Protein AF-0000000084457022 (afdb_homodimer)

Secondary structure (DSSP, 8-state):
-----TTS----EE-STTEEEEEE--BGGGGSGGG-EEES-TTHHHHHHHHHHHHHGGGGTS-GGGSPEEEEEEE--S-TTSTTSTT-EES-STTS--EETTSBPGGG------------------------------------------------------TTEEEEEESSS-TTTTSSHHHHHHHTT--EEEEEES-IIIIIHHHHHHHHHHHHTTSSSS-BT--S-SSS---SSS----------SSSS---TTGGGS---B--EEEEEEEEE--EEBTTB-HHHHHHHHHHHHTTTSEEE-HHHHHHHEE--GGGSS----/-----GGG----EE-STTEEEEEE--BGGGGSGGG-EEES-TTHHHHHHHHHHHHHGGGGTS-GGGSPEEEEEEE--S-TTSTTSTT-EES-STTS--EETTSBPGGG------------------------------------------------S-----TTEEEEEESSS-TTTTSSHHHHHHHTT--EEEEEES-IIIIIHHHHHHHHHHHHTTSSSS-BT--STTTS---SSS------------SS---TTGGGS---B--EEEEEEEEE--EEBTTB-HHHHHHHHHHHHTTTSEEE-HHHHHHHEE--GGGSS----

Foldseek 3Di:
DQVCPPPNDDAFDEQWLQEEEEAEAQWLLVQDPVQAADKPQPCQLVLLLLLVCLQCVCVVPDPLLIGYAYEYEFAAAPDPPGQQHPPHWWLRDPRRDIDRRRAHDPSHHALADPPPPPPPPPPDPPPPDDDDDDDPDPPCPDDPDPPPPPDPPDPPDPPHGRPRYYYWYDHALASPPPICVLVVQAVSQHQEYEYFYPALQTSRLNNLQVLQVCQLCCSGNGHHLPQVLVVVPDPPVDDSRHQDQDPPDDPDCPDSPPSSPSDTRGGAYEYALSNHMHADDPPGGRNVSSVVSLVVSSVRHHYHHSVVNSVSYDHDPVCSPDRVD/DQVCPPPNDDAFDEQWLQEEEEAEAQWLLVQDPVQAADKPQPCLLVLLLLLVCLQCVCVVPDPLLIGYAYEYEFAAAPDPPGQQHPPHWWLRDPRRDIDRRRAHDPSHHALADPPPDPDDPDPDPDPPDDPDDDDPDPDCPDDPPPPVPPDPPDPPDPPHGRPRYYYWYDHALASPPPICVLVVQAVSQHQEYEYFYPALQTSRLNNLQVLQVCQLCCSGNGHHLPAVLVVVPPCVVDDSDRQHQDPPDDPDCPDSPPSSPSDTRGGAYEYALSNHMHADDPPGGRNVSSVVSLVVSSVRHHYHHSVVNSVSYDHDPVCSPDRVD

Solvent-accessible surface area (backbone atoms only — not comparable to full-atom values): 36447 Å² total; per-residue (Å²): 107,69,80,65,54,82,84,78,53,75,73,72,38,51,54,24,39,35,18,33,40,37,37,32,38,52,30,26,25,75,66,46,70,87,69,35,51,64,61,19,48,90,53,22,55,61,37,43,30,50,51,51,50,57,63,56,61,46,62,84,79,40,60,69,88,42,36,39,32,40,37,39,35,38,48,49,40,79,51,78,87,42,56,27,14,78,89,35,65,39,63,45,35,98,85,47,43,80,33,49,9,50,40,57,29,86,50,57,61,75,76,48,57,69,72,74,66,74,73,69,72,78,71,75,76,65,81,74,76,74,83,74,82,82,74,74,80,73,75,67,86,72,77,78,77,74,69,77,72,74,75,69,74,72,88,60,85,76,76,68,41,60,92,35,40,47,71,43,36,21,56,54,52,37,54,59,55,89,37,63,47,55,60,50,38,38,76,53,51,28,38,33,41,36,39,32,24,37,32,38,65,47,24,40,43,45,31,45,49,49,52,37,54,39,15,47,67,27,67,26,32,40,56,9,61,64,25,79,29,68,75,58,63,69,54,87,72,58,79,74,79,43,86,50,77,63,83,68,77,72,90,68,82,73,62,84,76,73,31,66,61,69,75,64,43,43,40,47,41,35,35,28,57,48,26,20,29,28,42,6,56,92,90,39,51,8,54,57,47,40,49,52,44,52,58,48,43,36,65,49,26,49,72,48,40,54,70,57,47,62,72,34,46,43,81,48,81,82,47,68,72,63,55,91,113,106,70,80,64,52,81,85,76,54,76,72,72,38,52,54,24,37,34,18,33,41,38,37,32,38,52,28,26,25,75,64,47,69,86,69,34,51,66,62,19,49,89,54,22,56,60,36,43,30,51,52,53,50,58,63,58,62,45,62,82,80,40,60,71,88,42,35,40,33,38,36,37,36,37,51,41,38,80,52,79,88,42,54,26,13,78,88,34,66,39,63,46,35,98,85,47,43,78,32,50,10,53,41,56,29,87,50,58,62,75,77,52,58,70,77,75,71,77,75,71,74,78,73,75,77,67,83,73,79,74,80,77,79,79,76,76,77,74,80,76,84,67,85,68,76,73,67,78,71,73,76,69,73,73,89,60,87,76,74,68,44,60,93,35,42,48,77,44,56,22,56,55,53,38,54,58,55,89,37,63,47,55,58,50,38,40,75,54,52,27,39,34,42,37,39,32,22,36,31,39,67,48,25,41,43,43,31,44,50,49,53,36,53,39,15,46,67,27,67,28,33,39,57,10,58,65,22,67,24,69,74,54,51,56,52,81,70,52,62,67,72,37,78,49,82,59,84,73,74,72,91,66,81,69,65,86,76,73,33,68,65,70,76,62,43,44,42,47,42,34,34,27,58,47,26,22,27,28,40,6,54,92,89,38,51,8,53,58,47,40,50,49,45,53,57,49,42,36,64,50,27,48,72,48,39,52,69,56,48,62,70,35,46,42,80,49,82,83,48,68,72,64,56,91,121

Nearest PDB structures (foldseek):
  8cib-assembly1_F  TM=7.417E-01  e=2.036E-11  Pseudomonas aeruginosa
  6xj4-assembly1_B  TM=7.271E-01  e=2.277E-10  Herbaspirillum sp. BH-1
  8bkd-assembly3_E  TM=7.302E-01  e=4.498E-10  Escherichia coli K-12
  6xix-assembly1_G  TM=7.222E-01  e=4.498E-10  Herbaspirillum sp. BH-1
  8bll-assembly7_L  TM=6.894E-01  e=6.522E-10  Escherichia coli K-12

Structure (mmCIF, N/CA/C/O backbone):
data_AF-0000000084457022-model_v1
#
loop_
_entity.id
_entity.type
_entity.pdbx_description
1 polymer 'Isochorismatase hydrolase'
#
loop_
_atom_site.group_PDB
_atom_site.id
_atom_site.type_symbol
_atom_site.label_atom_id
_atom_site.label_alt_id
_atom_site.label_comp_id
_atom_site.label_asym_id
_atom_site.label_entity_id
_atom_site.label_seq_id
_atom_site.pdbx_PDB_ins_code
_atom_site.Cartn_x
_atom_site.Cartn_y
_atom_site.Cartn_z
_atom_site.occupancy
_atom_site.B_iso_or_equiv
_atom_site.auth_seq_id
_atom_site.auth_comp_id
_atom_site.auth_asym_id
_atom_site.auth_atom_id
_atom_site.pdbx_PDB_model_num
ATOM 1 N N . MET A 1 1 ? -15.922 -2.51 -2.213 1 24.33 1 MET A N 1
ATOM 2 C CA . MET A 1 1 ? -17.062 -2.418 -1.311 1 24.33 1 MET A CA 1
ATOM 3 C C . MET A 1 1 ? -17.062 -1.089 -0.562 1 24.33 1 MET A C 1
ATOM 5 O O . MET A 1 1 ? -16.078 -0.744 0.095 1 24.33 1 MET A O 1
ATOM 9 N N . GLN A 1 2 ? -17.688 -0.186 -1.214 1 28.17 2 GLN A N 1
ATOM 10 C CA . GLN A 1 2 ? -17.875 1.111 -0.57 1 28.17 2 GLN A CA 1
ATOM 11 C C . GLN A 1 2 ? -18.547 0.96 0.786 1 28.17 2 GLN A C 1
ATOM 13 O O . GLN A 1 2 ? -19.578 0.295 0.897 1 28.17 2 GLN A O 1
ATOM 18 N N . TYR A 1 3 ? -17.844 0.923 1.797 1 31.2 3 TYR A N 1
ATOM 19 C CA . TYR A 1 3 ? -18.484 1.001 3.104 1 31.2 3 TYR A CA 1
ATOM 20 C C . TYR A 1 3 ? -19.562 2.072 3.117 1 31.2 3 TYR A C 1
ATOM 22 O O . TYR A 1 3 ? -19.266 3.268 3.145 1 31.2 3 TYR A O 1
ATOM 30 N N . SER A 1 4 ? -20.547 1.823 2.27 1 33.97 4 SER A N 1
ATOM 31 C CA . SER A 1 4 ? -21.594 2.83 2.449 1 33.97 4 SER A CA 1
ATOM 32 C C . SER A 1 4 ? -22.203 2.744 3.844 1 33.97 4 SER A C 1
ATOM 34 O O . SER A 1 4 ? -22.5 1.65 4.332 1 33.97 4 SER A O 1
ATOM 36 N N . TRP A 1 5 ? -21.812 3.621 4.652 1 33 5 TRP A N 1
ATOM 37 C CA . TRP A 1 5 ? -22.531 3.684 5.922 1 33 5 TRP A CA 1
ATOM 38 C C . TRP A 1 5 ? -24.031 3.537 5.707 1 33 5 TRP A C 1
ATOM 40 O O . TRP A 1 5 ? -24.562 3.967 4.68 1 33 5 TRP A O 1
ATOM 50 N N . PRO A 1 6 ? -24.609 2.654 6.352 1 31.55 6 PRO A N 1
ATOM 51 C CA . PRO A 1 6 ? -26.062 2.537 6.207 1 31.55 6 PRO A CA 1
ATOM 52 C C . PRO A 1 6 ? -26.766 3.883 6.32 1 31.55 6 PRO A C 1
ATOM 54 O O . PRO A 1 6 ? -26.438 4.695 7.184 1 31.55 6 PRO A O 1
ATOM 57 N N . GLY A 1 7 ? -27.656 4.27 5.359 1 33.5 7 GLY A N 1
ATOM 58 C CA . GLY A 1 7 ? -28.625 5.348 5.285 1 33.5 7 GLY A CA 1
ATOM 59 C C . GLY A 1 7 ? -28.078 6.617 4.672 1 33.5 7 GLY A C 1
ATOM 60 O O . GLY A 1 7 ? -28.688 7.684 4.777 1 33.5 7 GLY A O 1
ATOM 61 N N . GLY A 1 8 ? -26.984 6.602 3.994 1 40.47 8 GLY A N 1
ATOM 62 C CA . GLY A 1 8 ? -26.5 7.832 3.387 1 40.47 8 GLY A CA 1
ATOM 63 C C . GLY A 1 8 ? -25.938 8.812 4.395 1 40.47 8 GLY A C 1
ATOM 64 O O . GLY A 1 8 ? -25.719 9.984 4.07 1 40.47 8 GLY A O 1
ATOM 65 N N . TYR A 1 9 ? -26.234 8.641 5.629 1 42.06 9 TYR A N 1
ATOM 66 C CA . TYR A 1 9 ? -25.812 9.516 6.719 1 42.06 9 TYR A CA 1
ATOM 67 C C . TYR A 1 9 ? -24.281 9.586 6.797 1 42.06 9 TYR A C 1
ATOM 69 O O . TYR A 1 9 ? -23.609 8.555 6.73 1 42.06 9 TYR A O 1
ATOM 77 N N . CYS A 1 10 ? -23.844 10.688 6.371 1 56.81 10 CYS A N 1
ATOM 78 C CA . CYS A 1 10 ? -22.422 10.922 6.625 1 56.81 10 CYS A CA 1
ATOM 79 C C . CYS A 1 10 ? -22.156 11.102 8.109 1 56.81 10 CYS A C 1
ATOM 81 O O . CYS A 1 10 ? -22.562 12.109 8.695 1 56.81 10 CYS A O 1
ATOM 83 N N . PRO A 1 11 ? -21.609 10.156 8.672 1 69.19 11 PRO A N 1
ATOM 84 C CA . PRO A 1 11 ? -21.375 10.242 10.109 1 69.19 11 PRO A CA 1
ATOM 85 C C . PRO A 1 11 ? -20.469 11.422 10.492 1 69.19 11 PRO A C 1
ATOM 87 O O . PRO A 1 11 ? -19.625 11.82 9.695 1 69.19 11 PRO A O 1
ATOM 90 N N . PRO A 1 12 ? -20.891 12.117 11.547 1 82.31 12 PRO A N 1
ATOM 91 C CA . PRO A 1 12 ? -20.047 13.211 12.031 1 82.31 12 PRO A CA 1
ATOM 92 C C . PRO A 1 12 ? -18.609 12.781 12.289 1 82.31 12 PRO A C 1
ATOM 94 O O . PRO A 1 12 ? -18.328 11.594 12.461 1 82.31 12 PRO A O 1
ATOM 97 N N . ILE A 1 13 ? -17.734 13.719 12.141 1 89.75 13 ILE A N 1
ATOM 98 C CA . ILE A 1 13 ? -16.344 13.562 12.539 1 89.75 13 ILE A CA 1
ATOM 99 C C . ILE A 1 13 ? -16.109 14.266 13.883 1 89.75 13 ILE A C 1
ATOM 101 O O . ILE A 1 13 ? -16.156 15.492 13.961 1 89.75 13 ILE A O 1
ATOM 105 N N . PRO A 1 14 ? -15.828 13.477 14.898 1 90.19 14 PRO A N 1
ATOM 106 C CA . PRO A 1 14 ? -15.672 14.109 16.219 1 90.19 14 PRO A CA 1
ATOM 107 C C . PRO A 1 14 ? -14.398 14.938 16.328 1 90.19 14 PRO A C 1
ATOM 109 O O . PRO A 1 14 ? -13.305 14.43 16.062 1 90.19 14 PRO A O 1
ATOM 112 N N . ALA A 1 15 ? -14.523 16.141 16.766 1 93.12 15 ALA A N 1
ATOM 113 C CA . ALA A 1 15 ? -13.359 17 16.984 1 93.12 15 ALA A CA 1
ATOM 114 C C . ALA A 1 15 ? -12.828 16.844 18.406 1 93.12 15 ALA A C 1
ATOM 116 O O . ALA A 1 15 ? -12.75 17.828 19.141 1 93.12 15 ALA A O 1
ATOM 117 N N . TRP A 1 16 ? -12.5 15.641 18.703 1 92.12 16 TRP A N 1
ATOM 118 C CA . TRP A 1 16 ? -11.992 15.297 20.031 1 92.12 16 TRP A CA 1
ATOM 119 C C . TRP A 1 16 ? -10.672 14.531 19.938 1 92.12 16 TRP A C 1
ATOM 121 O O . TRP A 1 16 ? -10.133 14.359 18.844 1 92.12 16 TRP A O 1
ATOM 131 N N . ARG A 1 17 ? -10.18 14.055 21.047 1 91 17 ARG A N 1
ATOM 132 C CA . ARG A 1 17 ? -8.859 13.445 21.188 1 91 17 ARG A CA 1
ATOM 133 C C . ARG A 1 17 ? -8.75 12.188 20.312 1 91 17 ARG A C 1
ATOM 135 O O . ARG A 1 17 ? -7.648 11.812 19.906 1 91 17 ARG A O 1
ATOM 142 N N . SER A 1 18 ? -9.867 11.562 19.938 1 91.56 18 SER A N 1
ATOM 143 C CA . SER A 1 18 ? -9.867 10.305 19.203 1 91.56 18 SER A CA 1
ATOM 144 C C . SER A 1 18 ? -9.781 10.539 17.703 1 91.56 18 SER A C 1
ATOM 146 O O . SER A 1 18 ? -9.891 9.594 16.922 1 91.56 18 SER A O 1
ATOM 148 N N . THR A 1 19 ? -9.578 11.789 17.328 1 94.19 19 THR A N 1
ATOM 149 C CA . THR A 1 19 ? -9.508 12.141 15.906 1 94.19 19 THR A CA 1
ATOM 150 C C . THR A 1 19 ? -8.141 12.742 15.57 1 94.19 19 THR A C 1
ATOM 152 O O . THR A 1 19 ? -7.609 13.547 16.328 1 94.19 19 THR A O 1
ATOM 155 N N . ALA A 1 20 ? -7.582 12.289 14.438 1 96.81 20 ALA A N 1
ATOM 156 C CA . ALA A 1 20 ? -6.301 12.828 13.992 1 96.81 20 ALA A CA 1
ATOM 157 C C . ALA A 1 20 ? -6.348 13.203 12.516 1 96.81 20 ALA A C 1
ATOM 159 O O . ALA A 1 20 ? -7.016 12.539 11.727 1 96.81 20 ALA A O 1
ATOM 160 N N . LEU A 1 21 ? -5.695 14.289 12.188 1 98.62 21 LEU A N 1
ATOM 161 C CA . LEU A 1 21 ? -5.395 14.688 10.82 1 98.62 21 LEU A CA 1
ATOM 162 C C . LEU A 1 21 ? -3.936 14.406 10.477 1 98.62 21 LEU A C 1
ATOM 164 O O . LEU A 1 21 ? -3.031 14.961 11.109 1 98.62 21 LEU A O 1
ATOM 168 N N . LEU A 1 22 ? -3.715 13.508 9.539 1 98.69 22 LEU A N 1
ATOM 169 C CA . LEU A 1 22 ? -2.379 13.18 9.055 1 98.69 22 LEU A CA 1
ATOM 170 C C . LEU A 1 22 ? -2.102 13.859 7.719 1 98.69 22 LEU A C 1
ATOM 172 O O . LEU A 1 22 ? -2.799 13.609 6.734 1 98.69 22 LEU A O 1
ATOM 176 N N . ILE A 1 23 ? -1.147 14.742 7.707 1 98.88 23 ILE A N 1
ATOM 177 C CA . ILE A 1 23 ? -0.716 15.422 6.492 1 98.88 23 ILE A CA 1
ATOM 178 C C . ILE A 1 23 ? 0.615 14.844 6.02 1 98.88 23 ILE A C 1
ATOM 180 O O . ILE A 1 23 ? 1.653 15.07 6.648 1 98.88 23 ILE A O 1
ATOM 184 N N . ILE A 1 24 ? 0.531 14.227 4.836 1 98.88 24 ILE A N 1
ATOM 185 C CA . ILE A 1 24 ? 1.668 13.461 4.344 1 98.88 24 ILE A CA 1
ATOM 186 C C . ILE A 1 24 ? 2.508 14.32 3.402 1 98.88 24 ILE A C 1
ATOM 188 O O . ILE A 1 24 ? 2.014 14.789 2.373 1 98.88 24 ILE A O 1
ATOM 192 N N . HIS A 1 25 ? 3.723 14.586 3.693 1 98.5 25 HIS A N 1
ATOM 193 C CA . HIS A 1 25 ? 4.785 15.055 2.811 1 98.5 25 HIS A CA 1
ATOM 194 C C . HIS A 1 25 ? 4.41 16.375 2.154 1 98.5 25 HIS A C 1
ATOM 196 O O . HIS A 1 25 ? 4.648 16.578 0.959 1 98.5 25 HIS A O 1
ATOM 202 N N . SER A 1 26 ? 3.682 17.234 2.852 1 98.62 26 SER A N 1
ATOM 203 C CA . SER A 1 26 ? 3.416 18.562 2.33 1 98.62 26 SER A CA 1
ATOM 204 C C . SER A 1 26 ? 4.66 19.453 2.396 1 98.62 26 SER A C 1
ATOM 206 O O . SER A 1 26 ? 4.746 20.344 3.229 1 98.62 26 SER A O 1
ATOM 208 N N . GLN A 1 27 ? 5.578 19.203 1.442 1 98.44 27 GLN A N 1
ATOM 209 C CA . GLN A 1 27 ? 6.93 19.75 1.506 1 98.44 27 GLN A CA 1
ATOM 210 C C . GLN A 1 27 ? 7.305 20.438 0.199 1 98.44 27 GLN A C 1
ATOM 212 O O . GLN A 1 27 ? 6.785 20.094 -0.864 1 98.44 27 GLN A O 1
ATOM 217 N N . TYR A 1 28 ? 8.297 21.359 0.275 1 98.44 28 TYR A N 1
ATOM 218 C CA . TYR A 1 28 ? 8.734 22.172 -0.85 1 98.44 28 TYR A CA 1
ATOM 219 C C . TYR A 1 28 ? 9.305 21.312 -1.969 1 98.44 28 TYR A C 1
ATOM 221 O O . TYR A 1 28 ? 9.133 21.625 -3.15 1 98.44 28 TYR A O 1
ATOM 229 N N . GLY A 1 29 ? 9.938 20.219 -1.622 1 98.06 29 GLY A N 1
ATOM 230 C CA . GLY A 1 29 ? 10.578 19.375 -2.619 1 98.06 29 GLY A CA 1
ATOM 231 C C . GLY A 1 29 ? 9.609 18.828 -3.656 1 98.06 29 GLY A C 1
ATOM 232 O O . GLY A 1 29 ? 10.016 18.453 -4.754 1 98.06 29 GLY A O 1
ATOM 233 N N . TYR A 1 30 ? 8.336 18.875 -3.389 1 97.94 30 TYR A N 1
ATOM 234 C CA . TYR A 1 30 ? 7.332 18.344 -4.312 1 97.94 30 TYR A CA 1
ATOM 235 C C . TYR A 1 30 ? 6.93 19.406 -5.336 1 97.94 30 TYR A C 1
ATOM 237 O O . TYR A 1 30 ? 6.078 19.156 -6.191 1 97.94 30 TYR A O 1
ATOM 245 N N . ARG A 1 31 ? 7.547 20.531 -5.27 1 97.31 31 ARG A N 1
ATOM 246 C CA . ARG A 1 31 ? 7.398 21.516 -6.332 1 97.31 31 ARG A CA 1
ATOM 247 C C . ARG A 1 31 ? 8.453 21.312 -7.418 1 97.31 31 ARG A C 1
ATOM 249 O O . ARG A 1 31 ? 8.453 22.031 -8.43 1 97.31 31 ARG A O 1
ATOM 256 N N . ASP A 1 32 ? 9.375 20.359 -7.246 1 96.62 32 ASP A N 1
ATOM 257 C CA . ASP A 1 32 ? 10.367 20.047 -8.266 1 96.62 32 ASP A CA 1
ATOM 258 C C . ASP A 1 32 ? 9.703 19.453 -9.508 1 96.62 32 ASP A C 1
ATOM 260 O O . ASP A 1 32 ? 8.844 18.578 -9.406 1 96.62 32 ASP A O 1
ATOM 264 N N . PRO A 1 33 ? 10.125 19.906 -10.664 1 93.56 33 PRO A N 1
ATOM 265 C CA . PRO A 1 33 ? 9.477 19.438 -11.898 1 93.56 33 PRO A CA 1
ATOM 266 C C . PRO A 1 33 ? 9.789 17.984 -12.219 1 93.56 33 PRO A C 1
ATOM 268 O O . PRO A 1 33 ? 9.148 17.391 -13.086 1 93.56 33 PRO A O 1
ATOM 271 N N . SER A 1 34 ? 10.711 17.359 -11.523 1 91.62 34 SER A N 1
ATOM 272 C CA . SER A 1 34 ? 11.117 16 -11.812 1 91.62 34 SER A CA 1
ATOM 273 C C . SER A 1 34 ? 10.023 15 -11.445 1 91.62 34 SER A C 1
ATOM 275 O O . SER A 1 34 ? 10.07 13.836 -11.844 1 91.62 34 SER A O 1
ATOM 277 N N . TRP A 1 35 ? 8.953 15.445 -10.734 1 94.56 35 TRP A N 1
ATOM 278 C CA . TRP A 1 35 ? 7.934 14.516 -10.258 1 94.56 35 TRP A CA 1
ATOM 279 C C . TRP A 1 35 ? 6.938 14.188 -11.367 1 94.56 35 TRP A C 1
ATOM 281 O O . TRP A 1 35 ? 6.207 13.195 -11.273 1 94.56 35 TRP A O 1
ATOM 291 N N . GLY A 1 36 ? 6.871 15 -12.328 1 93.19 36 GLY A N 1
ATOM 292 C CA . GLY A 1 36 ? 5.953 14.727 -13.422 1 93.19 36 GLY A CA 1
ATOM 293 C C . GLY A 1 36 ? 5.344 15.977 -14.023 1 93.19 36 GLY A C 1
ATOM 294 O O . GLY A 1 36 ? 5.73 17.094 -13.672 1 93.19 36 GLY A O 1
ATOM 295 N N . ASP A 1 37 ? 4.402 15.695 -14.945 1 90.62 37 ASP A N 1
ATOM 296 C CA . ASP A 1 37 ? 3.805 16.797 -15.695 1 90.62 37 ASP A CA 1
ATOM 297 C C . ASP A 1 37 ? 2.551 17.312 -15 1 90.62 37 ASP A C 1
ATOM 299 O O . ASP A 1 37 ? 1.574 16.578 -14.828 1 90.62 37 ASP A O 1
ATOM 303 N N . GLY A 1 38 ? 2.623 18.594 -14.602 1 95.5 38 GLY A N 1
ATOM 304 C CA . GLY A 1 38 ? 1.448 19.203 -13.992 1 95.5 38 GLY A CA 1
ATOM 305 C C . GLY A 1 38 ? 1.112 18.625 -12.633 1 95.5 38 GLY A C 1
ATOM 306 O O . GLY A 1 38 ? 1.848 17.781 -12.109 1 95.5 38 GLY A O 1
ATOM 307 N N . THR A 1 39 ? 0.083 19.188 -12.023 1 97.75 39 THR A N 1
ATOM 308 C CA . THR A 1 39 ? -0.388 18.734 -10.719 1 97.75 39 THR A CA 1
ATOM 309 C C . THR A 1 39 ? -1.904 18.562 -10.719 1 97.75 39 THR A C 1
ATOM 311 O O . THR A 1 39 ? -2.611 19.25 -11.461 1 97.75 39 THR A O 1
ATOM 314 N N . SER A 1 40 ? -2.293 17.594 -9.969 1 98.62 40 SER A N 1
ATOM 315 C CA . SER A 1 40 ? -3.723 17.5 -9.695 1 98.62 40 SER A CA 1
ATOM 316 C C . SER A 1 40 ? -4.141 18.453 -8.578 1 98.62 40 SER A C 1
ATOM 318 O O . SER A 1 40 ? -3.289 19 -7.875 1 98.62 40 SER A O 1
ATOM 320 N N . ASN A 1 41 ? -5.477 18.719 -8.477 1 98.56 41 ASN A N 1
ATOM 321 C CA . ASN A 1 41 ? -6.066 19.5 -7.395 1 98.56 41 ASN A CA 1
ATOM 322 C C . ASN A 1 41 ? -5.352 20.844 -7.219 1 98.56 41 ASN A C 1
ATOM 324 O O . ASN A 1 41 ? -4.68 21.062 -6.207 1 98.56 41 ASN A O 1
ATOM 328 N N . PRO A 1 42 ? -5.617 21.734 -8.109 1 97.62 42 PRO A N 1
ATOM 329 C CA . PRO A 1 42 ? -4.973 23.047 -8.023 1 97.62 42 PRO A CA 1
ATOM 330 C C . PRO A 1 42 ? -5.223 23.75 -6.695 1 97.62 42 PRO A C 1
ATOM 332 O O . PRO A 1 42 ? -4.422 24.594 -6.27 1 97.62 42 PRO A O 1
ATOM 335 N N . ASP A 1 43 ? -6.266 23.375 -6.004 1 98.12 43 ASP A N 1
ATOM 336 C CA . ASP A 1 43 ? -6.613 24.031 -4.746 1 98.12 43 ASP A CA 1
ATOM 337 C C . ASP A 1 43 ? -6.066 23.266 -3.551 1 98.12 43 ASP A C 1
ATOM 339 O O . ASP A 1 43 ? -6.504 23.469 -2.416 1 98.12 43 ASP A O 1
ATOM 343 N N . TYR A 1 44 ? -5.125 22.391 -3.732 1 98.56 44 TYR A N 1
ATOM 344 C CA . TYR A 1 44 ? -4.562 21.562 -2.666 1 98.56 44 TYR A CA 1
ATOM 345 C C . TYR A 1 44 ? -4.109 22.422 -1.494 1 98.56 44 TYR A C 1
ATOM 347 O O . TYR A 1 44 ? -4.473 22.156 -0.345 1 98.56 44 TYR A O 1
ATOM 355 N N . GLU A 1 45 ? -3.299 23.422 -1.772 1 98.25 45 GLU A N 1
ATOM 356 C CA . GLU A 1 45 ? -2.693 24.219 -0.707 1 98.25 45 GLU A CA 1
ATOM 357 C C . GLU A 1 45 ? -3.754 24.969 0.095 1 98.25 45 GLU A C 1
ATOM 359 O O . GLU A 1 45 ? -3.682 25.031 1.323 1 98.25 45 GLU A O 1
ATOM 364 N N . LYS A 1 46 ? -4.699 25.469 -0.618 1 98.5 46 LYS A N 1
ATOM 365 C CA . LYS A 1 46 ? -5.82 26.125 0.054 1 98.5 46 LYS A CA 1
ATOM 366 C C . LYS A 1 46 ? -6.59 25.141 0.927 1 98.5 46 LYS A C 1
ATOM 368 O O . LYS A 1 46 ? -6.957 25.469 2.059 1 98.5 46 LYS A O 1
ATOM 373 N N . ASN A 1 47 ? -6.863 23.969 0.421 1 98.88 47 ASN A N 1
ATOM 374 C CA . ASN A 1 47 ? -7.633 22.953 1.13 1 98.88 47 ASN A CA 1
ATOM 375 C C . ASN A 1 47 ? -6.918 22.484 2.393 1 98.88 47 ASN A C 1
ATOM 377 O O . ASN A 1 47 ? -7.52 22.438 3.467 1 98.88 47 ASN A O 1
ATOM 381 N N . VAL A 1 48 ? -5.629 22.219 2.295 1 98.81 48 VAL A N 1
ATOM 382 C CA . VAL A 1 48 ? -4.863 21.734 3.438 1 98.81 48 VAL A CA 1
ATOM 383 C C . VAL A 1 48 ? -4.773 22.828 4.5 1 98.81 48 VAL A C 1
ATOM 385 O O . VAL A 1 48 ? -4.922 22.547 5.691 1 98.81 48 VAL A O 1
ATOM 388 N N . SER A 1 49 ? -4.566 24.031 4.066 1 98.62 49 SER A N 1
ATOM 389 C CA . SER A 1 49 ? -4.531 25.156 5 1 98.62 49 SER A CA 1
ATOM 390 C C . SER A 1 49 ? -5.852 25.281 5.754 1 98.62 49 SER A C 1
ATOM 392 O O . SER A 1 49 ? -5.863 25.531 6.961 1 98.62 49 SER A O 1
ATOM 394 N N . SER A 1 50 ? -6.938 25.125 5.078 1 98.69 50 SER A N 1
ATOM 395 C CA . SER A 1 50 ? -8.258 25.234 5.684 1 98.69 50 SER A CA 1
ATOM 396 C C . SER A 1 50 ? -8.5 24.125 6.699 1 98.69 50 SER A C 1
ATOM 398 O O . SER A 1 50 ? -9.109 24.344 7.746 1 98.69 50 SER A O 1
ATOM 400 N N . LEU A 1 51 ? -8.078 22.906 6.375 1 98.69 51 LEU A N 1
ATOM 401 C CA . LEU A 1 51 ? -8.211 21.781 7.289 1 98.69 51 LEU A CA 1
ATOM 402 C C . LEU A 1 51 ? -7.441 22.031 8.586 1 98.69 51 LEU A C 1
ATOM 404 O O . LEU A 1 51 ? -7.988 21.859 9.68 1 98.69 51 LEU A O 1
ATOM 408 N N . ILE A 1 52 ? -6.199 22.484 8.438 1 98.06 52 ILE A N 1
ATOM 409 C CA . ILE A 1 52 ? -5.348 22.75 9.594 1 98.06 52 ILE A CA 1
ATOM 410 C C . ILE A 1 52 ? -5.977 23.844 10.453 1 98.06 52 ILE A C 1
ATOM 412 O O . ILE A 1 52 ? -6.047 23.719 11.68 1 98.06 52 ILE A O 1
ATOM 416 N N . ALA A 1 53 ? -6.441 24.875 9.766 1 97.62 53 ALA A N 1
ATOM 417 C CA . ALA A 1 53 ? -7.066 25.984 10.484 1 97.62 53 ALA A CA 1
ATOM 418 C C . ALA A 1 53 ? -8.273 25.516 11.281 1 97.62 53 ALA A C 1
ATOM 420 O O . ALA A 1 53 ? -8.477 25.938 12.422 1 97.62 53 ALA A O 1
ATOM 421 N N . LYS A 1 54 ? -9.086 24.641 10.688 1 97.56 54 LYS A N 1
ATOM 422 C CA . LYS A 1 54 ? -10.258 24.125 11.367 1 97.56 54 LYS A CA 1
ATOM 423 C C . LYS A 1 54 ? -9.867 23.328 12.609 1 97.56 54 LYS A C 1
ATOM 425 O O . LYS A 1 54 ? -10.453 23.5 13.68 1 97.56 54 LYS A O 1
ATOM 430 N N . PHE A 1 55 ? -8.891 22.438 12.516 1 97 55 PHE A N 1
ATOM 431 C CA . PHE A 1 55 ? -8.414 21.656 13.656 1 97 55 PHE A CA 1
ATOM 432 C C . PHE A 1 55 ? -7.871 22.562 14.75 1 97 55 PHE A C 1
ATOM 434 O O . PHE A 1 55 ? -8.172 22.375 15.93 1 97 55 PHE A O 1
ATOM 441 N N . ARG A 1 56 ? -7.117 23.578 14.391 1 95 56 ARG A N 1
ATOM 442 C CA . ARG A 1 56 ? -6.477 24.484 15.344 1 95 56 ARG A CA 1
ATOM 443 C C . ARG A 1 56 ? -7.508 25.375 16.016 1 95 56 ARG A C 1
ATOM 445 O O . ARG A 1 56 ? -7.262 25.891 17.109 1 95 56 ARG A O 1
ATOM 452 N N . SER A 1 57 ? -8.633 25.562 15.375 1 95.06 57 SER A N 1
ATOM 453 C CA . SER A 1 57 ? -9.648 26.453 15.906 1 95.06 57 SER A CA 1
ATOM 454 C C . SER A 1 57 ? -10.211 25.953 17.234 1 95.06 57 SER A C 1
ATOM 456 O O . SER A 1 57 ? -10.781 26.719 18 1 95.06 57 SER A O 1
ATOM 458 N N . TYR A 1 58 ? -10.008 24.719 17.531 1 93.69 58 TYR A N 1
ATOM 459 C CA . TYR A 1 58 ? -10.562 24.141 18.75 1 93.69 58 TYR A CA 1
ATOM 460 C C . TYR A 1 58 ? -9.617 24.359 19.938 1 93.69 58 TYR A C 1
ATOM 462 O O . TYR A 1 58 ? -9.984 24.109 21.078 1 93.69 58 TYR A O 1
ATOM 470 N N . SER A 1 59 ? -8.469 24.828 19.703 1 88.12 59 SER A N 1
ATOM 471 C CA . SER A 1 59 ? -7.453 25 20.734 1 88.12 59 SER A CA 1
ATOM 472 C C . SER A 1 59 ? -7.891 26.016 21.781 1 88.12 59 SER A C 1
ATOM 474 O O . SER A 1 59 ? -7.473 25.953 22.938 1 88.12 59 SER A O 1
ATOM 476 N N . ASN A 1 60 ? -8.75 26.906 21.453 1 86.25 60 ASN A N 1
ATOM 477 C CA . ASN A 1 60 ? -9.148 27.969 22.359 1 86.25 60 ASN A CA 1
ATOM 478 C C . ASN A 1 60 ? -10.258 27.516 23.312 1 86.25 60 ASN A C 1
ATOM 480 O O . ASN A 1 60 ? -10.453 28.109 24.375 1 86.25 60 ASN A O 1
ATOM 484 N N . THR A 1 61 ? -10.914 26.469 23 1 88.56 61 THR A N 1
ATOM 485 C CA . THR A 1 61 ? -12.125 26.125 23.75 1 88.56 61 THR A CA 1
ATOM 486 C C . THR A 1 61 ? -12.008 24.75 24.375 1 88.56 61 THR A C 1
ATOM 488 O O . THR A 1 61 ? -12.875 24.328 25.141 1 88.56 61 THR A O 1
ATOM 491 N N . THR A 1 62 ? -10.992 24.047 24.031 1 89.94 62 THR A N 1
ATOM 492 C CA . THR A 1 62 ? -10.898 22.641 24.438 1 89.94 62 THR A CA 1
ATOM 493 C C . THR A 1 62 ? -9.602 22.391 25.203 1 89.94 62 THR A C 1
ATOM 495 O O . THR A 1 62 ? -8.539 22.875 24.812 1 89.94 62 THR A O 1
ATOM 498 N N . PRO A 1 63 ? -9.719 21.672 26.344 1 89.19 63 PRO A N 1
ATOM 499 C CA . PRO A 1 63 ? -8.484 21.281 27.031 1 89.19 63 PRO A CA 1
ATOM 500 C C . PRO A 1 63 ? -7.512 20.531 26.109 1 89.19 63 PRO A C 1
ATOM 502 O O . PRO A 1 63 ? -7.938 19.781 25.234 1 89.19 63 PRO A O 1
ATOM 505 N N . GLU A 1 64 ? -6.285 20.688 26.328 1 86.62 64 GLU A N 1
ATOM 506 C CA . GLU A 1 64 ? -5.223 20.172 25.469 1 86.62 64 GLU A CA 1
ATOM 507 C C . GLU A 1 64 ? -5.324 18.656 25.297 1 86.62 64 GLU A C 1
ATOM 509 O O . GLU A 1 64 ? -5.109 18.141 24.203 1 86.62 64 GLU A O 1
ATOM 514 N N . ASP A 1 65 ? -5.652 17.984 26.344 1 87.25 65 ASP A N 1
ATOM 515 C CA . ASP A 1 65 ? -5.668 16.531 26.328 1 87.25 65 ASP A CA 1
ATOM 516 C C . ASP A 1 65 ? -6.906 16 25.594 1 87.25 65 ASP A C 1
ATOM 518 O O . ASP A 1 65 ? -7.012 14.805 25.328 1 87.25 65 ASP A O 1
ATOM 522 N N . GLU A 1 66 ? -7.75 16.938 25.188 1 90.94 66 GLU A N 1
ATOM 523 C CA . GLU A 1 66 ? -8.984 16.547 24.516 1 90.94 66 GLU A CA 1
ATOM 524 C C . GLU A 1 66 ? -8.992 16.984 23.062 1 90.94 66 GLU A C 1
ATOM 526 O O . GLU A 1 66 ? -9.914 16.656 22.312 1 90.94 66 GLU A O 1
ATOM 531 N N . LEU A 1 67 ? -7.934 17.672 22.719 1 93.56 67 LEU A N 1
ATOM 532 C CA . LEU A 1 67 ? -7.863 18.25 21.391 1 93.56 67 LEU A CA 1
ATOM 533 C C . LEU A 1 67 ? -7.594 17.156 20.344 1 93.56 67 LEU A C 1
ATOM 535 O O . LEU A 1 67 ? -6.863 16.203 20.609 1 93.56 67 LEU A O 1
ATOM 539 N N . PRO A 1 68 ? -8.188 17.328 19.156 1 94.88 68 PRO A N 1
ATOM 540 C CA . PRO A 1 68 ? -7.766 16.438 18.062 1 94.88 68 PRO A CA 1
ATOM 541 C C . PRO A 1 68 ? -6.305 16.656 17.656 1 94.88 68 PRO A C 1
ATOM 543 O O . PRO A 1 68 ? -5.738 17.719 17.922 1 94.88 68 PRO A O 1
ATOM 546 N N . LEU A 1 69 ? -5.777 15.641 17.094 1 94.69 69 LEU A N 1
ATOM 547 C CA . LEU A 1 69 ? -4.344 15.602 16.828 1 94.69 69 LEU A CA 1
ATOM 548 C C . LEU A 1 69 ? -4.059 15.992 15.375 1 94.69 69 LEU A C 1
ATOM 550 O O . LEU A 1 69 ? -4.773 15.57 14.461 1 94.69 69 LEU A O 1
ATOM 554 N N . ILE A 1 70 ? -3.086 16.859 15.18 1 96.62 70 ILE A N 1
ATOM 555 C CA . ILE A 1 70 ? -2.531 17.125 13.852 1 96.62 70 ILE A CA 1
ATOM 556 C C . ILE A 1 70 ? -1.144 16.5 13.742 1 96.62 70 ILE A C 1
ATOM 558 O O . ILE A 1 70 ? -0.265 16.766 14.562 1 96.62 70 ILE A O 1
ATOM 562 N N . ILE A 1 71 ? -0.963 15.672 12.734 1 96.06 71 ILE A N 1
ATOM 563 C CA . ILE A 1 71 ? 0.308 14.992 12.5 1 96.06 71 ILE A CA 1
ATOM 564 C C . ILE A 1 71 ? 0.879 15.406 11.148 1 96.06 71 ILE A C 1
ATOM 566 O O . ILE A 1 71 ? 0.252 15.195 10.109 1 96.06 71 ILE A O 1
ATOM 570 N N . HIS A 1 72 ? 2.031 16 11.188 1 96.94 72 HIS A N 1
ATOM 571 C CA . HIS A 1 72 ? 2.773 16.281 9.961 1 96.94 72 HIS A CA 1
ATOM 572 C C . HIS A 1 72 ? 3.836 15.219 9.703 1 96.94 72 HIS A C 1
ATOM 574 O O . HIS A 1 72 ? 4.789 15.086 10.469 1 96.94 72 HIS A O 1
ATOM 580 N N . ALA A 1 73 ? 3.656 14.5 8.617 1 97.31 73 ALA A N 1
ATOM 581 C CA . ALA A 1 73 ? 4.68 13.531 8.227 1 97.31 73 ALA A CA 1
ATOM 582 C C . ALA A 1 73 ? 5.703 14.164 7.285 1 97.31 73 ALA A C 1
ATOM 584 O O . ALA A 1 73 ? 5.355 14.609 6.188 1 97.31 73 ALA A O 1
ATOM 585 N N . GLN A 1 74 ? 6.887 14.211 7.766 1 95.69 74 GLN A N 1
ATOM 586 C CA . GLN A 1 74 ? 7.973 14.805 6.988 1 95.69 74 GLN A CA 1
ATOM 587 C C . GLN A 1 74 ? 8.859 13.727 6.375 1 95.69 74 GLN A C 1
ATOM 589 O O . GLN A 1 74 ? 9.406 12.883 7.094 1 95.69 74 GLN A O 1
ATOM 594 N N . LEU A 1 75 ? 9.023 13.766 5.062 1 95.31 75 LEU A N 1
ATOM 595 C CA . LEU A 1 75 ? 9.906 12.836 4.367 1 95.31 75 LEU A CA 1
ATOM 596 C C . LEU A 1 75 ? 11.336 13.359 4.352 1 95.31 75 LEU A C 1
ATOM 598 O O . LEU A 1 75 ? 11.578 14.508 3.975 1 95.31 75 LEU A O 1
ATOM 602 N N . LYS A 1 76 ? 12.234 12.586 4.816 1 90.06 76 LYS A N 1
ATOM 603 C CA . LYS A 1 76 ? 13.68 12.758 4.664 1 90.06 76 LYS A CA 1
ATOM 604 C C . LYS A 1 76 ? 14.32 11.5 4.07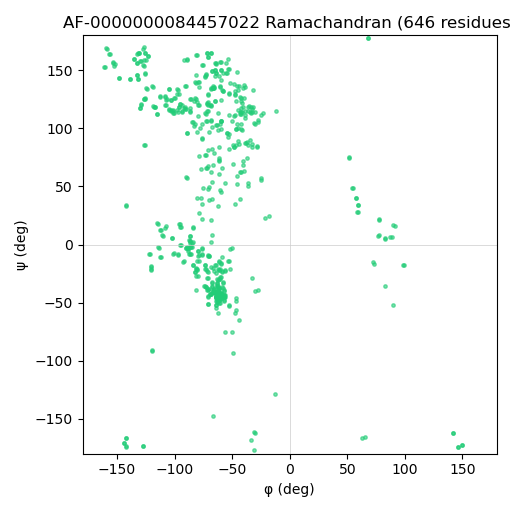 1 90.06 76 LYS A C 1
ATOM 606 O O . LYS A 1 76 ? 14.82 10.648 4.805 1 90.06 76 LYS A O 1
ATOM 611 N N . PRO A 1 77 ? 14.297 11.445 2.727 1 83.38 77 PRO A N 1
ATOM 612 C CA . PRO A 1 77 ? 14.75 10.211 2.082 1 83.38 77 PRO A CA 1
ATOM 613 C C . PRO A 1 77 ? 16.266 10.016 2.18 1 83.38 77 PRO A C 1
ATOM 615 O O . PRO A 1 77 ? 17 10.969 2.475 1 83.38 77 PRO A O 1
ATOM 618 N N . ILE A 1 78 ? 16.609 8.766 1.893 1 72.25 78 ILE A N 1
ATOM 619 C CA . ILE A 1 78 ? 18.031 8.438 1.949 1 72.25 78 ILE A CA 1
ATOM 620 C C . ILE A 1 78 ? 18.641 8.508 0.549 1 72.25 78 ILE A C 1
ATOM 622 O O . ILE A 1 78 ? 19.859 8.469 0.39 1 72.25 78 ILE A O 1
ATOM 626 N N . TRP A 1 79 ? 17.75 8.672 -0.426 1 73.5 79 TRP A N 1
ATOM 627 C CA . TRP A 1 79 ? 18.234 8.719 -1.802 1 73.5 79 TRP A CA 1
ATOM 628 C C . TRP A 1 79 ? 18.734 10.117 -2.154 1 73.5 79 TRP A C 1
ATOM 630 O O . TRP A 1 79 ? 17.953 11.078 -2.137 1 73.5 79 TRP A O 1
ATOM 640 N N . ALA A 1 80 ? 19.938 10.25 -2.633 1 71.62 80 ALA A N 1
ATOM 641 C CA . ALA A 1 80 ? 20.594 11.531 -2.869 1 71.62 80 ALA A CA 1
ATOM 642 C C . ALA A 1 80 ? 20 12.227 -4.094 1 71.62 80 ALA A C 1
ATOM 644 O O . ALA A 1 80 ? 20.109 13.445 -4.234 1 71.62 80 ALA A O 1
ATOM 645 N N . ASN A 1 81 ? 19.375 11.492 -4.965 1 77 81 ASN A N 1
ATOM 646 C CA . ASN A 1 81 ? 18.828 12.086 -6.18 1 77 81 ASN A CA 1
ATOM 647 C C . ASN A 1 81 ? 17.438 12.672 -5.949 1 77 81 ASN A C 1
ATOM 649 O O . ASN A 1 81 ? 16.891 13.328 -6.828 1 77 81 ASN A O 1
ATOM 653 N N . SER A 1 82 ? 17.016 12.57 -4.758 1 86 82 SER A N 1
ATOM 654 C CA . SER A 1 82 ? 15.695 13.109 -4.449 1 86 82 SER A CA 1
ATOM 655 C C . SER A 1 82 ? 15.75 14.617 -4.219 1 86 82 SER A C 1
ATOM 657 O O . SER A 1 82 ? 16.672 15.109 -3.562 1 86 82 SER A O 1
ATOM 659 N N . PRO A 1 83 ? 14.734 15.359 -4.746 1 94 83 PRO A N 1
ATOM 660 C CA . PRO A 1 83 ? 14.625 16.781 -4.422 1 94 83 PRO A CA 1
ATOM 661 C C . PRO A 1 83 ? 14.422 17.031 -2.93 1 94 83 PRO A C 1
ATOM 663 O O . PRO A 1 83 ? 14.594 18.156 -2.461 1 94 83 PRO A O 1
ATOM 666 N N . LEU A 1 84 ? 14.086 15.969 -2.223 1 94.31 84 LEU A N 1
ATOM 667 C CA . LEU A 1 84 ? 13.82 16.125 -0.796 1 94.31 84 LEU A CA 1
ATOM 668 C C . LEU A 1 84 ? 15.008 15.641 0.033 1 94.31 84 LEU A C 1
ATOM 670 O O . LEU A 1 84 ? 14.93 15.586 1.263 1 94.31 84 LEU A O 1
ATOM 674 N N . TYR A 1 85 ? 16.078 15.289 -0.624 1 86.38 85 TYR A N 1
ATOM 675 C CA . TYR A 1 85 ? 17.266 14.914 0.129 1 86.38 85 TYR A CA 1
ATOM 676 C C . TYR A 1 85 ? 17.719 16.047 1.037 1 86.38 85 TYR A C 1
ATOM 678 O O . TYR A 1 85 ? 17.781 17.203 0.611 1 86.38 85 TYR A O 1
ATOM 686 N N . PRO A 1 86 ? 17.984 15.688 2.311 1 86.06 86 PRO A N 1
ATOM 687 C CA . PRO A 1 86 ? 18.359 16.75 3.246 1 86.06 86 PRO A CA 1
ATOM 688 C C . PRO A 1 86 ? 19.516 17.609 2.734 1 86.06 86 PRO A C 1
ATOM 690 O O . PRO A 1 86 ? 20.531 17.078 2.279 1 86.06 86 PRO A O 1
ATOM 693 N N . GLY A 1 87 ? 19.297 18.906 2.789 1 89.25 87 GLY A N 1
ATOM 694 C CA . GLY A 1 87 ? 20.328 19.844 2.363 1 89.25 87 GLY A CA 1
ATOM 695 C C . GLY A 1 87 ? 20.109 20.359 0.957 1 89.25 87 GLY A C 1
ATOM 696 O O . GLY A 1 87 ? 20.688 21.391 0.579 1 89.25 87 GLY A O 1
ATOM 697 N N . LYS A 1 88 ? 19.312 19.688 0.196 1 91.75 88 LYS A N 1
ATOM 698 C CA . LYS A 1 88 ? 19.062 20.141 -1.17 1 91.75 88 LYS A CA 1
ATOM 699 C C . LYS A 1 88 ? 18.047 21.281 -1.191 1 91.75 88 LYS A C 1
ATOM 701 O O . LYS A 1 88 ? 17.078 21.281 -0.438 1 91.75 88 LYS A O 1
ATOM 706 N N . THR A 1 89 ? 18.359 22.25 -2.07 1 96.75 89 THR A N 1
ATOM 707 C CA . THR A 1 89 ? 17.5 23.422 -2.211 1 96.75 89 THR A CA 1
ATOM 708 C C . THR A 1 89 ? 17.062 23.594 -3.66 1 96.75 89 THR A C 1
ATOM 710 O O . THR A 1 89 ? 17.609 22.953 -4.562 1 96.75 89 THR A O 1
ATOM 713 N N . GLY A 1 90 ? 16 24.297 -3.881 1 96.75 90 GLY A N 1
ATOM 714 C CA . GLY A 1 90 ? 15.5 24.672 -5.195 1 96.75 90 GLY A CA 1
ATOM 715 C C . GLY A 1 90 ? 14.562 25.875 -5.152 1 96.75 90 GLY A C 1
ATOM 716 O O . GLY A 1 90 ? 14.234 26.375 -4.074 1 96.75 90 GLY A O 1
ATOM 717 N N . PRO A 1 91 ? 14.289 26.359 -6.316 1 97.5 91 PRO A N 1
ATOM 718 C CA . PRO A 1 91 ? 13.375 27.5 -6.398 1 97.5 91 PRO A CA 1
ATOM 719 C C . PRO A 1 91 ? 11.922 27.125 -6.113 1 97.5 91 PRO A C 1
ATOM 721 O O . PRO A 1 91 ? 11.055 27.297 -6.969 1 97.5 91 PRO A O 1
ATOM 724 N N . TYR A 1 92 ? 11.641 26.703 -4.855 1 97.06 92 TYR A N 1
ATOM 725 C CA . TYR A 1 92 ? 10.367 26.078 -4.52 1 97.06 92 TYR A CA 1
ATOM 726 C C . TYR A 1 92 ? 9.43 27.078 -3.844 1 97.06 92 TYR A C 1
ATOM 728 O O . TYR A 1 92 ? 8.25 26.781 -3.635 1 97.06 92 TYR A O 1
ATOM 736 N N . GLY A 1 93 ? 9.953 28.172 -3.566 1 95.25 93 GLY A N 1
ATOM 737 C CA . GLY A 1 93 ? 9.117 29.188 -2.949 1 95.25 93 GLY A CA 1
ATOM 738 C C . GLY A 1 93 ? 8.055 29.734 -3.883 1 95.25 93 GLY A C 1
ATOM 739 O O . GLY A 1 93 ? 8.133 29.562 -5.102 1 95.25 93 GLY A O 1
ATOM 740 N N . ALA A 1 94 ? 7.102 30.406 -3.314 1 90.19 94 ALA A N 1
ATOM 741 C CA . ALA A 1 94 ? 5.973 30.938 -4.074 1 90.19 94 ALA A CA 1
ATOM 742 C C . ALA A 1 94 ? 6.445 31.922 -5.141 1 90.19 94 ALA A C 1
ATOM 744 O O . ALA A 1 94 ? 5.844 32.031 -6.215 1 90.19 94 ALA A O 1
ATOM 745 N N . ASN A 1 95 ? 7.57 32.594 -4.918 1 91.56 95 ASN A N 1
ATOM 746 C CA . ASN A 1 95 ? 8.117 33.562 -5.863 1 91.56 95 ASN A CA 1
ATOM 747 C C . ASN A 1 95 ? 9.461 33.094 -6.43 1 91.56 95 ASN A C 1
ATOM 749 O O . ASN A 1 95 ? 10.273 33.906 -6.863 1 91.56 95 ASN A O 1
ATOM 753 N N . GLY A 1 96 ? 9.656 31.844 -6.266 1 92.31 96 GLY A N 1
ATOM 754 C CA . GLY A 1 96 ? 10.875 31.297 -6.828 1 92.31 96 GLY A CA 1
ATOM 755 C C . GLY A 1 96 ? 12.055 31.359 -5.879 1 92.31 96 GLY A C 1
ATOM 756 O O . GLY A 1 96 ? 13.188 31.078 -6.273 1 92.31 96 GLY A O 1
ATOM 757 N N . GLU A 1 97 ? 11.836 31.766 -4.648 1 95.44 97 GLU A N 1
ATOM 758 C CA . GLU A 1 97 ? 12.906 31.781 -3.654 1 95.44 97 GLU A CA 1
ATOM 759 C C . GLU A 1 97 ? 13.477 30.375 -3.436 1 95.44 97 GLU A C 1
ATOM 761 O O . GLU A 1 97 ? 12.758 29.391 -3.531 1 95.44 97 GLU A O 1
ATOM 766 N N . GLU A 1 98 ? 14.789 30.375 -3.08 1 97.56 98 GLU A N 1
ATOM 767 C CA . GLU A 1 98 ? 15.43 29.109 -2.738 1 97.56 98 GLU A CA 1
ATOM 768 C C . GLU A 1 98 ? 14.922 28.578 -1.401 1 97.56 98 GLU A C 1
ATOM 770 O O . GLU A 1 98 ? 14.914 29.312 -0.403 1 97.56 98 GLU A O 1
ATOM 775 N N . LYS A 1 99 ? 14.367 27.453 -1.431 1 97.88 99 LYS A N 1
ATOM 776 C CA . LYS A 1 99 ? 13.898 26.766 -0.232 1 97.88 99 LYS A CA 1
ATOM 777 C C . LYS A 1 99 ? 14.484 25.359 -0.142 1 97.88 99 LYS A C 1
ATOM 779 O O . LYS A 1 99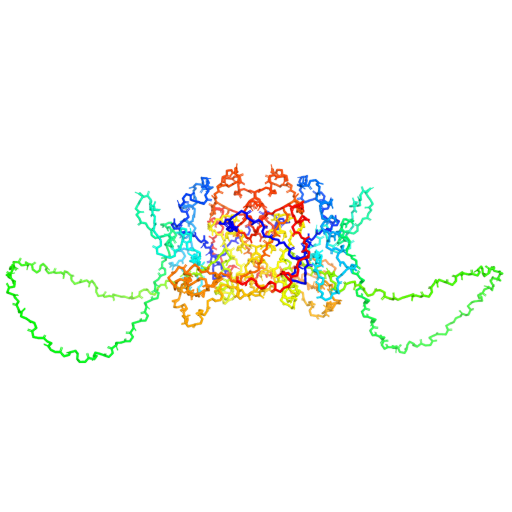 ? 14.766 24.719 -1.166 1 97.88 99 LYS A O 1
ATOM 784 N N . GLU A 1 100 ? 14.734 24.906 1.09 1 97.5 100 GLU A N 1
ATOM 785 C CA . GLU A 1 100 ? 15.117 23.5 1.259 1 97.5 100 GLU A CA 1
ATOM 786 C C . GLU A 1 100 ? 13.953 22.578 0.937 1 97.5 100 GLU A C 1
ATOM 788 O O . GLU A 1 100 ? 12.828 22.797 1.392 1 97.5 100 GLU A O 1
ATOM 793 N N . GLY A 1 101 ? 14.219 21.531 0.184 1 97.62 101 GLY A N 1
ATOM 794 C CA . GLY A 1 101 ? 13.18 20.609 -0.253 1 97.62 101 GLY A CA 1
ATOM 795 C C . GLY A 1 101 ? 12.469 19.922 0.897 1 97.62 101 GLY A C 1
ATOM 796 O O . GLY A 1 101 ? 11.281 19.625 0.811 1 97.62 101 GLY A O 1
ATOM 797 N N . VAL A 1 102 ? 13.164 19.719 2.029 1 96.75 102 VAL A N 1
ATOM 798 C CA . VAL A 1 102 ? 12.648 18.938 3.156 1 96.75 102 VAL A CA 1
ATOM 799 C C . VAL A 1 102 ? 11.703 19.812 3.98 1 96.75 102 VAL A C 1
ATOM 801 O O . VAL A 1 102 ? 10.953 19.297 4.816 1 96.75 102 VAL A O 1
ATOM 804 N N . ASP A 1 103 ? 11.711 21.141 3.758 1 96.69 103 ASP A N 1
ATOM 805 C CA . ASP A 1 103 ? 10.883 22.031 4.562 1 96.69 103 ASP A CA 1
ATOM 806 C C . ASP A 1 103 ? 9.414 21.953 4.137 1 96.69 103 ASP A C 1
ATOM 808 O O . ASP A 1 103 ? 9.109 21.562 3.004 1 96.69 103 ASP A O 1
ATOM 812 N N . PHE A 1 104 ? 8.57 22.266 5.047 1 97.5 104 PHE A N 1
ATOM 813 C CA . PHE A 1 104 ? 7.129 22.203 4.801 1 97.5 104 PHE A CA 1
ATOM 814 C C . PHE A 1 104 ? 6.684 23.344 3.896 1 97.5 104 PHE A C 1
ATOM 816 O O . PHE A 1 104 ? 7.207 24.469 3.992 1 97.5 104 PHE A O 1
ATOM 823 N N . LEU A 1 105 ? 5.699 23.078 3.084 1 98 105 LEU A N 1
ATOM 824 C CA . LEU A 1 105 ? 5.043 24.125 2.297 1 98 105 LEU A CA 1
ATOM 825 C C . LEU A 1 105 ? 4.422 25.172 3.201 1 98 105 LEU A C 1
ATOM 827 O O . LEU A 1 105 ? 4 24.875 4.32 1 98 105 LEU A O 1
ATOM 831 N N . GLU A 1 106 ? 4.219 26.344 2.717 1 96.38 106 GLU A N 1
ATOM 832 C CA . GLU A 1 106 ? 3.662 27.453 3.475 1 96.38 106 GLU A CA 1
ATOM 833 C C . GLU A 1 106 ? 2.289 27.109 4.043 1 96.38 106 GLU A C 1
ATOM 835 O O . GLU A 1 106 ? 1.941 27.531 5.145 1 96.38 106 GLU A O 1
ATOM 840 N N . CYS A 1 107 ? 1.548 26.312 3.346 1 96.56 107 CYS A N 1
ATOM 841 C CA . CYS A 1 107 ? 0.161 26.031 3.697 1 96.56 107 CYS A CA 1
ATOM 842 C C . CYS A 1 107 ? 0.086 25.062 4.875 1 96.56 107 CYS A C 1
ATOM 844 O O . CYS A 1 107 ? -0.982 24.875 5.457 1 96.56 107 CYS A O 1
ATOM 846 N N . SER A 1 108 ? 1.21 24.484 5.277 1 96.56 108 SER A N 1
ATOM 847 C CA . SER A 1 108 ? 1.123 23.391 6.242 1 96.56 108 SER A CA 1
ATOM 848 C C . SER A 1 108 ? 2.264 23.453 7.25 1 96.56 108 SER A C 1
ATOM 850 O O . SER A 1 108 ? 2.744 22.422 7.719 1 96.56 108 SER A O 1
ATOM 852 N N . VAL A 1 109 ? 2.727 24.609 7.613 1 94.56 109 VAL A N 1
ATOM 853 C CA . VAL A 1 109 ? 3.816 24.781 8.57 1 94.56 109 VAL A CA 1
ATOM 854 C C . VAL A 1 109 ? 3.352 24.359 9.961 1 94.56 109 VAL A C 1
ATOM 856 O O . VAL A 1 109 ? 2.35 24.875 10.469 1 94.56 109 VAL A O 1
ATOM 859 N N . PRO A 1 110 ? 4.055 23.359 10.477 1 93 110 PRO A N 1
ATOM 860 C CA . PRO A 1 110 ? 3.672 22.969 11.836 1 93 110 PRO A CA 1
ATOM 861 C C . PRO A 1 110 ? 3.92 24.078 12.867 1 93 110 PRO A C 1
ATOM 863 O O . PRO A 1 110 ? 4.887 24.828 12.742 1 93 110 PRO A O 1
ATOM 866 N N . LEU A 1 111 ? 3.113 24.172 13.891 1 83.88 111 LEU A N 1
ATOM 867 C CA . LEU A 1 111 ? 3.316 25.094 15 1 83.88 111 LEU A CA 1
ATOM 868 C C . LEU A 1 111 ? 4.207 24.469 16.062 1 83.88 111 LEU A C 1
ATOM 870 O O . LEU A 1 111 ? 4.531 25.125 17.062 1 83.88 111 LEU A O 1
ATOM 874 N N . VAL A 1 112 ? 4.688 23.25 15.875 1 66.94 112 VAL A N 1
ATOM 875 C CA . VAL A 1 112 ? 5.441 22.547 16.922 1 66.94 112 VAL A CA 1
ATOM 876 C C . VAL A 1 112 ? 6.742 23.297 17.203 1 66.94 112 VAL A C 1
ATOM 878 O O . VAL A 1 112 ? 7.348 23.875 16.281 1 66.94 112 VAL A O 1
ATOM 881 N N . ASN A 1 113 ? 6.977 23.703 18.5 1 47.09 113 ASN A N 1
ATOM 882 C CA . ASN A 1 113 ? 8.289 24.156 18.953 1 47.09 113 ASN A CA 1
ATOM 883 C C . ASN A 1 113 ? 9.352 23.078 18.781 1 47.09 113 ASN A C 1
ATOM 885 O O . ASN A 1 113 ? 9.086 21.891 19.031 1 47.09 113 ASN A O 1
ATOM 889 N N . GLU A 1 114 ? 10.195 23.234 17.844 1 43.47 114 GLU A N 1
ATOM 890 C CA . GLU A 1 114 ? 11.273 22.266 17.656 1 43.47 114 GLU A CA 1
ATOM 891 C C . GLU A 1 114 ? 11.742 21.688 18.984 1 43.47 114 GLU A C 1
ATOM 893 O O . GLU A 1 114 ? 11.875 22.422 19.969 1 43.47 114 GLU A O 1
ATOM 898 N N . PRO A 1 115 ? 11.555 20.469 19.266 1 37.12 115 PRO A N 1
ATOM 899 C CA . PRO A 1 115 ? 12.234 20.094 20.5 1 37.12 115 PRO A CA 1
ATOM 900 C C . PRO A 1 115 ? 13.609 20.734 20.656 1 37.12 115 PRO A C 1
ATOM 902 O O . PRO A 1 115 ? 14.289 20.969 19.641 1 37.12 115 PRO A O 1
ATOM 905 N N . SER A 1 116 ? 13.773 21.609 21.672 1 31.02 116 SER A N 1
ATOM 906 C CA . SER A 1 116 ? 15.125 22.047 21.969 1 31.02 116 SER A CA 1
ATOM 907 C C . SER A 1 116 ? 16.109 20.891 21.906 1 31.02 116 SER A C 1
ATOM 909 O O . SER A 1 116 ? 15.852 1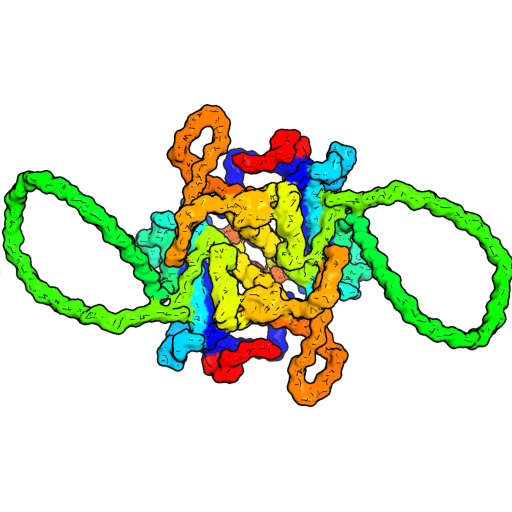9.812 22.438 1 31.02 116 SER A O 1
ATOM 911 N N . SER A 1 117 ? 16.828 20.719 20.875 1 30.95 117 SER A N 1
ATOM 912 C CA . SER A 1 117 ? 17.906 19.75 20.812 1 30.95 117 SER A CA 1
ATOM 913 C C . SER A 1 117 ? 18.5 19.484 22.188 1 30.95 117 SER A C 1
ATOM 915 O O . SER A 1 117 ? 18.75 20.422 22.953 1 30.95 117 SER A O 1
ATOM 917 N N . PRO A 1 118 ? 18.234 18.359 22.75 1 28.14 118 PRO A N 1
ATOM 918 C CA . PRO A 1 118 ? 18.969 18.25 24 1 28.14 118 PRO A CA 1
ATOM 919 C C . PRO A 1 118 ? 20.344 18.891 23.938 1 28.14 118 PRO A C 1
ATOM 921 O O . PRO A 1 118 ? 21 18.859 22.891 1 28.14 118 PRO A O 1
ATOM 924 N N . SER A 1 119 ? 20.547 19.844 24.75 1 27.97 119 SER A N 1
ATOM 925 C CA . SER A 1 119 ? 21.875 20.391 24.969 1 27.97 119 SER A CA 1
ATOM 926 C C . SER A 1 119 ? 22.922 19.281 25.047 1 27.97 119 SER A C 1
ATOM 928 O O . SER A 1 119 ? 22.734 18.281 25.75 1 27.97 119 SER A O 1
ATOM 930 N N . GLU A 1 120 ? 23.609 19.047 23.922 1 27.91 120 GLU A N 1
ATOM 931 C CA . GLU A 1 120 ? 24.797 18.188 23.938 1 27.91 120 GLU A CA 1
ATOM 932 C C . GLU A 1 120 ? 25.469 18.203 25.312 1 27.91 120 GLU A C 1
ATOM 934 O O . GLU A 1 120 ? 25.703 19.281 25.875 1 27.91 120 GLU A O 1
ATOM 939 N N . PRO A 1 121 ? 25.25 17.094 25.969 1 24.12 121 PRO A N 1
ATOM 940 C CA . PRO A 1 121 ? 26.031 17.156 27.203 1 24.12 121 PRO A CA 1
ATOM 941 C C . PRO A 1 121 ? 27.422 17.75 26.984 1 24.12 121 PRO A C 1
ATOM 943 O O . PRO A 1 121 ? 27.969 17.656 25.875 1 24.12 121 PRO A O 1
ATOM 946 N N . ALA A 1 122 ? 27.859 18.656 27.844 1 25.08 122 ALA A N 1
ATOM 947 C CA . ALA A 1 122 ? 29.125 19.375 27.891 1 25.08 122 ALA A CA 1
ATOM 948 C C . ALA A 1 122 ? 30.297 18.422 27.734 1 25.08 122 ALA A C 1
ATOM 950 O O . ALA A 1 122 ? 30.422 17.453 28.484 1 25.08 122 ALA A O 1
ATOM 951 N N . SER A 1 123 ? 30.609 18.125 26.344 1 24.31 123 SER A N 1
ATOM 952 C CA . SER A 1 123 ? 31.891 17.469 26.156 1 24.31 123 SER A CA 1
ATOM 953 C C . SER A 1 123 ? 32.875 17.891 27.234 1 24.31 123 SER A C 1
ATOM 955 O O . SER A 1 123 ? 32.969 19.062 27.609 1 24.31 123 SER A O 1
ATOM 957 N N . SER A 1 124 ? 33.188 16.922 28 1 23.28 124 SER A N 1
ATOM 958 C CA . SER A 1 124 ? 34.25 17.078 28.984 1 23.28 124 SER A CA 1
ATOM 959 C C . SER A 1 124 ? 35.438 17.797 28.391 1 23.28 124 SER A C 1
ATOM 961 O O . SER A 1 124 ? 35.844 17.516 27.266 1 23.28 124 SER A O 1
ATOM 963 N N . SER A 1 125 ? 35.688 19.078 28.891 1 24.59 125 SER A N 1
ATOM 964 C CA . SER A 1 125 ? 36.781 20.031 28.672 1 24.59 125 SER A CA 1
ATOM 965 C C . SER A 1 125 ? 38.125 19.328 28.625 1 24.59 125 SER A C 1
ATOM 967 O O . SER A 1 125 ? 38.594 18.781 29.625 1 24.59 125 SER A O 1
ATOM 969 N N . GLU A 1 126 ? 38.25 18.531 27.5 1 24.77 126 GLU A N 1
ATOM 970 C CA . GLU A 1 126 ? 39.656 18.125 27.547 1 24.77 126 GLU A CA 1
ATOM 971 C C . GLU A 1 126 ? 40.562 19.312 27.781 1 24.77 126 GLU A C 1
ATOM 973 O O . GLU A 1 126 ? 40.312 20.406 27.281 1 24.77 126 GLU A O 1
ATOM 978 N N . PRO A 1 127 ? 41.594 19.141 28.656 1 23.02 127 PRO A N 1
ATOM 979 C CA . PRO A 1 127 ? 42.5 20.156 29.172 1 23.02 127 PRO A CA 1
ATOM 980 C C . PRO A 1 127 ? 43.281 20.875 28.078 1 23.02 127 PRO A C 1
ATOM 982 O O . PRO A 1 127 ? 44.031 20.234 27.328 1 23.02 127 PRO A O 1
ATOM 985 N N . THR A 1 128 ? 42.562 21.656 27.188 1 21.58 128 THR A N 1
ATOM 986 C CA . THR A 1 128 ? 43.375 22.359 26.203 1 21.58 128 THR A CA 1
ATOM 987 C C . THR A 1 128 ? 44.531 23.109 26.875 1 21.58 128 THR A C 1
ATOM 989 O O . THR A 1 128 ? 44.312 23.859 27.828 1 21.58 128 THR A O 1
ATOM 992 N N . ALA A 1 129 ? 45.719 22.5 26.656 1 21.44 129 ALA A N 1
ATOM 993 C CA . ALA A 1 129 ? 46.969 23.125 27.047 1 21.44 129 ALA A CA 1
ATOM 994 C C . ALA A 1 129 ? 47 24.594 26.625 1 21.44 129 ALA A C 1
ATOM 996 O O . ALA A 1 129 ? 46.344 24.984 25.656 1 21.44 129 ALA A O 1
ATOM 997 N N . SER A 1 130 ? 47.688 25.469 27.406 1 20.59 130 SER A N 1
ATOM 998 C CA . SER A 1 130 ? 47.906 26.859 27.766 1 20.59 130 SER A CA 1
ATOM 999 C C . SER A 1 130 ? 48.562 27.641 26.641 1 20.59 130 SER A C 1
ATOM 1001 O O . SER A 1 130 ? 48.938 28.797 26.797 1 20.59 130 SER A O 1
ATOM 1003 N N . SER A 1 131 ? 48.438 27.109 25.328 1 19.34 131 SER A N 1
ATOM 1004 C CA . SER A 1 131 ? 49.594 27.828 24.781 1 19.34 131 SER A CA 1
ATOM 1005 C C . SER A 1 131 ? 49.344 29.344 24.828 1 19.34 131 SER A C 1
ATOM 1007 O O . SER A 1 131 ? 48.219 29.797 24.828 1 19.34 131 SER A O 1
ATOM 1009 N N . ASP A 1 132 ? 50.406 30.188 24.859 1 18.45 132 ASP A N 1
ATOM 1010 C CA . ASP A 1 132 ? 50.875 31.469 25.359 1 18.45 132 ASP A CA 1
ATOM 1011 C C . ASP A 1 132 ? 50.406 32.625 24.484 1 18.45 132 ASP A C 1
ATOM 1013 O O . ASP A 1 132 ? 50.25 33.75 24.953 1 18.45 132 ASP A O 1
ATOM 1017 N N . SER A 1 133 ? 50.375 32.5 23.109 1 19.47 133 SER A N 1
ATOM 1018 C CA . SER A 1 133 ? 51.125 33.625 22.625 1 19.47 133 SER A CA 1
ATOM 1019 C C . SER A 1 133 ? 50.438 34.938 22.906 1 19.47 133 SER A C 1
ATOM 1021 O O . SER A 1 133 ? 49.25 34.969 23.281 1 19.47 133 SER A O 1
ATOM 1023 N N . VAL A 1 134 ? 50.719 35.875 21.891 1 18.78 134 VAL A N 1
ATOM 1024 C CA . VAL A 1 134 ? 51.188 37.281 21.719 1 18.78 134 VAL A CA 1
ATOM 1025 C C . VAL A 1 134 ? 49.969 38.188 21.625 1 18.78 134 VAL A C 1
ATOM 1027 O O . VAL A 1 134 ? 49.031 37.938 20.875 1 18.78 134 VAL A O 1
ATOM 1030 N N . ALA A 1 135 ? 49.906 39.094 22.547 1 20.78 135 ALA A N 1
ATOM 1031 C CA . ALA A 1 135 ? 48.938 40.031 23.109 1 20.78 135 ALA A CA 1
ATOM 1032 C C . ALA A 1 135 ? 48.625 41.156 22.109 1 20.78 135 ALA A C 1
ATOM 1034 O O . ALA A 1 135 ? 48 42.156 22.484 1 20.78 135 ALA A O 1
ATOM 1035 N N . SER A 1 136 ? 48.531 40.781 20.734 1 21.08 136 SER A N 1
ATOM 1036 C CA . SER A 1 136 ? 48.656 42.094 20.094 1 21.08 136 SER A CA 1
ATOM 1037 C C . SER A 1 136 ? 47.531 43.031 20.562 1 21.08 136 SER A C 1
ATOM 1039 O O . SER A 1 136 ? 46.438 42.562 20.875 1 21.08 136 SER A O 1
ATOM 1041 N N . PRO A 1 137 ? 47.938 44.312 20.75 1 20.08 137 PRO A N 1
ATOM 1042 C CA . PRO A 1 137 ? 47.281 45.438 21.422 1 20.08 137 PRO A CA 1
ATOM 1043 C C . PRO A 1 137 ? 45.969 45.844 20.766 1 20.08 137 PRO A C 1
ATOM 1045 O O . PRO A 1 137 ? 45.875 45.875 19.547 1 20.08 137 PRO A O 1
ATOM 1048 N N . GLU A 1 138 ? 44.938 45.344 21.375 1 21.78 138 GLU A N 1
ATOM 1049 C CA . GLU A 1 138 ? 43.531 45.562 20.953 1 21.78 138 GLU A CA 1
ATOM 1050 C C . GLU A 1 138 ? 43.156 47.031 21 1 21.78 138 GLU A C 1
ATOM 1052 O O . GLU A 1 138 ? 43.219 47.656 22.047 1 21.78 138 GLU A O 1
ATOM 1057 N N . PRO A 1 139 ? 43.688 47.812 19.969 1 21.19 139 PRO A N 1
ATOM 1058 C CA . PRO A 1 139 ? 43.344 49.219 20.141 1 21.19 139 PRO A CA 1
ATOM 1059 C C . PRO A 1 139 ? 41.875 49.438 20.469 1 21.19 139 PRO A C 1
ATOM 1061 O O . PRO A 1 139 ? 41.031 48.625 20.094 1 21.19 139 PRO A O 1
ATOM 1064 N N . THR A 1 140 ? 41.656 50.094 21.562 1 19.77 140 THR A N 1
ATOM 1065 C CA . THR A 1 140 ? 40.5 50.375 22.391 1 19.77 140 THR A CA 1
ATOM 1066 C C . THR A 1 140 ? 39.5 51.281 21.656 1 19.77 140 THR A C 1
ATOM 1068 O O . THR A 1 140 ? 38.531 51.75 22.234 1 19.77 140 THR A O 1
ATOM 1071 N N . CYS A 1 141 ? 39.312 51.031 20.281 1 20.05 141 CYS A N 1
ATOM 1072 C CA . CYS A 1 141 ? 38.5 52.125 19.719 1 20.05 141 CYS A CA 1
ATOM 1073 C C . CYS A 1 141 ? 37.281 52.375 20.594 1 20.05 141 CYS A C 1
ATOM 1075 O O . CYS A 1 141 ? 36.594 51.438 21.016 1 20.05 141 CYS A O 1
ATOM 1077 N N . THR A 1 142 ? 37.219 53.5 21.297 1 19.86 142 THR A N 1
ATOM 1078 C CA . THR A 1 142 ? 36.438 54.125 22.344 1 19.86 142 THR A CA 1
ATOM 1079 C C . THR A 1 142 ? 34.938 54.062 22.062 1 19.86 142 THR A C 1
ATOM 1081 O O . THR A 1 142 ? 34.156 53.594 22.906 1 19.86 142 THR A O 1
ATOM 1084 N N . GLY A 1 143 ? 34.344 55.062 21.453 1 20.31 143 GLY A N 1
ATOM 1085 C CA . GLY A 1 143 ? 33.25 55.875 22.016 1 20.31 143 GLY A CA 1
ATOM 1086 C C . GLY A 1 143 ? 31.891 55.281 21.75 1 20.31 143 GLY A C 1
ATOM 1087 O O . GLY A 1 143 ? 30.875 55.938 22.031 1 20.31 143 GLY A O 1
ATOM 1088 N N . THR A 1 144 ? 31.797 54.25 20.953 1 20.73 144 THR A N 1
ATOM 1089 C CA . THR A 1 144 ? 30.531 54.188 20.234 1 20.73 144 THR A CA 1
ATOM 1090 C C . THR A 1 144 ? 29.375 54.031 21.219 1 20.73 144 THR A C 1
ATOM 1092 O O . THR A 1 144 ? 29.438 53.25 22.156 1 20.73 144 THR A O 1
ATOM 1095 N N . GLN A 1 145 ? 28.5 55.062 21.328 1 20 145 GLN A N 1
ATOM 1096 C CA . GLN A 1 145 ? 27.297 55.281 22.125 1 20 145 GLN A CA 1
ATOM 1097 C C . GLN A 1 145 ? 26.406 54.062 22.172 1 20 145 GLN A C 1
ATOM 1099 O O . GLN A 1 145 ? 26.125 53.438 21.141 1 20 145 GLN A O 1
ATOM 1104 N N . ALA A 1 146 ? 26.266 53.469 23.375 1 19.97 146 ALA A N 1
ATOM 1105 C CA . ALA A 1 146 ? 25.578 52.312 23.953 1 19.97 146 ALA A CA 1
ATOM 1106 C C . ALA A 1 146 ? 24.078 52.406 23.75 1 19.97 146 ALA A C 1
ATOM 1108 O O . ALA A 1 146 ? 23.391 53.188 24.422 1 19.97 146 ALA A O 1
ATOM 1109 N N . SER A 1 147 ? 23.75 52.781 22.469 1 22.94 147 SER A N 1
ATOM 1110 C CA . SER A 1 147 ? 22.297 52.938 22.422 1 22.94 147 SER A CA 1
ATOM 1111 C C . SER A 1 147 ? 21.594 51.844 23.25 1 22.94 147 SER A C 1
ATOM 1113 O O . SER A 1 147 ? 22.016 50.688 23.234 1 22.94 147 SER A O 1
ATOM 1115 N N . GLU A 1 148 ? 21.016 52.281 24.297 1 23.61 148 GLU A N 1
ATOM 1116 C CA . GLU A 1 148 ? 20.25 51.562 25.312 1 23.61 148 GLU A CA 1
ATOM 1117 C C . GLU A 1 148 ? 19.344 50.5 24.672 1 23.61 148 GLU A C 1
ATOM 1119 O O . GLU A 1 148 ? 18.406 50.844 23.953 1 23.61 148 GLU A O 1
ATOM 1124 N N . LEU A 1 149 ? 19.922 49.438 24.172 1 22.25 149 LEU A N 1
ATOM 1125 C CA . LEU A 1 149 ? 19.203 48.312 23.578 1 22.25 149 LEU A CA 1
ATOM 1126 C C . LEU A 1 149 ? 18 47.906 24.438 1 22.25 149 LEU A C 1
ATOM 1128 O O . LEU A 1 149 ? 18.141 47.625 25.625 1 22.25 149 LEU A O 1
ATOM 1132 N N . ALA A 1 150 ? 16.922 48.562 24.188 1 26.17 150 ALA A N 1
ATOM 1133 C CA . ALA A 1 150 ? 15.648 48.312 24.859 1 26.17 150 ALA A CA 1
ATOM 1134 C C . ALA A 1 150 ? 15.492 46.844 25.234 1 26.17 150 ALA A C 1
ATOM 1136 O O . ALA A 1 150 ? 15.859 45.969 24.469 1 26.17 150 ALA A O 1
ATOM 1137 N N . ALA A 1 151 ? 15.375 46.5 26.469 1 26.31 151 ALA A N 1
ATOM 1138 C CA . ALA A 1 151 ? 15.133 45.281 27.219 1 26.31 151 ALA A CA 1
ATOM 1139 C C . ALA A 1 151 ? 14.148 44.375 26.5 1 26.31 151 ALA A C 1
ATOM 1141 O O . ALA A 1 151 ? 13.047 44.812 26.156 1 26.31 151 ALA A O 1
ATOM 1142 N N . SER A 1 152 ? 14.641 43.562 25.672 1 27.34 152 SER A N 1
ATOM 1143 C CA . SER A 1 152 ? 13.766 42.625 24.969 1 27.34 152 SER A CA 1
ATOM 1144 C C . SER A 1 152 ? 12.711 42.062 25.922 1 27.34 152 SER A C 1
ATOM 1146 O O . SER A 1 152 ? 12.984 41.812 27.094 1 27.34 152 SER A O 1
ATOM 1148 N N . PRO A 1 153 ? 11.383 42.25 25.75 1 30.53 153 PRO A N 1
ATOM 1149 C CA . PRO A 1 153 ? 10.43 41.844 26.797 1 30.53 153 PRO A CA 1
ATOM 1150 C C . PRO A 1 153 ? 10.797 40.531 27.453 1 30.53 153 PRO A C 1
ATOM 1152 O O . PRO A 1 153 ? 11.508 39.719 26.875 1 30.53 153 PRO A O 1
ATOM 1155 N N . PRO A 1 154 ? 10.711 40.375 28.766 1 31.7 154 PRO A N 1
ATOM 1156 C CA . PRO A 1 154 ? 11.055 39.156 29.5 1 31.7 154 PRO A CA 1
ATOM 1157 C C . PRO A 1 154 ? 10.547 37.906 28.797 1 31.7 154 PRO A C 1
ATOM 1159 O O . PRO A 1 154 ? 9.562 37.938 28.062 1 31.7 154 PRO A O 1
ATOM 1162 N N . PRO A 1 155 ? 11.422 37 28.5 1 31.78 155 PRO A N 1
ATOM 1163 C CA . PRO A 1 155 ? 11.039 35.844 27.703 1 31.78 155 PRO A CA 1
ATOM 1164 C C . PRO A 1 155 ? 9.727 35.219 28.172 1 31.78 155 PRO A C 1
ATOM 1166 O O . PRO A 1 155 ? 9.625 34.75 29.297 1 31.78 155 PRO A O 1
ATOM 1169 N N . GLY A 1 156 ? 8.578 35.906 28.203 1 29.95 156 GLY A N 1
ATOM 1170 C CA . GLY A 1 156 ? 7.289 35.531 28.766 1 29.95 156 GLY A CA 1
ATOM 1171 C C . GLY A 1 156 ? 7.035 34.031 28.703 1 29.95 156 GLY A C 1
ATOM 1172 O O . GLY A 1 156 ? 7.848 33.281 28.156 1 29.95 156 GLY A O 1
ATOM 1173 N N . ASN A 1 157 ? 5.703 33.625 29.188 1 30.22 157 ASN A N 1
ATOM 1174 C CA . ASN A 1 157 ? 5.227 32.281 29.422 1 30.22 157 ASN A CA 1
ATOM 1175 C C . ASN A 1 157 ? 5.566 31.344 28.25 1 30.22 157 ASN A C 1
ATOM 1177 O O . ASN A 1 157 ? 5.281 31.672 27.094 1 30.22 157 ASN A O 1
ATOM 1181 N N . SER A 1 158 ? 6.652 30.766 28.172 1 33.84 158 SER A N 1
ATOM 1182 C CA . SER A 1 158 ? 7.145 29.734 27.281 1 33.84 158 SER A CA 1
ATOM 1183 C C . SER A 1 158 ? 6 28.906 26.703 1 33.84 158 SER A C 1
ATOM 1185 O O . SER A 1 158 ? 5.426 28.062 27.406 1 33.84 158 SER A O 1
ATOM 1187 N N . SER A 1 159 ? 5.055 29.484 26.078 1 35.03 159 SER A N 1
ATOM 1188 C CA . SER A 1 159 ? 3.912 28.828 25.453 1 35.03 159 SER A CA 1
ATOM 1189 C C . SER A 1 159 ? 4.309 27.484 24.844 1 35.03 159 SER A C 1
ATOM 1191 O O . SER A 1 159 ? 5.176 27.422 23.969 1 35.03 159 SER A O 1
ATOM 1193 N N . ARG A 1 160 ? 4.32 26.438 25.578 1 37.5 160 ARG A N 1
ATOM 1194 C CA . ARG A 1 160 ? 4.473 25.016 25.297 1 37.5 160 ARG A CA 1
ATOM 1195 C C . ARG A 1 160 ? 3.91 24.656 23.922 1 37.5 160 ARG A C 1
ATOM 1197 O O . ARG A 1 160 ? 2.84 25.141 23.547 1 37.5 160 ARG A O 1
ATOM 1204 N N . SER A 1 161 ? 4.641 24.406 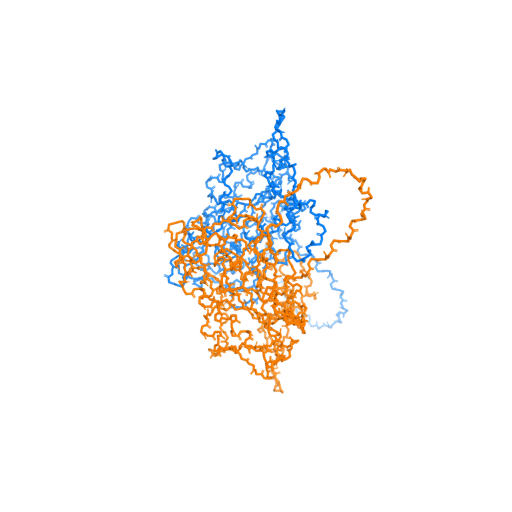22.859 1 45.22 161 SER A N 1
ATOM 1205 C CA . SER A 1 161 ? 4.164 23.812 21.609 1 45.22 161 SER A CA 1
ATOM 1206 C C . SER A 1 161 ? 2.91 22.969 21.844 1 45.22 161 SER A C 1
ATOM 1208 O O . SER A 1 161 ? 2.814 22.25 22.844 1 45.22 161 SER A O 1
ATOM 1210 N N . PRO A 1 162 ? 1.696 23.453 21.312 1 53.53 162 PRO A N 1
ATOM 1211 C CA . PRO A 1 162 ? 0.49 22.672 21.578 1 53.53 162 PRO A CA 1
ATOM 1212 C C . PRO A 1 162 ? 0.714 21.172 21.406 1 53.53 162 PRO A C 1
ATOM 1214 O O . PRO A 1 162 ? 1.337 20.734 20.422 1 53.53 162 PRO A O 1
ATOM 1217 N N . SER A 1 163 ? 0.625 20.344 22.5 1 67.75 163 SER A N 1
ATOM 1218 C CA . SER A 1 163 ? 0.806 18.906 22.656 1 67.75 163 SER A CA 1
ATOM 1219 C C . SER A 1 163 ? -0.001 18.125 21.625 1 67.75 163 SER A C 1
ATOM 1221 O O . SER A 1 163 ? 0.291 16.953 21.359 1 67.75 163 SER A O 1
ATOM 1223 N N . ASN A 1 164 ? -0.833 19 20.766 1 87.62 164 ASN A N 1
ATOM 1224 C CA . ASN A 1 164 ? -1.705 18.234 19.891 1 87.62 164 ASN A CA 1
ATOM 1225 C C . ASN A 1 164 ? -1.301 18.375 18.438 1 87.62 164 ASN A C 1
ATOM 1227 O O . ASN A 1 164 ? -2.109 18.141 17.531 1 87.62 164 ASN A O 1
ATOM 1231 N N . GLU A 1 165 ? -0.14 18.922 18.125 1 92.31 165 GLU A N 1
ATOM 1232 C CA . GLU A 1 165 ? 0.438 19 16.797 1 92.31 165 GLU A CA 1
ATOM 1233 C C . GLU A 1 165 ? 1.874 18.484 16.781 1 92.31 165 GLU A C 1
ATOM 1235 O O . GLU A 1 165 ? 2.729 18.984 17.516 1 92.31 165 GLU A O 1
ATOM 1240 N N . VAL A 1 166 ? 2.102 17.438 15.961 1 92.19 166 VAL A N 1
ATOM 1241 C CA . VAL A 1 166 ? 3.395 16.781 16.047 1 92.19 166 VAL A CA 1
ATOM 1242 C C . VAL A 1 166 ? 3.963 16.578 14.641 1 92.19 166 VAL A C 1
ATOM 1244 O O . VAL A 1 166 ? 3.225 16.625 13.648 1 92.19 166 VAL A O 1
ATOM 1247 N N . ILE A 1 167 ? 5.281 16.453 14.57 1 93.44 167 ILE A N 1
ATOM 1248 C CA . ILE A 1 167 ? 5.996 16.094 13.352 1 93.44 167 ILE A CA 1
ATOM 1249 C C . ILE A 1 167 ? 6.535 14.672 13.461 1 93.44 167 ILE A C 1
ATOM 1251 O O . ILE A 1 167 ? 7.129 14.305 14.469 1 93.44 167 ILE A O 1
ATOM 1255 N N . ILE A 1 168 ? 6.227 13.859 12.469 1 91.75 168 ILE A N 1
ATOM 1256 C CA . ILE A 1 168 ? 6.824 12.539 12.336 1 91.75 168 ILE A CA 1
ATOM 1257 C C . ILE A 1 168 ? 7.719 12.5 11.102 1 91.75 168 ILE A C 1
ATOM 1259 O O . ILE A 1 168 ? 7.293 12.867 10 1 91.75 168 ILE A O 1
ATOM 1263 N N . THR A 1 169 ? 8.945 12.07 11.281 1 90.75 169 THR A N 1
ATOM 1264 C CA . THR A 1 169 ? 9.883 11.984 10.164 1 90.75 169 THR A CA 1
ATOM 1265 C C . THR A 1 169 ? 9.93 10.555 9.617 1 90.75 169 THR A C 1
ATOM 1267 O O . THR A 1 169 ? 10.055 9.594 10.383 1 90.75 169 THR A O 1
ATOM 1270 N N . CYS A 1 170 ? 9.781 10.453 8.32 1 90.31 170 CYS A N 1
ATOM 1271 C CA . CYS A 1 170 ? 9.852 9.148 7.672 1 90.31 170 CYS A CA 1
ATOM 1272 C C . CYS A 1 170 ? 10.891 9.148 6.555 1 90.31 170 CYS A C 1
ATOM 1274 O O . CYS A 1 170 ? 11.305 10.211 6.09 1 90.31 170 CYS A O 1
ATOM 1276 N N . ARG A 1 171 ? 11.297 7.934 6.086 1 86.5 171 ARG A N 1
ATOM 1277 C CA . ARG A 1 171 ? 12.367 7.797 5.102 1 86.5 171 ARG A CA 1
ATOM 1278 C C . ARG A 1 171 ? 11.82 7.293 3.771 1 86.5 171 ARG A C 1
ATOM 1280 O O . ARG A 1 171 ? 12.531 7.305 2.76 1 86.5 171 ARG A O 1
ATOM 1287 N N . GLY A 1 172 ? 10.625 6.883 3.795 1 89.62 172 GLY A N 1
ATOM 1288 C CA . GLY A 1 172 ? 10.016 6.328 2.596 1 89.62 172 GLY A CA 1
ATOM 1289 C C . GLY A 1 172 ? 8.547 6.676 2.457 1 89.62 172 GLY A C 1
ATOM 1290 O O . GLY A 1 172 ? 8.031 7.512 3.197 1 89.62 172 GLY A O 1
ATOM 1291 N N . PRO A 1 173 ? 7.949 6.035 1.504 1 93.88 173 PRO A N 1
ATOM 1292 C CA . PRO A 1 173 ? 6.574 6.41 1.175 1 93.88 173 PRO A CA 1
ATOM 1293 C C . PRO A 1 173 ? 5.574 5.977 2.246 1 93.88 173 PRO A C 1
ATOM 1295 O O . PRO A 1 173 ? 4.508 6.586 2.381 1 93.88 173 PRO A O 1
ATOM 1298 N N . ASN A 1 174 ? 5.863 4.922 2.936 1 96.75 174 ASN A N 1
ATOM 1299 C CA . ASN A 1 174 ? 4.977 4.465 3.998 1 96.75 174 ASN A CA 1
ATOM 1300 C C . ASN A 1 174 ? 5.285 5.156 5.324 1 96.75 174 ASN A C 1
ATOM 1302 O O . ASN A 1 174 ? 6.301 4.867 5.957 1 96.75 174 ASN A O 1
ATOM 1306 N N . VAL A 1 175 ? 4.359 5.949 5.812 1 97 175 VAL A N 1
ATOM 1307 C CA . VAL A 1 175 ? 4.605 6.777 6.988 1 97 175 VAL A CA 1
ATOM 1308 C C . VAL A 1 175 ? 4.621 5.91 8.242 1 97 175 VAL A C 1
ATOM 1310 O O . VAL A 1 175 ? 5.137 6.32 9.281 1 97 175 VAL A O 1
ATOM 1313 N N . PHE A 1 176 ? 4.074 4.684 8.164 1 95.25 176 PHE A N 1
ATOM 1314 C CA . PHE A 1 176 ? 4.078 3.783 9.312 1 95.25 176 PHE A CA 1
ATOM 1315 C C . PHE A 1 176 ? 5.426 3.082 9.445 1 95.25 176 PHE A C 1
ATOM 1317 O O . PHE A 1 176 ? 5.746 2.537 10.5 1 95.25 176 PHE A O 1
ATOM 1324 N N . SER A 1 177 ? 6.164 3.043 8.336 1 90.31 177 SER A N 1
ATOM 1325 C CA . SER A 1 177 ? 7.387 2.246 8.312 1 90.31 177 SER A CA 1
ATOM 1326 C C . SER A 1 177 ? 8.484 2.896 9.156 1 90.31 177 SER A C 1
ATOM 1328 O O . SER A 1 177 ? 8.93 4.004 8.844 1 90.31 177 SER A O 1
ATOM 1330 N N . ASN A 1 178 ? 8.852 2.227 10.203 1 84.25 178 ASN A N 1
ATOM 1331 C CA . ASN A 1 178 ? 9.938 2.65 11.086 1 84.25 178 ASN A CA 1
ATOM 1332 C C . ASN A 1 178 ? 9.688 4.043 11.648 1 84.25 178 ASN A C 1
ATOM 1334 O O . ASN A 1 178 ? 10.57 4.902 11.625 1 84.25 178 ASN A O 1
ATOM 1338 N N . THR A 1 179 ? 8.5 4.387 12.023 1 88.31 179 THR A N 1
ATOM 1339 C CA . THR A 1 179 ? 8.094 5.621 12.688 1 88.31 179 THR A CA 1
ATOM 1340 C C . THR A 1 179 ? 7.219 5.32 13.906 1 88.31 179 THR A C 1
ATOM 1342 O O . THR A 1 179 ? 6.73 4.199 14.062 1 88.31 179 THR A O 1
ATOM 1345 N N . PRO A 1 180 ? 7.039 6.266 14.742 1 89.5 180 PRO A N 1
ATOM 1346 C CA . PRO A 1 180 ? 6.195 6.039 15.922 1 89.5 180 PRO A CA 1
ATOM 1347 C C . PRO A 1 180 ? 4.711 6.23 15.625 1 89.5 180 PRO A C 1
ATOM 1349 O O . PRO A 1 180 ? 3.898 6.285 16.547 1 89.5 180 PRO A O 1
ATOM 1352 N N . LEU A 1 181 ? 4.34 6.262 14.367 1 93.19 181 LEU A N 1
ATOM 1353 C CA . LEU A 1 181 ? 2.963 6.605 14.023 1 93.19 181 LEU A CA 1
ATOM 1354 C C . LEU A 1 181 ? 1.984 5.602 14.625 1 93.19 181 LEU A C 1
ATOM 1356 O O . LEU A 1 181 ? 1.003 5.992 15.266 1 93.19 181 LEU A O 1
ATOM 1360 N N . GLU A 1 182 ? 2.281 4.352 14.391 1 92 182 GLU A N 1
ATOM 1361 C CA . GLU A 1 182 ? 1.38 3.33 14.914 1 92 182 GLU A CA 1
ATOM 1362 C C . GLU A 1 182 ? 1.222 3.455 16.422 1 92 182 GLU A C 1
ATOM 1364 O O . GLU A 1 182 ? 0.103 3.426 16.938 1 92 182 GLU A O 1
ATOM 1369 N N . SER A 1 183 ? 2.332 3.576 17.156 1 91.25 183 SER A N 1
ATOM 1370 C CA . SER A 1 183 ? 2.309 3.703 18.609 1 91.25 183 SER A CA 1
A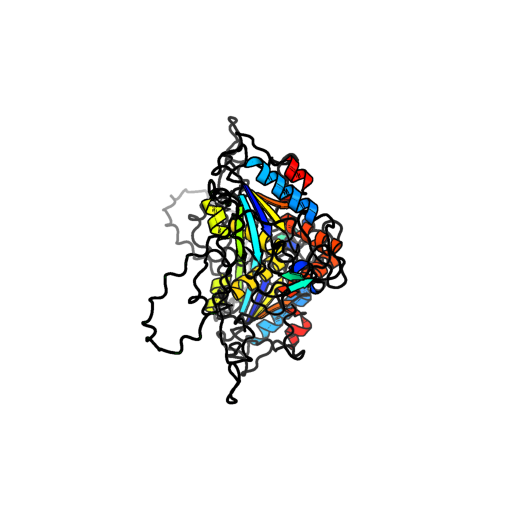TOM 1371 C C . SER A 1 183 ? 1.563 4.961 19.047 1 91.25 183 SER A C 1
ATOM 1373 O O . SER A 1 183 ? 0.842 4.949 20.047 1 91.25 183 SER A O 1
ATOM 1375 N N . LEU A 1 184 ? 1.778 6.016 18.281 1 91 184 LEU A N 1
ATOM 1376 C CA . LEU A 1 184 ? 1.106 7.277 18.578 1 91 184 LEU A CA 1
ATOM 1377 C C . LEU A 1 184 ? -0.406 7.133 18.438 1 91 184 LEU A C 1
ATOM 1379 O O . LEU A 1 184 ? -1.155 7.578 19.312 1 91 184 LEU A O 1
ATOM 1383 N N . LEU A 1 185 ? -0.866 6.48 17.359 1 93.5 185 LEU A N 1
ATOM 1384 C CA . LEU A 1 185 ? -2.293 6.27 17.141 1 93.5 185 LEU A CA 1
ATOM 1385 C C . LEU A 1 185 ? -2.889 5.398 18.234 1 93.5 185 LEU A C 1
ATOM 1387 O O . LEU A 1 185 ? -3.998 5.656 18.719 1 93.5 185 LEU A O 1
ATOM 1391 N N . LYS A 1 186 ? -2.148 4.461 18.688 1 89.69 186 LYS A N 1
ATOM 1392 C CA . LYS A 1 186 ? -2.598 3.564 19.75 1 89.69 186 LYS A CA 1
ATOM 1393 C C . LYS A 1 186 ? -2.676 4.289 21.094 1 89.69 186 LYS A C 1
ATOM 1395 O O . LYS A 1 186 ? -3.693 4.219 21.781 1 89.69 186 LYS A O 1
ATOM 1400 N N . LYS A 1 187 ? -1.612 4.93 21.422 1 89.69 187 LYS A N 1
ATOM 1401 C CA . LYS A 1 187 ? -1.515 5.602 22.719 1 89.69 187 LYS A CA 1
ATOM 1402 C C . LYS A 1 187 ? -2.625 6.637 22.875 1 89.69 187 LYS A C 1
ATOM 1404 O O . LYS A 1 187 ? -3.174 6.793 23.969 1 89.69 187 LYS A O 1
ATOM 1409 N N . ARG A 1 188 ? -2.93 7.27 21.781 1 89.88 188 ARG A N 1
ATOM 1410 C CA . ARG A 1 188 ? -3.947 8.312 21.844 1 89.88 188 ARG A CA 1
ATOM 1411 C C . ARG A 1 188 ? -5.34 7.734 21.609 1 89.88 188 ARG A C 1
ATOM 1413 O O . ARG A 1 188 ? -6.336 8.453 21.688 1 89.88 188 ARG A O 1
ATOM 1420 N N . ASN A 1 189 ? -5.398 6.445 21.344 1 88.38 189 ASN A N 1
ATOM 1421 C CA . ASN A 1 189 ? -6.656 5.766 21.062 1 88.38 189 ASN A CA 1
ATOM 1422 C C . ASN A 1 189 ? -7.418 6.449 19.922 1 88.38 189 ASN A C 1
ATOM 1424 O O . ASN A 1 189 ? -8.602 6.758 20.062 1 88.38 189 ASN A O 1
ATOM 1428 N N . ILE A 1 190 ? -6.727 6.699 18.875 1 93.19 190 ILE A N 1
ATOM 1429 C CA . ILE A 1 190 ? -7.336 7.32 17.703 1 93.19 190 ILE A CA 1
ATOM 1430 C C . ILE A 1 190 ? -8.352 6.363 17.078 1 93.19 190 ILE A C 1
ATOM 1432 O O . ILE A 1 190 ? -8.055 5.188 16.859 1 93.19 190 ILE A O 1
ATOM 1436 N N . ARG A 1 191 ? -9.539 6.902 16.734 1 88.06 191 ARG A N 1
ATOM 1437 C CA . ARG A 1 191 ? -10.609 6.105 16.141 1 88.06 191 ARG A CA 1
ATOM 1438 C C . ARG A 1 191 ? -10.984 6.637 14.766 1 88.06 191 ARG A C 1
ATOM 1440 O O . ARG A 1 191 ? -11.664 5.953 13.992 1 88.06 191 ARG A O 1
ATOM 1447 N N . THR A 1 192 ? -10.617 7.848 14.492 1 91.44 192 THR A N 1
ATOM 1448 C CA . THR A 1 192 ? -10.828 8.469 13.188 1 91.44 192 THR A CA 1
ATOM 1449 C C . THR A 1 192 ? -9.539 9.109 12.68 1 91.44 192 THR A C 1
ATOM 1451 O O . THR A 1 192 ? -8.984 10 13.328 1 91.44 192 THR A O 1
ATOM 1454 N N . LEU A 1 193 ? -9.047 8.617 11.562 1 96.81 193 LEU A N 1
ATOM 1455 C CA . LEU A 1 193 ? -7.832 9.148 10.953 1 96.81 193 LEU A CA 1
ATOM 1456 C C . LEU A 1 193 ? -8.133 9.781 9.594 1 96.81 193 LEU A C 1
ATOM 1458 O O . LEU A 1 193 ? -8.578 9.094 8.672 1 96.81 193 LEU A O 1
ATOM 1462 N N . LEU A 1 194 ? -7.996 11.094 9.523 1 98.25 194 LEU A N 1
ATOM 1463 C CA . LEU A 1 194 ? -8.102 11.812 8.258 1 98.25 194 LEU A CA 1
ATOM 1464 C C . LEU A 1 194 ? -6.73 11.93 7.59 1 98.25 194 LEU A C 1
ATOM 1466 O O . LEU A 1 194 ? -5.734 12.211 8.258 1 98.25 194 LEU A O 1
ATOM 1470 N N . ILE A 1 195 ? -6.699 11.68 6.258 1 98.88 195 ILE A N 1
ATOM 1471 C CA . ILE A 1 195 ? -5.418 11.641 5.562 1 98.88 195 ILE A CA 1
ATOM 1472 C C . ILE A 1 195 ? -5.445 12.602 4.379 1 98.88 195 ILE A C 1
ATOM 1474 O O . ILE A 1 195 ? -6.387 12.594 3.584 1 98.88 195 ILE A O 1
ATOM 1478 N N . ALA A 1 196 ? -4.523 13.492 4.273 1 98.94 196 ALA A N 1
ATOM 1479 C CA . ALA A 1 196 ? -4.211 14.414 3.186 1 98.94 196 ALA A CA 1
ATOM 1480 C C . ALA A 1 196 ? -2.719 14.406 2.871 1 98.94 196 ALA A C 1
ATOM 1482 O O . ALA A 1 196 ? -1.924 13.828 3.617 1 98.94 196 ALA A O 1
ATOM 1483 N N . GLY A 1 197 ? -2.35 14.93 1.715 1 98.88 197 GLY A N 1
ATOM 1484 C CA . GLY A 1 197 ? -0.917 15.055 1.492 1 98.88 197 GLY A CA 1
ATOM 1485 C C . GLY A 1 197 ? -0.509 14.758 0.061 1 98.88 197 GLY A C 1
ATOM 1486 O O . GLY A 1 197 ? -1.319 14.883 -0.859 1 98.88 197 GLY A O 1
ATOM 1487 N N . ILE A 1 198 ? 0.882 14.469 -0.137 1 98.81 198 ILE A N 1
ATOM 1488 C CA . ILE A 1 198 ? 1.516 14.328 -1.443 1 98.81 198 ILE A CA 1
ATOM 1489 C C . ILE A 1 198 ? 2.494 13.156 -1.419 1 98.81 198 ILE A C 1
ATOM 1491 O O . ILE A 1 198 ? 3.25 12.992 -0.459 1 98.81 198 ILE A O 1
ATOM 1495 N N . PRO A 1 199 ? 2.533 12.438 -2.568 1 98.5 199 PRO A N 1
ATOM 1496 C CA . PRO A 1 199 ? 1.597 12.445 -3.695 1 98.5 199 PRO A CA 1
ATOM 1497 C C . PRO A 1 199 ? 0.466 11.43 -3.529 1 98.5 199 PRO A C 1
ATOM 1499 O O . PRO A 1 199 ? 0.65 10.391 -2.887 1 98.5 199 PRO A O 1
ATOM 1502 N N . THR A 1 200 ? -0.65 11.562 -4.195 1 98.88 200 THR A N 1
ATOM 1503 C CA . THR A 1 200 ? -1.837 10.719 -4.094 1 98.88 200 THR A CA 1
ATOM 1504 C C . THR A 1 200 ? -1.493 9.258 -4.387 1 98.88 200 THR A C 1
ATOM 1506 O O . THR A 1 200 ? -1.855 8.367 -3.623 1 98.88 200 THR A O 1
ATOM 1509 N N . ASP A 1 201 ? -0.68 9.031 -5.422 1 98.56 201 ASP A N 1
ATOM 1510 C CA . ASP A 1 201 ? -0.488 7.684 -5.949 1 98.56 201 ASP A CA 1
ATOM 1511 C C . ASP A 1 201 ? 0.747 7.027 -5.336 1 98.56 201 ASP A C 1
ATOM 1513 O O . ASP A 1 201 ? 1.069 5.879 -5.652 1 98.56 201 ASP A O 1
ATOM 1517 N N . HIS A 1 202 ? 1.458 7.715 -4.469 1 97.94 202 HIS A N 1
ATOM 1518 C CA . HIS A 1 202 ? 2.689 7.195 -3.885 1 97.94 202 HIS A CA 1
ATOM 1519 C C . HIS A 1 202 ? 2.578 7.086 -2.367 1 97.94 202 HIS A C 1
ATOM 1521 O O . HIS A 1 202 ? 1.972 6.145 -1.853 1 97.94 202 HIS A O 1
ATOM 1527 N N . ALA A 1 203 ? 2.965 8.109 -1.656 1 98.5 203 ALA A N 1
ATOM 1528 C CA . ALA A 1 203 ? 3.002 8.023 -0.199 1 98.5 203 ALA A CA 1
ATOM 1529 C C . ALA A 1 203 ? 1.592 7.996 0.385 1 98.5 203 ALA A C 1
ATOM 1531 O O . ALA A 1 203 ? 1.332 7.289 1.36 1 98.5 203 ALA A O 1
ATOM 1532 N N . VAL A 1 204 ? 0.685 8.773 -0.182 1 98.94 204 VAL A N 1
ATOM 1533 C CA . VAL A 1 204 ? -0.685 8.812 0.322 1 98.94 204 VAL A CA 1
ATOM 1534 C C . VAL A 1 204 ? -1.334 7.438 0.146 1 98.94 204 VAL A C 1
ATOM 1536 O O . VAL A 1 204 ? -1.865 6.867 1.102 1 98.94 204 VAL A O 1
ATOM 1539 N N . SER A 1 205 ? -1.261 6.938 -1.057 1 98.88 205 SER A N 1
ATOM 1540 C CA . SER A 1 205 ? -1.826 5.621 -1.342 1 98.88 205 SER A CA 1
ATOM 1541 C C . SER A 1 205 ? -1.219 4.551 -0.44 1 98.88 205 SER A C 1
ATOM 1543 O O . SER A 1 205 ? -1.939 3.729 0.128 1 98.88 205 SER A O 1
ATOM 1545 N N . THR A 1 206 ? 0.097 4.574 -0.29 1 98.62 206 THR A N 1
ATOM 1546 C CA . THR A 1 206 ? 0.804 3.584 0.515 1 98.62 206 THR A CA 1
ATOM 1547 C C . THR A 1 206 ? 0.365 3.662 1.975 1 98.62 206 THR A C 1
ATOM 1549 O O . THR A 1 206 ? 0.083 2.637 2.598 1 98.62 206 THR A O 1
ATOM 1552 N N . THR A 1 207 ? 0.26 4.816 2.484 1 98.75 207 THR A N 1
ATOM 1553 C CA . THR A 1 207 ? -0.069 5.016 3.891 1 98.75 207 THR A CA 1
ATOM 1554 C C . THR A 1 207 ? -1.535 4.684 4.156 1 98.75 207 THR A C 1
ATOM 1556 O O . THR A 1 207 ? -1.874 4.137 5.207 1 98.75 207 THR A O 1
ATOM 1559 N N . VAL A 1 208 ? -2.438 5 3.217 1 98.56 208 VAL A N 1
ATOM 1560 C CA . VAL A 1 208 ? -3.848 4.652 3.352 1 98.56 208 VAL A CA 1
ATOM 1561 C C . VAL A 1 208 ? -4.004 3.137 3.422 1 98.56 208 VAL A C 1
ATOM 1563 O O . VAL A 1 208 ? -4.703 2.617 4.297 1 98.56 208 VAL A O 1
ATOM 1566 N N . ARG A 1 209 ? -3.379 2.467 2.576 1 97.69 209 ARG A N 1
ATOM 1567 C CA . ARG A 1 209 ? -3.445 1.009 2.545 1 97.69 209 ARG A CA 1
ATOM 1568 C C . ARG A 1 209 ? -2.879 0.406 3.828 1 97.69 209 ARG A C 1
ATOM 1570 O O . ARG A 1 209 ? -3.465 -0.518 4.395 1 97.69 209 ARG A O 1
ATOM 1577 N N . SER A 1 210 ? -1.746 0.965 4.277 1 97.38 210 SER A N 1
ATOM 1578 C CA . SER A 1 210 ? -1.146 0.489 5.52 1 97.38 210 SER A CA 1
ATOM 1579 C C . SER A 1 210 ? -2.047 0.778 6.715 1 97.38 210 SER A C 1
ATOM 1581 O O . SER A 1 210 ? -2.166 -0.047 7.625 1 97.38 210 SER A O 1
ATOM 1583 N N . SER A 1 211 ? -2.633 1.963 6.699 1 96.25 211 SER A N 1
ATOM 1584 C CA . SER A 1 211 ? -3.568 2.309 7.766 1 96.25 211 SER A CA 1
ATOM 1585 C C . SER A 1 211 ? -4.707 1.295 7.852 1 96.25 211 SER A C 1
ATOM 1587 O O . SER A 1 211 ? -5.059 0.842 8.938 1 96.25 211 SER A O 1
ATOM 1589 N N . TYR A 1 212 ? -5.254 0.918 6.723 1 93.81 212 TYR A N 1
ATOM 1590 C CA . TYR A 1 212 ? -6.34 -0.05 6.637 1 93.81 212 TYR A CA 1
ATOM 1591 C C . TYR A 1 212 ? -5.895 -1.417 7.141 1 93.81 212 TYR A C 1
ATOM 1593 O O . TYR A 1 212 ? -6.574 -2.033 7.965 1 93.81 212 TYR A O 1
ATOM 1601 N N . ASP A 1 213 ? -4.75 -1.846 6.68 1 91.81 213 ASP A N 1
ATOM 1602 C CA . ASP A 1 213 ? -4.238 -3.164 7.043 1 91.81 213 ASP A CA 1
ATOM 1603 C C . ASP A 1 213 ? -4.008 -3.264 8.547 1 91.81 213 ASP A C 1
ATOM 1605 O O . ASP A 1 213 ? -4.426 -4.234 9.188 1 91.81 213 ASP A O 1
ATOM 1609 N N . LEU A 1 214 ? -3.359 -2.258 9.109 1 92.19 214 LEU A N 1
ATOM 1610 C CA . LEU A 1 214 ? -3.018 -2.258 10.523 1 92.19 214 LEU A CA 1
ATOM 1611 C C . LEU A 1 214 ? -4.273 -2.164 11.391 1 92.19 214 LEU A C 1
ATOM 1613 O O . LEU A 1 214 ? -4.359 -2.807 12.438 1 92.19 214 LEU A O 1
ATOM 1617 N N . ALA A 1 215 ? -5.23 -1.396 10.898 1 88.56 215 ALA A N 1
ATOM 1618 C CA . ALA A 1 215 ? -6.496 -1.301 11.625 1 88.56 215 ALA A CA 1
ATOM 1619 C C . ALA A 1 215 ? -7.262 -2.619 11.57 1 88.56 215 ALA A C 1
ATOM 1621 O O . ALA A 1 215 ? -7.801 -3.074 12.578 1 88.56 215 ALA A O 1
ATOM 1622 N N . MET A 1 216 ? -7.281 -3.211 10.414 1 85.62 216 MET A N 1
ATOM 1623 C CA . MET A 1 216 ? -7.965 -4.488 10.227 1 85.62 216 MET A CA 1
ATOM 1624 C C . MET A 1 216 ? -7.336 -5.574 11.094 1 85.62 216 MET A C 1
ATOM 1626 O O . MET A 1 216 ? -8.031 -6.465 11.578 1 85.62 216 MET A O 1
ATOM 1630 N N . ASP A 1 217 ? -6.062 -5.441 11.336 1 85.81 217 ASP A N 1
ATOM 1631 C CA . ASP A 1 217 ? -5.324 -6.414 12.141 1 85.81 217 ASP A CA 1
ATOM 1632 C C . ASP A 1 217 ? -5.457 -6.113 13.633 1 85.81 217 ASP A C 1
ATOM 1634 O O . ASP A 1 217 ? -4.926 -6.848 14.469 1 85.81 217 ASP A O 1
ATOM 1638 N N . GLY A 1 218 ? -6.117 -5.098 13.992 1 85.75 218 GLY A N 1
ATOM 1639 C CA . GLY A 1 218 ? -6.309 -4.73 15.383 1 85.75 218 GLY A CA 1
ATOM 1640 C C . GLY A 1 218 ? -5.094 -4.07 16 1 85.75 218 GLY A C 1
ATOM 1641 O O . GLY A 1 218 ? -4.945 -4.047 17.219 1 85.75 218 GLY A O 1
ATOM 1642 N N . ARG A 1 219 ? -4.238 -3.537 15.156 1 90.31 219 ARG A N 1
ATOM 1643 C CA . ARG A 1 219 ? -3.004 -2.945 15.656 1 90.31 219 ARG A CA 1
ATOM 1644 C C . ARG A 1 219 ? -3.242 -1.525 16.156 1 90.31 219 ARG A C 1
ATOM 1646 O O . ARG A 1 219 ? -2.504 -1.033 17.016 1 90.31 219 ARG A O 1
ATOM 1653 N N . TRP A 1 220 ? -4.297 -0.895 15.648 1 87.12 220 TRP A N 1
ATOM 1654 C CA . TRP A 1 220 ? -4.75 0.391 16.172 1 87.12 220 TRP A CA 1
ATOM 1655 C C . TRP A 1 220 ? -6.238 0.588 15.914 1 87.12 220 TRP A C 1
ATOM 1657 O O . TRP A 1 220 ? -6.84 -0.146 15.125 1 87.12 220 TRP A O 1
ATOM 1667 N N . GLY A 1 221 ? -6.84 1.407 16.688 1 84.44 221 GLY A N 1
ATOM 1668 C CA . GLY A 1 221 ? -8.18 1.888 16.391 1 84.44 221 GLY A CA 1
ATOM 1669 C C . GLY A 1 221 ? -9.258 0.871 16.703 1 84.44 221 GLY A C 1
ATOM 1670 O O . GLY A 1 221 ? -10.406 1.02 16.281 1 84.44 221 GLY A O 1
ATOM 1671 N N . GLY A 1 222 ? -8.922 -0.193 17.312 1 80.25 222 GLY A N 1
ATOM 1672 C CA . GLY A 1 222 ? -9.883 -1.234 17.641 1 80.25 222 GLY A CA 1
ATOM 1673 C C . GLY A 1 222 ? -9.266 -2.623 17.672 1 80.25 222 GLY A C 1
ATOM 1674 O O . GLY A 1 222 ? -8.055 -2.773 17.531 1 80.25 222 GLY A O 1
ATOM 1675 N N . SER A 1 223 ? -10.094 -3.568 17.812 1 76.94 223 SER A N 1
ATOM 1676 C CA . SER A 1 223 ? -9.617 -4.941 17.953 1 76.94 223 SER A CA 1
ATOM 1677 C C . SER A 1 223 ? -9.453 -5.617 16.609 1 76.94 223 SER A C 1
ATOM 1679 O O . SER A 1 223 ? -8.859 -6.695 16.516 1 76.94 223 SER A O 1
ATOM 1681 N N . GLY A 1 224 ? -9.836 -4.824 15.609 1 74.56 224 GLY A N 1
ATOM 1682 C CA . GLY A 1 224 ? -9.75 -5.426 14.289 1 74.56 224 GLY A CA 1
ATOM 1683 C C . GLY A 1 224 ? -10.664 -6.625 14.117 1 74.56 224 GLY A C 1
ATOM 1684 O O . GLY A 1 224 ? -11.773 -6.652 14.664 1 74.56 224 GLY A O 1
ATOM 1685 N N . TYR A 1 225 ? -10.422 -7.305 13.102 1 62.34 225 TYR A N 1
ATOM 1686 C CA . TYR A 1 225 ? -11.219 -8.5 12.852 1 62.34 225 TYR A CA 1
ATOM 1687 C C . TYR A 1 225 ? -10.781 -9.641 13.758 1 62.34 225 TYR A C 1
ATOM 1689 O O . TYR A 1 225 ? -11.242 -10.781 13.602 1 62.34 225 TYR A O 1
ATOM 1697 N N . ILE A 1 226 ? -10.305 -9.258 15.219 1 49.09 226 ILE A N 1
ATOM 1698 C CA . ILE A 1 226 ? -9.906 -10.344 16.109 1 49.09 226 ILE A CA 1
ATOM 1699 C C . ILE A 1 226 ? -11.086 -11.281 16.328 1 49.09 226 ILE A C 1
ATOM 1701 O O . ILE A 1 226 ? -12.094 -10.891 16.922 1 49.09 226 ILE A O 1
ATOM 1705 N N . GLU A 1 227 ? -11.609 -11.828 15.648 1 40.25 227 GLU A N 1
ATOM 1706 C CA . GLU A 1 227 ? -12.398 -12.969 16.109 1 40.25 227 GLU A CA 1
ATOM 1707 C C . GLU A 1 227 ? -11.711 -13.656 17.297 1 40.25 227 GLU A C 1
ATOM 1709 O O . GLU A 1 227 ? -10.492 -13.625 17.422 1 40.25 227 GLU A O 1
ATOM 1714 N N . ASP A 1 228 ? -12.312 -13.758 18.594 1 33.22 228 ASP A N 1
ATOM 1715 C CA . ASP A 1 228 ? -12 -14.992 19.312 1 33.22 228 ASP A CA 1
ATOM 1716 C C . ASP A 1 228 ? -11.477 -16.062 18.359 1 33.22 228 ASP A C 1
ATOM 1718 O O . ASP A 1 228 ? -12.172 -17.031 18.062 1 33.22 228 ASP A O 1
ATOM 1722 N N . THR A 1 229 ? -11.039 -15.656 17.469 1 33.03 229 THR A N 1
ATOM 1723 C CA . THR A 1 229 ? -10.492 -16.703 16.625 1 33.03 229 THR A CA 1
ATOM 1724 C C . THR A 1 229 ? -9.43 -17.516 17.375 1 33.03 229 THR A C 1
ATOM 1726 O O . THR A 1 229 ? -8.703 -18.297 16.781 1 33.03 229 THR A O 1
ATOM 1729 N N . PHE A 1 230 ? -8.93 -17.125 18.594 1 30.41 230 PHE A N 1
ATOM 1730 C CA . PHE A 1 230 ? -8.164 -18.172 19.266 1 30.41 230 PHE A CA 1
ATOM 1731 C C . PHE A 1 230 ? -8.914 -19.5 19.25 1 30.41 230 PHE A C 1
ATOM 1733 O O . PHE A 1 230 ? -8.367 -20.531 19.641 1 30.41 230 PHE A O 1
ATOM 1740 N N . LYS A 1 231 ? -10.141 -19.609 19.812 1 28.03 231 LYS A N 1
ATOM 1741 C CA . LYS A 1 231 ? -10.469 -21.031 19.719 1 28.03 231 LYS A CA 1
ATOM 1742 C C . LYS A 1 231 ? -10.109 -21.594 18.344 1 28.03 231 LYS A C 1
ATOM 1744 O O . LYS A 1 231 ? -10.211 -22.797 18.125 1 28.03 231 LYS A O 1
ATOM 1749 N N . TRP A 1 232 ? -10.789 -21.094 17.312 1 27.53 232 TRP A N 1
ATOM 1750 C CA . TRP A 1 232 ? -10.336 -21.891 16.172 1 27.53 232 TRP A CA 1
ATOM 1751 C C . TRP A 1 232 ? -8.836 -21.719 15.961 1 27.53 232 TRP A C 1
ATOM 1753 O O . TRP A 1 232 ? -8.352 -20.594 15.828 1 27.53 232 TRP A O 1
ATOM 1763 N N . LEU A 1 233 ? -7.973 -22.547 16.75 1 28.22 233 LEU A N 1
ATOM 1764 C CA . LEU A 1 233 ? -6.562 -22.938 16.75 1 28.22 233 LEU A CA 1
ATOM 1765 C C . LEU A 1 233 ? -5.891 -22.547 15.438 1 28.22 233 LEU A C 1
ATOM 1767 O O . LEU A 1 233 ? -6.523 -21.953 14.562 1 28.22 233 LEU A O 1
ATOM 1771 N N . HIS A 1 234 ? -5.273 -23.531 14.906 1 23.47 234 HIS A N 1
ATOM 1772 C CA . HIS A 1 234 ? -4.391 -24.031 13.859 1 23.47 234 HIS A CA 1
ATOM 1773 C C . HIS A 1 234 ? -4.895 -23.641 12.477 1 23.47 234 HIS A C 1
ATOM 1775 O O . HIS A 1 234 ? -6.078 -23.812 12.172 1 23.47 234 HIS A O 1
ATOM 1781 N N . THR A 1 235 ? -4.781 -22.531 11.773 1 26.7 235 THR A N 1
ATOM 1782 C CA . THR A 1 235 ? -4.875 -22.891 10.359 1 26.7 235 THR A CA 1
ATOM 1783 C C . THR A 1 235 ? -4.137 -24.203 10.086 1 26.7 235 THR A C 1
ATOM 1785 O O . THR A 1 235 ? -3.02 -24.406 10.562 1 26.7 235 THR A O 1
ATOM 1788 N N . ASP A 1 236 ? -4.758 -25.234 10.227 1 26.72 236 ASP A N 1
ATOM 1789 C CA . ASP A 1 236 ? -4.199 -26.328 9.453 1 26.72 236 ASP A CA 1
ATOM 1790 C C . ASP A 1 236 ? -3.816 -25.875 8.047 1 26.72 236 ASP A C 1
ATOM 1792 O O . ASP A 1 236 ? -3.475 -26.703 7.191 1 26.72 236 ASP A O 1
ATOM 1796 N N . GLY A 1 237 ? -3.316 -24.906 7.477 1 24.61 237 GLY A N 1
ATOM 1797 C CA . GLY A 1 237 ? -3.17 -24.188 6.219 1 24.61 237 GLY A CA 1
ATOM 1798 C C . GLY A 1 237 ? -4.328 -23.266 5.926 1 24.61 237 GLY A C 1
ATOM 1799 O O . GLY A 1 237 ? -4.285 -22.484 4.961 1 24.61 237 GLY A O 1
ATOM 1800 N N . ALA A 1 238 ? -5.66 -23.391 6.184 1 23.34 238 ALA A N 1
ATOM 1801 C CA . ALA A 1 238 ? -6.988 -22.875 5.852 1 23.34 238 ALA A CA 1
ATOM 1802 C C . ALA A 1 238 ? -7.391 -21.75 6.801 1 23.34 238 ALA A C 1
ATOM 1804 O O . ALA A 1 238 ? -6.824 -21.609 7.887 1 23.34 238 ALA A O 1
ATOM 1805 N N . GLY A 1 239 ? -8.492 -20.75 6.367 1 24.39 239 GLY A N 1
ATOM 1806 C CA . GLY A 1 239 ? -9.148 -19.5 6.703 1 24.39 239 GLY A CA 1
ATOM 1807 C C . GLY A 1 239 ? -9.812 -19.516 8.07 1 24.39 239 GLY A C 1
ATOM 1808 O O . GLY A 1 239 ? -10.391 -20.531 8.469 1 24.39 239 GLY A O 1
ATOM 1809 N N . VAL A 1 240 ? -9.258 -19.016 9.023 1 26.5 240 VAL A N 1
ATOM 1810 C CA . VAL A 1 240 ? -9.672 -19.047 10.422 1 26.5 240 VAL A CA 1
ATOM 1811 C C . VAL A 1 240 ? -10.812 -18.062 10.641 1 26.5 240 VAL A C 1
ATOM 1813 O O . VAL A 1 240 ? -10.688 -16.875 10.328 1 26.5 240 VAL A O 1
ATOM 1816 N N . TYR A 1 241 ? -12.125 -18.172 10.039 1 26.92 241 TYR A N 1
ATOM 1817 C CA . TYR A 1 241 ? -13.156 -17.141 10.148 1 26.92 241 TYR A CA 1
ATOM 1818 C C . TYR A 1 241 ? -13.836 -17.203 11.508 1 26.92 241 TYR A C 1
ATOM 1820 O O . TYR A 1 241 ? -14.211 -18.281 11.977 1 26.92 241 TYR A O 1
ATOM 1828 N N . GLY A 1 242 ? -13.453 -16.281 12.516 1 27.59 242 GLY A N 1
ATOM 1829 C CA . GLY A 1 242 ? -14.102 -16.328 13.812 1 27.59 242 GLY A CA 1
ATOM 1830 C C . GLY A 1 242 ? -15.422 -15.578 13.844 1 27.59 242 GLY A C 1
ATOM 1831 O O . GLY A 1 242 ? -15.68 -14.719 13 1 27.59 242 GLY A O 1
ATOM 1832 N N . GLN A 1 243 ? -16.672 -16.125 14.211 1 28.14 243 GLN A N 1
ATOM 1833 C CA . GLN A 1 243 ? -18.078 -15.711 14.359 1 28.14 243 GLN A CA 1
ATOM 1834 C C . GLN A 1 243 ? -18.234 -14.711 15.5 1 28.14 243 GLN A C 1
ATOM 1836 O O . GLN A 1 243 ? -18.031 -15.055 16.672 1 28.14 243 GLN A O 1
ATOM 1841 N N . LYS A 1 244 ? -17.781 -13.383 15.586 1 29.86 244 LYS A N 1
ATOM 1842 C CA . LYS A 1 244 ? -18.281 -12.703 16.781 1 29.86 244 LYS A CA 1
ATOM 1843 C C . LYS A 1 244 ? -19.719 -12.242 16.594 1 29.86 244 LYS A C 1
ATOM 1845 O O . LYS A 1 244 ? -20.125 -11.898 15.477 1 29.86 244 LYS A O 1
ATOM 1850 N N . LYS A 1 245 ? -20.797 -12.391 17.594 1 30.27 245 LYS A N 1
ATOM 1851 C CA . LYS A 1 245 ? -22.172 -11.969 17.828 1 30.27 245 LYS A CA 1
ATOM 1852 C C . LYS A 1 245 ? -22.25 -10.477 18.141 1 30.27 245 LYS A C 1
ATOM 1854 O O . LYS A 1 245 ? -21.906 -10.047 19.25 1 30.27 245 LYS A O 1
ATOM 1859 N N . HIS A 1 246 ? -21.781 -9.383 17.594 1 29.61 246 HIS A N 1
ATOM 1860 C CA . HIS A 1 246 ? -22.016 -8.086 18.219 1 29.61 246 HIS A CA 1
ATOM 1861 C C . HIS A 1 246 ? -23.422 -7.574 17.906 1 29.61 246 HIS A C 1
ATOM 1863 O O . HIS A 1 246 ? -23.859 -7.605 16.766 1 29.61 246 HIS A O 1
ATOM 1869 N N . VAL A 1 247 ? -24.5 -7.504 19.016 1 29.19 247 VAL A N 1
ATOM 1870 C CA . VAL A 1 247 ? -25.812 -6.879 19.172 1 29.19 247 VAL A CA 1
ATOM 1871 C C . VAL A 1 247 ? -25.656 -5.359 19.203 1 29.19 247 VAL A C 1
ATOM 1873 O O . VAL A 1 247 ? -25.047 -4.812 20.109 1 29.19 247 VAL A O 1
ATOM 1876 N N . PHE A 1 248 ? -25.547 -4.648 18.234 1 27.75 248 PHE A N 1
ATOM 1877 C CA . PHE A 1 248 ? -25.547 -3.199 18.375 1 27.75 248 PHE A CA 1
ATOM 1878 C C . PHE A 1 248 ? -26.875 -2.717 18.953 1 27.75 248 PHE A C 1
ATOM 1880 O O . PHE A 1 248 ? -26.984 -1.584 19.422 1 27.75 248 PHE A O 1
ATOM 1887 N N . GLY A 1 249 ? -28.109 -3.008 18.266 1 29.55 249 GLY A N 1
ATOM 1888 C CA . GLY A 1 249 ? -29.234 -2.117 18.516 1 29.55 249 GLY A CA 1
ATOM 1889 C C . GLY A 1 249 ? -29.547 -1.949 20 1 29.55 249 GLY A C 1
ATOM 1890 O O . GLY A 1 249 ? -29.062 -2.721 20.828 1 29.55 249 GLY A O 1
ATOM 1891 N N . GLY A 1 250 ? -30.344 -0.717 20.344 1 28.83 250 GLY A N 1
ATOM 1892 C CA . GLY A 1 250 ? -31.156 -0.39 21.5 1 28.83 250 GLY A CA 1
ATOM 1893 C C . GLY A 1 250 ? -31.812 -1.604 22.125 1 28.83 250 GLY A C 1
ATOM 1894 O O . GLY A 1 250 ? -31.641 -2.727 21.656 1 28.83 250 GLY A O 1
ATOM 1895 N N . ASN A 1 251 ? -33.031 -1.322 23.062 1 31.25 251 ASN A N 1
ATOM 1896 C CA . ASN A 1 251 ? -33.938 -2.18 23.844 1 31.25 251 ASN A CA 1
ATOM 1897 C C . ASN A 1 251 ? -34.438 -3.355 23.016 1 31.25 251 ASN A C 1
ATOM 1899 O O . ASN A 1 251 ? -35.281 -4.133 23.469 1 31.25 251 ASN A O 1
ATOM 1903 N N . GLN A 1 252 ? -34.906 -3.104 21.703 1 30.95 252 GLN A N 1
ATOM 1904 C CA . GLN A 1 252 ? -35.688 -4.23 21.172 1 30.95 252 GLN A CA 1
ATOM 1905 C C . GLN A 1 252 ? -34.781 -5.453 20.984 1 30.95 252 GLN A C 1
ATOM 1907 O O . GLN A 1 252 ? -33.594 -5.316 20.688 1 30.95 252 GLN A O 1
ATOM 1912 N N . GLU A 1 253 ? -35.125 -6.711 21.375 1 32.09 253 GLU A N 1
ATOM 1913 C CA . GLU A 1 253 ? -34.688 -8.094 21.281 1 32.09 253 GLU A CA 1
ATOM 1914 C C . GLU A 1 253 ? -34.062 -8.383 19.906 1 32.09 253 GLU A C 1
ATOM 1916 O O . GLU A 1 253 ? -34.781 -8.453 18.906 1 32.09 253 GLU A O 1
ATOM 1921 N N . VAL A 1 254 ? -33.156 -7.652 19.391 1 34.91 254 VAL A N 1
ATOM 1922 C CA . VAL A 1 254 ? -32.562 -8.125 18.141 1 34.91 254 VAL A CA 1
ATOM 1923 C C . VAL A 1 254 ? -32.219 -9.609 18.266 1 34.91 254 VAL A C 1
ATOM 1925 O O . VAL A 1 254 ? -31.531 -10.016 19.219 1 34.91 254 VAL A O 1
ATOM 1928 N N . SER A 1 255 ? -33.094 -10.5 17.734 1 32.28 255 SER A N 1
ATOM 1929 C CA . SER A 1 255 ? -32.938 -11.945 17.75 1 32.28 255 SER A CA 1
ATOM 1930 C C . SER A 1 255 ? -31.516 -12.336 17.391 1 32.28 255 SER A C 1
ATOM 1932 O O . SER A 1 255 ? -30.797 -11.57 16.734 1 32.28 255 SER A O 1
ATOM 1934 N N . GLN A 1 256 ? -30.812 -13.305 18.078 1 32.56 256 GLN A N 1
ATOM 1935 C CA . GLN A 1 256 ? -29.562 -14.039 17.969 1 32.56 256 GLN A CA 1
ATOM 1936 C C . GLN A 1 256 ? -29.156 -14.219 16.516 1 32.56 256 GLN A C 1
ATOM 1938 O O . GLN A 1 256 ? -27.969 -14.219 16.188 1 32.56 256 GLN A O 1
ATOM 1943 N N . GLU A 1 257 ? -30.047 -14.5 15.602 1 35.12 257 GLU A N 1
ATOM 1944 C CA . GLU A 1 257 ? -29.844 -14.961 14.234 1 35.12 257 GLU A CA 1
ATOM 1945 C C . GLU A 1 257 ? -29.266 -13.852 13.359 1 35.12 257 GLU A C 1
ATOM 1947 O O . GLU A 1 257 ? -28.547 -14.125 12.398 1 35.12 257 GLU A O 1
ATOM 1952 N N . ASP A 1 258 ? -29.734 -12.656 13.406 1 36.31 258 ASP A N 1
ATOM 1953 C CA . ASP A 1 258 ? -29.484 -11.633 12.398 1 36.31 258 ASP A CA 1
ATOM 1954 C C . ASP A 1 258 ? -28.109 -11 12.594 1 36.31 258 ASP A C 1
ATOM 1956 O O . ASP A 1 258 ? -27.656 -10.227 11.75 1 36.31 258 ASP A O 1
ATOM 1960 N N . LEU A 1 259 ? -27.562 -10.961 13.758 1 34.31 259 LEU A N 1
ATOM 1961 C CA . LEU A 1 259 ? -26.297 -10.297 14.008 1 34.31 259 LEU A CA 1
ATOM 1962 C C . LEU A 1 259 ? -25.141 -11.047 13.336 1 34.31 259 LEU A C 1
ATOM 1964 O O . LEU A 1 259 ? -23.984 -10.836 13.664 1 34.31 259 LEU A O 1
ATOM 1968 N N . VAL A 1 260 ? -25.344 -12.086 12.633 1 35.41 260 VAL A N 1
ATOM 1969 C CA . VAL A 1 260 ? -24.203 -12.797 12.07 1 35.41 260 VAL A CA 1
ATOM 1970 C C . VAL A 1 260 ? -23.328 -11.812 11.289 1 35.41 260 VAL A C 1
ATOM 1972 O O . VAL A 1 260 ? -22.344 -12.219 10.656 1 35.41 260 VAL A O 1
ATOM 1975 N N . ASP A 1 261 ? -23.797 -10.578 10.969 1 39.03 261 ASP A N 1
ATOM 1976 C CA . ASP A 1 261 ? -22.906 -9.812 10.094 1 39.03 261 ASP A CA 1
ATOM 1977 C C . ASP A 1 261 ? -21.625 -9.438 10.812 1 39.03 261 ASP A C 1
ATOM 1979 O O . ASP A 1 261 ? -21.656 -9.008 11.969 1 39.03 261 ASP A O 1
ATOM 1983 N N . TYR A 1 262 ? -20.5 -10.133 10.594 1 41.81 262 TYR A N 1
ATOM 1984 C CA . TYR A 1 262 ? -19.125 -9.938 11.062 1 41.81 262 TYR A CA 1
ATOM 1985 C C . TYR A 1 262 ? -18.812 -8.461 11.211 1 41.81 262 TYR A C 1
ATOM 1987 O O . TYR A 1 262 ? -18.938 -7.691 10.25 1 41.81 262 TYR A O 1
ATOM 1995 N N . ALA A 1 263 ? -19.172 -7.828 12.383 1 52.78 263 ALA A N 1
ATOM 1996 C CA . ALA A 1 263 ? -18.766 -6.445 12.641 1 52.78 263 ALA A CA 1
ATOM 1997 C C . ALA A 1 263 ? -17.266 -6.355 12.945 1 52.78 263 ALA A C 1
ATOM 1999 O O . ALA A 1 263 ? -16.734 -7.164 13.703 1 52.78 263 ALA A O 1
ATOM 2000 N N . VAL A 1 264 ? -16.312 -5.848 12.047 1 62.41 264 VAL A N 1
ATOM 2001 C CA . VAL A 1 264 ? -14.914 -5.484 12.273 1 62.41 264 VAL A CA 1
ATOM 2002 C C . VAL A 1 264 ? -14.844 -4.188 13.078 1 62.41 264 VAL A C 1
ATOM 2004 O O . VAL A 1 264 ? -15.484 -3.193 12.727 1 62.41 264 VAL A O 1
ATOM 2007 N N . ASP A 1 265 ? -14.32 -4.344 14.383 1 74.75 265 ASP A N 1
ATOM 2008 C CA . ASP A 1 265 ? -14.023 -3.152 15.172 1 74.75 265 ASP A CA 1
ATOM 2009 C C . ASP A 1 265 ? -12.734 -2.488 14.695 1 74.75 265 ASP A C 1
ATOM 2011 O O . ASP A 1 265 ? -11.641 -2.879 15.117 1 74.75 265 ASP A O 1
ATOM 2015 N N . MET A 1 266 ? -12.883 -1.586 13.781 1 81.06 266 MET A N 1
ATOM 2016 C CA . MET A 1 266 ? -11.695 -0.92 13.258 1 81.06 266 MET A CA 1
ATOM 2017 C C . MET A 1 266 ? -11.914 0.586 13.156 1 81.06 266 MET A C 1
ATOM 2019 O O . MET A 1 266 ? -13.055 1.054 13.172 1 81.06 266 MET A O 1
ATOM 2023 N N . ALA A 1 267 ? -10.867 1.349 13.094 1 86.12 267 ALA A N 1
ATOM 2024 C CA . ALA A 1 267 ? -10.898 2.805 12.977 1 86.12 267 ALA A CA 1
ATOM 2025 C C . ALA A 1 267 ? -11.516 3.24 11.656 1 86.12 267 ALA A C 1
ATOM 2027 O O . ALA A 1 267 ? -11.477 2.498 10.672 1 86.12 267 ALA A O 1
ATOM 2028 N N . ARG A 1 268 ? -12.125 4.398 11.758 1 88.5 268 ARG A N 1
ATOM 2029 C CA . ARG A 1 268 ? -12.57 5.082 10.547 1 88.5 268 ARG A CA 1
ATOM 2030 C C . ARG A 1 268 ? -11.414 5.789 9.859 1 88.5 268 ARG A C 1
ATOM 2032 O O . ARG A 1 268 ? -10.711 6.594 10.477 1 88.5 268 ARG A O 1
ATOM 2039 N N . ILE A 1 269 ? -11.148 5.406 8.617 1 93.69 269 ILE A N 1
ATOM 2040 C CA . ILE A 1 269 ? -10.109 6.043 7.816 1 93.69 269 ILE A CA 1
ATOM 2041 C C . ILE A 1 269 ? -10.742 6.895 6.723 1 93.69 269 ILE A C 1
ATOM 2043 O O . ILE A 1 269 ? -11.531 6.395 5.918 1 93.69 269 ILE A O 1
ATOM 2047 N N . ILE A 1 270 ? -10.461 8.188 6.727 1 94.56 270 ILE A N 1
ATOM 2048 C CA . ILE A 1 270 ? -11.047 9.125 5.777 1 94.56 270 ILE A CA 1
ATOM 2049 C C . ILE A 1 270 ? -9.945 9.734 4.91 1 94.56 270 ILE A C 1
ATOM 2051 O O . ILE A 1 270 ? -9.016 10.352 5.426 1 94.56 270 ILE A O 1
ATOM 2055 N N . LEU A 1 271 ? -10.039 9.5 3.627 1 98.06 271 LEU A N 1
ATOM 2056 C CA . LEU A 1 271 ? -9.141 10.117 2.656 1 98.06 271 LEU A CA 1
ATOM 2057 C C . LEU A 1 271 ? -9.766 11.375 2.061 1 98.06 271 LEU A C 1
ATOM 2059 O O . LEU A 1 271 ? -10.859 11.32 1.49 1 98.06 271 LEU A O 1
ATOM 2063 N N . ILE A 1 272 ? -9.047 12.477 2.268 1 98.75 272 ILE A N 1
ATOM 2064 C CA . ILE A 1 272 ? -9.555 13.75 1.76 1 98.75 272 ILE A CA 1
ATOM 2065 C C . ILE A 1 272 ? -9.062 13.961 0.331 1 98.75 272 ILE A C 1
ATOM 2067 O O . ILE A 1 272 ? -7.988 14.531 0.116 1 98.75 272 ILE A O 1
ATOM 2071 N N . GLY A 1 273 ? -9.859 13.625 -0.599 1 98.5 273 GLY A N 1
ATOM 2072 C CA . GLY A 1 273 ? -9.469 13.555 -1.996 1 98.5 273 GLY A CA 1
ATOM 2073 C C . GLY A 1 273 ? -8.898 14.852 -2.525 1 98.5 273 GLY A C 1
ATOM 2074 O O . GLY A 1 273 ? -7.871 14.859 -3.205 1 98.5 273 GLY A O 1
ATOM 2075 N N . ASP A 1 274 ? -9.547 15.953 -2.215 1 98.81 274 ASP A N 1
ATOM 2076 C CA . ASP A 1 274 ? -9.094 17.234 -2.752 1 98.81 274 ASP A CA 1
ATOM 2077 C C . ASP A 1 274 ? -8.023 17.859 -1.858 1 98.81 274 ASP A C 1
ATOM 2079 O O . ASP A 1 274 ? -7.559 18.969 -2.121 1 98.81 274 ASP A O 1
ATOM 2083 N N . GLY A 1 275 ? -7.719 17.172 -0.732 1 98.88 275 GLY A N 1
ATOM 2084 C CA . GLY A 1 275 ? -6.582 17.531 0.099 1 98.88 275 GLY A CA 1
ATOM 2085 C C . GLY A 1 275 ? -5.336 16.719 -0.22 1 98.88 275 GLY A C 1
ATOM 2086 O O . GLY A 1 275 ? -4.426 16.625 0.605 1 98.88 275 GLY A O 1
ATOM 2087 N N . THR A 1 276 ? -5.344 16.031 -1.396 1 98.88 276 THR A N 1
ATOM 2088 C CA . THR A 1 276 ? -4.18 15.32 -1.905 1 98.88 276 THR A CA 1
ATOM 2089 C C . THR A 1 276 ? -3.803 15.82 -3.297 1 98.88 276 THR A C 1
ATOM 2091 O O . THR A 1 276 ? -4.59 16.5 -3.951 1 98.88 276 THR A O 1
ATOM 2094 N N . ARG A 1 277 ? -2.613 15.508 -3.621 1 98.69 277 ARG A N 1
ATOM 2095 C CA . ARG A 1 277 ? -2.088 15.969 -4.898 1 98.69 277 ARG A CA 1
ATOM 2096 C C . ARG A 1 277 ? -1.097 14.969 -5.48 1 98.69 277 ARG A C 1
ATOM 2098 O O . ARG A 1 277 ? -0.383 14.289 -4.738 1 98.69 277 ARG A O 1
ATOM 2105 N N . CYS A 1 278 ? -1.157 14.844 -6.824 1 98.62 278 CYS A N 1
ATOM 2106 C CA . CYS A 1 278 ? -0.164 14.031 -7.516 1 98.62 278 CYS A CA 1
ATOM 2107 C C . CYS A 1 278 ? 0.225 14.656 -8.852 1 98.62 278 CYS A C 1
ATOM 2109 O O . CYS A 1 278 ? -0.118 15.812 -9.117 1 98.62 278 CYS A O 1
ATOM 2111 N N . PHE A 1 279 ? 1.037 13.938 -9.609 1 98.38 279 PHE A N 1
ATOM 2112 C CA . PHE A 1 279 ? 1.652 14.453 -10.828 1 98.38 279 PHE A CA 1
ATOM 2113 C C . PHE A 1 279 ? 1.367 13.531 -12.008 1 98.38 279 PHE A C 1
ATOM 2115 O O . PHE A 1 279 ? 1.136 12.336 -11.828 1 98.38 279 PHE A O 1
ATOM 2122 N N . GLY A 1 280 ? 1.395 14.172 -13.219 1 98 280 GLY A N 1
ATOM 2123 C CA . GLY A 1 280 ? 1.262 13.352 -14.406 1 98 280 GLY A CA 1
ATOM 2124 C C . GLY A 1 280 ? 2.449 12.438 -14.641 1 98 280 GLY A C 1
ATOM 2125 O O . GLY A 1 280 ? 3.576 12.773 -14.266 1 98 280 GLY A O 1
ATOM 2126 N N . LYS A 1 281 ? 2.207 11.273 -15.242 1 94.56 281 LYS A N 1
ATOM 2127 C CA . LYS A 1 281 ? 3.26 10.305 -15.516 1 94.56 281 LYS A CA 1
ATOM 2128 C C . LYS A 1 281 ? 2.828 9.312 -16.594 1 94.56 281 LYS A C 1
ATOM 2130 O O . LYS A 1 281 ? 1.633 9.078 -16.781 1 94.56 281 LYS A O 1
ATOM 2135 N N . GLY A 1 282 ? 3.824 8.812 -17.266 1 92.25 282 GLY A N 1
ATOM 2136 C CA . GLY A 1 282 ? 3.559 7.809 -18.281 1 92.25 282 GLY A CA 1
ATOM 2137 C C . GLY A 1 282 ? 2.619 8.297 -19.375 1 92.25 282 GLY A C 1
ATOM 2138 O O . GLY A 1 282 ? 1.794 7.527 -19.875 1 92.25 282 GLY A O 1
ATOM 2139 N N . GLY A 1 283 ? 2.613 9.523 -19.609 1 95.62 283 GLY A N 1
ATOM 2140 C CA . GLY A 1 283 ? 1.766 10.102 -20.641 1 95.62 283 GLY A CA 1
ATOM 2141 C C . GLY A 1 283 ? 0.347 10.359 -20.172 1 95.62 283 GLY A C 1
ATOM 2142 O O . GLY A 1 283 ? -0.515 10.742 -20.969 1 95.62 283 GLY A O 1
ATOM 2143 N N . VAL A 1 284 ? 0.073 10.148 -18.922 1 97.62 284 VAL A N 1
ATOM 2144 C CA . VAL A 1 284 ? -1.244 10.406 -18.344 1 97.62 284 VAL A CA 1
ATOM 2145 C C . VAL A 1 284 ? -1.203 11.672 -17.5 1 97.62 284 VAL A C 1
ATOM 2147 O O . VAL A 1 284 ? -0.278 11.875 -16.703 1 97.62 284 VAL A O 1
ATOM 2150 N N . ASP A 1 285 ? -2.195 12.539 -17.672 1 97.81 285 ASP A N 1
ATOM 2151 C CA . ASP A 1 285 ? -2.18 13.812 -16.953 1 97.81 285 ASP A CA 1
ATOM 2152 C C . ASP A 1 285 ? -2.451 13.617 -15.469 1 97.81 285 ASP A C 1
ATOM 2154 O O . ASP A 1 285 ? -3.01 12.594 -15.062 1 97.81 285 ASP A O 1
ATOM 2158 N N . ALA A 1 286 ? -2.098 14.586 -14.719 1 98.56 286 ALA A N 1
ATOM 2159 C CA . ALA A 1 286 ? -2.117 14.5 -13.258 1 98.56 286 ALA A CA 1
ATOM 2160 C C . ALA A 1 286 ? -3.533 14.258 -12.742 1 98.56 286 ALA A C 1
ATOM 2162 O O . ALA A 1 286 ? -3.73 13.508 -11.781 1 98.56 286 ALA A O 1
ATOM 2163 N N . GLU A 1 287 ? -4.492 14.844 -13.352 1 98.38 287 GLU A N 1
ATOM 2164 C CA . GLU A 1 287 ? -5.871 14.695 -12.891 1 98.38 287 GLU A CA 1
ATOM 2165 C C . GLU A 1 287 ? -6.359 13.258 -13.078 1 98.38 287 GLU A C 1
ATOM 2167 O O . GLU A 1 287 ? -7.074 12.727 -12.227 1 98.38 287 GLU A O 1
ATOM 2172 N N . MET A 1 288 ? -6 12.68 -14.195 1 98.25 288 MET A N 1
ATOM 2173 C CA . MET A 1 288 ? -6.387 11.297 -14.445 1 98.25 288 MET A CA 1
ATOM 2174 C C . MET A 1 288 ? -5.664 10.344 -13.5 1 98.25 288 MET A C 1
ATOM 2176 O O . MET A 1 288 ? -6.273 9.43 -12.945 1 98.25 288 MET A O 1
ATOM 2180 N N . VAL A 1 289 ? -4.355 10.555 -13.258 1 98.62 289 VAL A N 1
ATOM 2181 C CA . VAL A 1 289 ? -3.609 9.758 -12.289 1 98.62 289 VAL A CA 1
ATOM 2182 C C . VAL A 1 289 ? -4.289 9.844 -10.922 1 98.62 289 VAL A C 1
ATOM 2184 O O . VAL A 1 289 ? -4.504 8.82 -10.266 1 98.62 289 VAL A O 1
ATOM 2187 N N . HIS A 1 290 ? -4.68 11.031 -10.562 1 98.75 290 HIS A N 1
ATOM 2188 C CA . HIS A 1 290 ? -5.34 11.289 -9.281 1 98.75 290 HIS A CA 1
ATOM 2189 C C . HIS A 1 290 ? -6.676 10.555 -9.203 1 98.75 290 HIS A C 1
ATOM 2191 O O . HIS A 1 290 ? -6.934 9.828 -8.242 1 98.75 290 HIS A O 1
ATOM 2197 N N . ARG A 1 291 ? -7.453 10.672 -10.156 1 98.5 291 ARG A N 1
ATOM 2198 C CA . ARG A 1 291 ? -8.805 10.117 -10.156 1 98.5 291 ARG A CA 1
ATOM 2199 C C . ARG A 1 291 ? -8.773 8.594 -10.078 1 98.5 291 ARG A C 1
ATOM 2201 O O . ARG A 1 291 ? -9.539 7.992 -9.32 1 98.5 291 ARG A O 1
ATOM 2208 N N . VAL A 1 292 ? -7.953 8.008 -10.836 1 98.62 292 VAL A N 1
ATOM 2209 C CA . VAL A 1 292 ? -7.859 6.555 -10.875 1 98.62 292 VAL A CA 1
ATOM 2210 C C . VAL A 1 292 ? -7.418 6.023 -9.516 1 98.62 292 VAL A C 1
ATOM 2212 O O . VAL A 1 292 ? -7.984 5.051 -9.008 1 98.62 292 VAL A O 1
ATOM 2215 N N . HIS A 1 293 ? -6.461 6.676 -8.906 1 98.81 293 HIS A N 1
ATOM 2216 C CA . HIS A 1 293 ? -5.98 6.219 -7.605 1 98.81 293 HIS A CA 1
ATOM 2217 C C . HIS A 1 293 ? -7.023 6.457 -6.52 1 98.81 293 HIS A C 1
ATOM 2219 O O . HIS A 1 293 ? -7.203 5.621 -5.629 1 98.81 293 HIS A O 1
ATOM 2225 N N . ILE A 1 294 ? -7.715 7.555 -6.59 1 98.5 294 ILE A N 1
ATOM 2226 C CA . ILE A 1 294 ? -8.766 7.836 -5.617 1 98.5 294 ILE A CA 1
ATOM 2227 C C . ILE A 1 294 ? -9.852 6.766 -5.711 1 98.5 294 ILE A C 1
ATOM 2229 O O . ILE A 1 294 ? -10.328 6.262 -4.688 1 98.5 294 ILE A O 1
ATOM 2233 N N . GLU A 1 295 ? -10.188 6.434 -6.898 1 96.31 295 GLU A N 1
ATOM 2234 C CA . GLU A 1 295 ? -11.219 5.41 -7.082 1 96.31 295 GLU A CA 1
ATOM 2235 C C . GLU A 1 295 ? -10.773 4.074 -6.5 1 96.31 295 GLU A C 1
ATOM 2237 O O . GLU A 1 295 ? -11.578 3.367 -5.879 1 96.31 295 GLU A O 1
ATOM 2242 N N . SER A 1 296 ? -9.547 3.709 -6.68 1 97.12 296 SER A N 1
ATOM 2243 C CA . SER A 1 296 ? -9.031 2.453 -6.141 1 97.12 296 SER A CA 1
ATOM 2244 C C . SER A 1 296 ? -8.977 2.486 -4.617 1 97.12 296 SER A C 1
ATOM 2246 O O . SER A 1 296 ? -9.211 1.471 -3.961 1 97.12 296 SER A O 1
ATOM 2248 N N . LEU A 1 297 ? -8.727 3.643 -4.051 1 96.94 297 LEU A N 1
ATOM 2249 C CA . LEU A 1 297 ? -8.531 3.773 -2.611 1 96.94 297 LEU A CA 1
ATOM 2250 C C . LEU A 1 297 ? -9.875 3.779 -1.884 1 96.94 297 LEU A C 1
ATOM 2252 O O . LEU A 1 297 ? -9.922 3.662 -0.657 1 96.94 297 LEU A O 1
ATOM 2256 N N . ASN A 1 298 ? -10.953 3.785 -2.621 1 92.31 298 ASN A N 1
ATOM 2257 C CA . ASN A 1 298 ? -12.273 3.648 -2.029 1 92.31 298 ASN A CA 1
ATOM 2258 C C . ASN A 1 298 ? -12.43 2.32 -1.296 1 92.31 298 ASN A C 1
ATOM 2260 O O . ASN A 1 298 ? -13.266 2.191 -0.402 1 92.31 298 ASN A O 1
ATOM 2264 N N . ALA A 1 299 ? -11.609 1.398 -1.673 1 90.5 299 ALA A N 1
ATOM 2265 C CA . ALA A 1 299 ? -11.672 0.085 -1.035 1 90.5 299 ALA A CA 1
ATOM 2266 C C . ALA A 1 299 ? -10.984 0.107 0.33 1 90.5 299 ALA A C 1
ATOM 2268 O O . ALA A 1 299 ? -11.18 -0.803 1.141 1 90.5 299 ALA A O 1
ATOM 2269 N N . PHE A 1 300 ? -10.289 1.188 0.652 1 93.69 300 PHE A N 1
ATOM 2270 C CA . PHE A 1 300 ? -9.445 1.2 1.845 1 93.69 300 PHE A CA 1
ATOM 2271 C C . PHE A 1 300 ? -9.891 2.295 2.807 1 93.69 300 PHE A C 1
ATOM 2273 O O . PHE A 1 300 ? -9.539 2.27 3.988 1 93.69 300 PHE A O 1
ATOM 2280 N N . ALA A 1 301 ? -10.57 3.264 2.258 1 93.56 301 ALA A N 1
ATOM 2281 C CA . ALA A 1 301 ? -10.93 4.441 3.047 1 93.56 301 ALA A CA 1
ATOM 2282 C C . ALA A 1 301 ? -12.211 5.082 2.531 1 93.56 301 ALA A C 1
ATOM 2284 O O . ALA A 1 301 ? -12.586 4.891 1.371 1 93.56 301 ALA A O 1
ATOM 2285 N N . GLU A 1 302 ? -12.828 5.766 3.475 1 90.94 302 GLU A N 1
ATOM 2286 C CA . GLU A 1 302 ? -13.867 6.691 3.039 1 90.94 302 GLU A CA 1
ATOM 2287 C C . GLU A 1 302 ? -13.273 7.906 2.342 1 90.94 302 GLU A C 1
ATOM 2289 O O . GLU A 1 302 ? -12.461 8.633 2.93 1 90.94 302 GLU A O 1
ATOM 2294 N N . VAL A 1 303 ? -13.703 8.109 1.07 1 94.5 303 VAL A N 1
ATOM 2295 C CA . VAL A 1 303 ? -13.172 9.25 0.33 1 94.5 303 VAL A CA 1
ATOM 2296 C C . VAL A 1 303 ? -14.164 10.406 0.366 1 94.5 303 VAL A C 1
ATOM 2298 O O . VAL A 1 303 ? -15.359 10.211 0.112 1 94.5 303 VAL A O 1
ATOM 2301 N N . THR A 1 304 ? -13.727 11.547 0.783 1 94.88 304 THR A N 1
ATOM 2302 C CA . THR A 1 304 ? -14.547 12.75 0.803 1 94.88 304 THR A CA 1
ATOM 2303 C C . THR A 1 304 ? -13.719 13.977 0.434 1 94.88 304 THR A C 1
ATOM 2305 O O . THR A 1 304 ? -12.648 13.852 -0.166 1 94.88 304 THR A O 1
ATOM 2308 N N . ASN A 1 305 ? -14.289 15.195 0.681 1 97.44 305 ASN A N 1
ATOM 2309 C CA . ASN A 1 305 ? -13.578 16.422 0.319 1 97.44 305 ASN A CA 1
ATOM 2310 C C . ASN A 1 305 ? -13.469 17.375 1.503 1 97.44 305 ASN A C 1
ATOM 2312 O O . ASN A 1 305 ? -14.078 17.141 2.551 1 97.44 305 ASN A O 1
ATOM 2316 N N . THR A 1 306 ? -12.68 18.375 1.307 1 98.5 306 THR A N 1
ATOM 2317 C CA . THR A 1 306 ? -12.359 19.328 2.357 1 98.5 306 THR A CA 1
ATOM 2318 C C . THR A 1 306 ? -13.625 20 2.893 1 98.5 306 THR A C 1
ATOM 2320 O O . THR A 1 306 ? -13.812 20.094 4.109 1 98.5 306 THR A O 1
ATOM 2323 N N . ALA A 1 307 ? -14.469 20.422 2.016 1 97.62 307 ALA A N 1
ATOM 2324 C CA . ALA A 1 307 ? -15.688 21.109 2.424 1 97.62 307 ALA A CA 1
ATOM 2325 C C . ALA A 1 307 ? -16.547 20.219 3.322 1 97.62 307 ALA A C 1
ATOM 2327 O O . ALA A 1 307 ? -17.062 20.672 4.344 1 97.62 307 ALA A O 1
ATOM 2328 N N . THR A 1 308 ? -16.688 18.969 2.973 1 95.81 308 THR A N 1
ATOM 2329 C CA . THR A 1 308 ? -17.469 18.016 3.756 1 95.81 308 THR A CA 1
ATOM 2330 C C . THR A 1 308 ? -16.828 17.781 5.125 1 95.81 308 THR A C 1
ATOM 2332 O O . THR A 1 308 ? -17.531 17.766 6.141 1 95.81 308 THR A O 1
ATOM 2335 N N . VAL A 1 309 ? -15.508 17.656 5.16 1 97 309 VAL A N 1
ATOM 2336 C CA . VAL A 1 309 ? -14.805 17.438 6.422 1 97 309 VAL A CA 1
ATOM 2337 C C . VAL A 1 309 ? -15.016 18.641 7.34 1 97 309 VAL A C 1
ATOM 2339 O O . VAL A 1 309 ? -15.328 18.484 8.523 1 97 309 VAL A O 1
ATOM 2342 N N . ILE A 1 310 ? -14.875 19.812 6.805 1 97.38 310 ILE A N 1
ATOM 2343 C CA . ILE A 1 310 ? -15 21.031 7.609 1 97.38 310 ILE A CA 1
ATOM 2344 C C . ILE A 1 310 ? -16.422 21.125 8.18 1 97.38 310 ILE A C 1
ATOM 2346 O O . ILE A 1 310 ? -16.609 21.516 9.328 1 97.38 310 ILE A O 1
ATOM 2350 N N . ARG A 1 311 ? -17.359 20.688 7.414 1 94.25 311 ARG A N 1
ATOM 2351 C CA . ARG A 1 311 ? -18.766 20.75 7.84 1 94.25 311 ARG A CA 1
ATOM 2352 C C . ARG A 1 311 ? -19.047 19.688 8.898 1 94.25 311 ARG A C 1
ATOM 2354 O O . ARG A 1 311 ? -19.812 19.922 9.836 1 94.25 311 ARG A O 1
ATOM 2361 N N . GLN A 1 312 ? -18.406 18.547 8.742 1 91.81 312 GLN A N 1
ATOM 2362 C CA . GLN A 1 312 ? -18.75 17.406 9.57 1 91.81 312 GLN A CA 1
ATOM 2363 C C . GLN A 1 312 ? -17.891 17.344 10.828 1 91.81 312 GLN A C 1
ATOM 2365 O O . GLN A 1 312 ? -18.203 16.609 11.773 1 91.81 312 GLN A O 1
ATOM 2370 N N . LEU A 1 313 ? -16.828 18.094 10.867 1 94 313 LEU A N 1
ATOM 2371 C CA . LEU A 1 313 ? -15.93 18.109 12.016 1 94 313 LEU A CA 1
ATOM 2372 C C . LEU A 1 313 ? -16.422 19.078 13.078 1 94 313 LEU A C 1
ATOM 2374 O O . LEU A 1 313 ? -16.375 20.297 12.883 1 94 313 LEU A O 1
ATOM 2378 N N . TYR A 1 314 ? -16.953 18.578 14.133 1 89.44 314 TYR A N 1
ATOM 2379 C CA . TYR A 1 314 ? -17.422 19.438 15.203 1 89.44 314 TYR A CA 1
ATOM 2380 C C . TYR A 1 314 ? -17.469 18.688 16.531 1 89.44 314 TYR A C 1
ATOM 2382 O O . TYR A 1 314 ? -17.328 17.469 16.562 1 89.44 314 TYR A O 1
ATOM 2390 N N . GLN A 1 315 ? -17.562 19.484 17.594 1 87.5 315 GLN A N 1
ATOM 2391 C CA . GLN A 1 315 ? -17.609 18.922 18.938 1 87.5 315 GLN A CA 1
ATOM 2392 C C . GLN A 1 315 ? -19.047 18.719 19.406 1 87.5 315 GLN A C 1
ATOM 2394 O O . GLN A 1 315 ? -19.859 19.641 19.328 1 87.5 315 GLN A O 1
ATOM 2399 N N . ASP A 1 316 ? -19.312 17.516 19.547 1 79.56 316 ASP A N 1
ATOM 2400 C CA . ASP A 1 316 ? -20.547 17.062 20.203 1 79.56 316 ASP A CA 1
ATOM 2401 C C . ASP A 1 316 ? -20.234 16.094 21.328 1 79.56 316 ASP A C 1
ATOM 2403 O O . ASP A 1 316 ? -19.578 15.07 21.125 1 79.56 316 ASP A O 1
ATOM 2407 N N . GLU A 1 317 ? -20.719 16.375 22.547 1 77.81 317 GLU A N 1
ATOM 2408 C CA . GLU A 1 317 ? -20.375 15.594 23.734 1 77.81 317 GLU A CA 1
ATOM 2409 C C . GLU A 1 317 ? -20.766 14.133 23.578 1 77.81 317 GLU A C 1
ATOM 2411 O O . GLU A 1 317 ? -20.172 13.25 24.188 1 77.81 317 GLU A O 1
ATOM 2416 N N . ARG A 1 318 ? -21.688 13.922 22.734 1 70.19 318 ARG A N 1
ATOM 2417 C CA . ARG A 1 318 ? -22.172 12.562 22.516 1 70.19 318 ARG A CA 1
ATOM 2418 C C . ARG A 1 318 ? -21.094 11.703 21.875 1 70.19 318 ARG A C 1
ATOM 2420 O O . ARG A 1 318 ? -21.078 10.484 22.047 1 70.19 318 ARG A O 1
ATOM 2427 N N . TRP A 1 319 ? -20.141 12.406 21.266 1 67.19 319 TRP A N 1
ATOM 2428 C CA . TRP A 1 319 ? -19.156 11.672 20.484 1 67.19 319 TRP A CA 1
ATOM 2429 C C . TRP A 1 319 ? -17.781 11.711 21.156 1 67.19 319 TRP A C 1
ATOM 2431 O O . TRP A 1 319 ? -16.781 11.297 20.562 1 67.19 319 TRP A O 1
ATOM 2441 N N . LYS A 1 320 ? -17.781 12.234 22.312 1 67.56 320 LYS A N 1
ATOM 2442 C CA . LYS A 1 320 ? -16.516 12.352 23.016 1 67.56 320 LYS A CA 1
ATOM 2443 C C . LYS A 1 320 ? -15.938 10.977 23.359 1 67.56 320 LYS A C 1
ATOM 2445 O O . LYS A 1 320 ? -14.719 10.781 23.297 1 67.56 320 LYS A O 1
ATOM 2450 N N . THR A 1 321 ? -16.922 10.047 23.75 1 56.25 321 THR A N 1
ATOM 2451 C CA . THR A 1 321 ? -16.453 8.719 24.125 1 56.25 321 THR A CA 1
ATOM 2452 C C . THR A 1 321 ? -16.812 7.695 23.062 1 56.25 321 THR A C 1
ATOM 2454 O O . THR A 1 321 ? -16.828 6.488 23.328 1 56.25 321 THR A O 1
ATOM 2457 N N . TRP A 1 322 ? -17.156 8.227 21.922 1 49.25 322 TRP A N 1
ATOM 2458 C CA . TRP A 1 322 ? -17.609 7.27 20.906 1 49.25 322 TRP A CA 1
ATOM 2459 C C . TRP A 1 322 ? -16.578 6.168 20.703 1 49.25 322 TRP A C 1
ATOM 2461 O O . TRP A 1 322 ? -15.406 6.449 20.438 1 49.25 322 TRP A O 1
ATOM 2471 N N . THR A 1 323 ? -16.828 5.152 21.453 1 43.66 323 THR A N 1
ATOM 2472 C CA . THR A 1 323 ? -16.297 3.865 21.031 1 43.66 323 THR A CA 1
ATOM 2473 C C . THR A 1 323 ? -17.203 3.217 19.984 1 43.66 323 THR A C 1
ATOM 2475 O O . THR A 1 323 ? -18.422 3.391 20.016 1 43.66 323 THR A O 1
ATOM 2478 N N . PHE A 1 324 ? -16.844 3.236 18.781 1 35.69 324 PHE A N 1
ATOM 2479 C CA . PHE A 1 324 ? -17.719 2.508 17.859 1 35.69 324 PHE A CA 1
ATOM 2480 C C . PHE A 1 324 ? -18.422 1.363 18.594 1 35.69 324 PHE A C 1
ATOM 2482 O O . PHE A 1 324 ? -17.766 0.512 19.188 1 35.69 324 PHE A O 1
ATOM 2489 N N . LEU A 1 325 ? -19.438 1.715 19.188 1 32.44 325 LEU A N 1
ATOM 2490 C CA . LEU A 1 325 ? -20.266 0.627 19.719 1 32.44 325 LEU A CA 1
ATOM 2491 C C . LEU A 1 325 ? -20.688 -0.316 18.594 1 32.44 325 LEU A C 1
ATOM 2493 O O . LEU A 1 325 ? -21.031 0.13 17.5 1 32.44 325 LEU A O 1
ATOM 2497 N N . MET B 1 1 ? 11.891 7.18 -9.078 1 24.53 1 MET B N 1
ATOM 2498 C CA . MET B 1 1 ? 13.273 6.84 -9.414 1 24.53 1 MET B CA 1
ATOM 2499 C C . MET B 1 1 ? 13.367 5.41 -9.93 1 24.53 1 MET B C 1
ATOM 2501 O O . MET B 1 1 ? 12.93 4.473 -9.258 1 24.53 1 MET B O 1
ATOM 2505 N N . GLN B 1 2 ? 13.227 5.367 -11.195 1 28.34 2 GLN B N 1
ATOM 2506 C CA . GLN B 1 2 ? 13.422 4.082 -11.859 1 28.34 2 GLN B CA 1
ATOM 2507 C C . GLN B 1 2 ? 14.781 3.484 -11.523 1 28.34 2 GLN B C 1
ATOM 2509 O O . GLN B 1 2 ? 15.805 4.164 -11.625 1 28.34 2 GLN B O 1
ATOM 2514 N N . TYR B 1 3 ? 14.844 2.654 -10.602 1 31.78 3 TYR B N 1
ATOM 2515 C CA . TYR B 1 3 ? 16.078 1.91 -10.414 1 31.78 3 TYR B CA 1
ATOM 2516 C C . TYR B 1 3 ? 16.656 1.449 -11.758 1 31.78 3 TYR B C 1
ATOM 2518 O O . TYR B 1 3 ? 16.125 0.517 -12.367 1 31.78 3 TYR B O 1
ATOM 2526 N N . SER B 1 4 ? 16.984 2.451 -12.562 1 34.06 4 SER B N 1
ATOM 2527 C CA . SER B 1 4 ? 17.609 1.914 -13.766 1 34.06 4 SER B CA 1
ATOM 2528 C C . SER B 1 4 ? 18.922 1.208 -13.43 1 34.06 4 SER B C 1
ATOM 2530 O O . SER B 1 4 ? 19.734 1.725 -12.656 1 34.06 4 SER B O 1
ATOM 2532 N N . TRP B 1 5 ? 18.859 -0.041 -13.422 1 33.06 5 TRP B N 1
ATOM 2533 C CA . TRP B 1 5 ? 20.141 -0.736 -13.312 1 33.06 5 TRP B CA 1
ATOM 2534 C C . TRP B 1 5 ? 21.188 -0.094 -14.219 1 33.06 5 TRP B C 1
ATOM 2536 O O . TRP B 1 5 ? 20.859 0.425 -15.281 1 33.06 5 TRP B O 1
ATOM 2546 N N . PRO B 1 6 ? 22.25 0.234 -13.672 1 31.62 6 PRO B N 1
ATOM 2547 C CA . PRO B 1 6 ? 23.281 0.791 -14.539 1 31.62 6 PRO B CA 1
ATOM 2548 C C . PRO B 1 6 ? 23.5 -0.036 -15.805 1 31.62 6 PRO B C 1
ATOM 2550 O O . PRO B 1 6 ? 23.531 -1.268 -15.75 1 31.62 6 PRO B O 1
ATOM 2553 N N . GLY B 1 7 ? 23.5 0.568 -17.031 1 33.41 7 GLY B N 1
ATOM 2554 C CA . GLY B 1 7 ? 23.891 0.111 -18.359 1 33.41 7 GLY B CA 1
ATOM 2555 C C . GLY B 1 7 ? 22.766 -0.537 -19.125 1 33.41 7 GLY B C 1
ATOM 2556 O O . GLY B 1 7 ? 22.984 -1.197 -20.141 1 33.41 7 GLY B O 1
ATOM 2557 N N . GLY B 1 8 ? 21.547 -0.374 -18.766 1 40.41 8 GLY B N 1
ATOM 2558 C CA . GLY B 1 8 ? 20.484 -0.972 -19.547 1 40.41 8 GLY B CA 1
ATOM 2559 C C . GLY B 1 8 ? 20.391 -2.477 -19.391 1 40.41 8 GLY B C 1
ATOM 2560 O O . GLY B 1 8 ? 19.703 -3.152 -20.172 1 40.41 8 GLY B O 1
ATOM 2561 N N . TYR B 1 9 ? 21.375 -3.086 -18.875 1 42.5 9 TYR B N 1
ATOM 2562 C CA . TYR B 1 9 ? 21.453 -4.527 -18.672 1 42.5 9 TYR B CA 1
ATOM 2563 C C . TYR B 1 9 ? 20.328 -5.016 -17.766 1 42.5 9 TYR B C 1
ATOM 2565 O O . TYR B 1 9 ? 20.062 -4.41 -16.719 1 42.5 9 TYR B O 1
ATOM 2573 N N . CYS B 1 10 ? 19.453 -5.633 -18.422 1 56.66 10 CYS B N 1
ATOM 2574 C CA . CYS B 1 10 ? 18.469 -6.328 -17.594 1 56.66 10 CYS B CA 1
ATOM 2575 C C . CYS B 1 10 ? 19.109 -7.5 -16.859 1 56.66 10 CYS B C 1
ATOM 2577 O O . CYS B 1 10 ? 19.5 -8.492 -17.484 1 56.66 10 CYS B O 1
ATOM 2579 N N . PRO B 1 11 ? 19.281 -7.328 -15.648 1 69.06 11 PRO B N 1
ATOM 2580 C CA . PRO B 1 11 ? 19.938 -8.391 -14.891 1 69.06 11 PRO B CA 1
ATOM 2581 C C . PRO B 1 11 ? 19.172 -9.711 -14.93 1 69.06 11 PRO B C 1
ATOM 2583 O O . PRO B 1 11 ? 17.953 -9.711 -15.055 1 69.06 11 PRO B O 1
ATOM 2586 N N . PRO B 1 12 ? 19.938 -10.789 -15.133 1 82.5 12 PRO B N 1
ATOM 2587 C CA . PRO B 1 12 ? 19.297 -12.109 -15.117 1 82.5 12 PRO B CA 1
ATOM 2588 C C . PRO B 1 12 ? 18.484 -12.352 -13.852 1 82.5 12 PRO B C 1
ATOM 2590 O O . PRO B 1 12 ? 18.688 -11.68 -12.836 1 82.5 12 PRO B O 1
ATOM 2593 N N . ILE B 1 13 ? 17.484 -13.148 -14.008 1 90 13 ILE B N 1
ATOM 2594 C CA . ILE B 1 13 ? 16.703 -13.672 -12.891 1 90 13 ILE B CA 1
ATOM 2595 C C . ILE B 1 13 ? 17.141 -15.094 -12.578 1 90 13 ILE B C 1
ATOM 2597 O O . ILE B 1 13 ? 16.906 -16.016 -13.359 1 90 13 ILE B O 1
ATOM 2601 N N . PRO B 1 14 ? 17.75 -15.266 -11.406 1 90.38 14 PRO B N 1
ATOM 2602 C CA . PRO B 1 14 ? 18.25 -16.609 -11.102 1 90.38 14 PRO B CA 1
ATOM 2603 C C . PRO B 1 14 ? 17.141 -17.609 -10.828 1 90.38 14 PRO B C 1
ATOM 2605 O O . PRO B 1 14 ? 16.281 -17.359 -9.977 1 90.38 14 PRO B O 1
ATOM 2608 N N . ALA B 1 15 ? 17.172 -18.719 -11.484 1 93.25 15 ALA B N 1
ATOM 2609 C CA . ALA B 1 15 ? 16.203 -19.781 -11.242 1 93.25 15 ALA B CA 1
ATOM 2610 C C . ALA B 1 15 ? 16.688 -20.734 -10.156 1 93.25 15 ALA B C 1
ATOM 2612 O O . ALA B 1 15 ? 16.828 -21.938 -10.398 1 93.25 15 ALA B O 1
ATOM 2613 N N . TRP B 1 16 ? 16.938 -20.156 -9.031 1 92.25 16 TRP B N 1
ATOM 2614 C CA . TRP B 1 16 ? 17.438 -20.906 -7.875 1 92.25 16 TRP B CA 1
ATOM 2615 C C . TRP B 1 16 ? 16.578 -20.641 -6.645 1 92.25 16 TRP B C 1
ATOM 2617 O O . TRP B 1 16 ? 15.555 -19.953 -6.723 1 92.25 16 TRP B O 1
ATOM 2627 N N . ARG B 1 17 ? 17 -21.156 -5.516 1 91.38 17 ARG B N 1
ATOM 2628 C CA . ARG B 1 17 ? 16.234 -21.156 -4.27 1 91.38 17 ARG B CA 1
ATOM 2629 C C . ARG B 1 17 ? 15.969 -19.734 -3.789 1 91.38 17 ARG B C 1
ATOM 2631 O O . ARG B 1 17 ? 14.992 -19.484 -3.078 1 91.38 17 ARG B O 1
ATOM 2638 N N . SER B 1 18 ? 16.766 -18.75 -4.23 1 91.69 18 SER B N 1
ATOM 2639 C CA . SER B 1 18 ? 16.656 -17.375 -3.758 1 91.69 18 SER B CA 1
ATOM 2640 C C . SER B 1 18 ? 15.633 -16.594 -4.57 1 91.69 18 SER B C 1
ATOM 2642 O O . SER B 1 18 ? 15.492 -15.375 -4.395 1 91.69 18 SER B O 1
ATOM 2644 N N . THR B 1 19 ? 14.914 -17.297 -5.441 1 94.31 19 THR B N 1
ATOM 2645 C CA . THR B 1 19 ? 13.922 -16.641 -6.289 1 94.31 19 THR B CA 1
ATOM 2646 C C . THR B 1 19 ? 12.531 -17.219 -6.027 1 94.31 19 THR B C 1
ATOM 2648 O O . THR B 1 19 ? 12.367 -18.422 -5.875 1 94.31 19 THR B O 1
ATOM 2651 N N . ALA B 1 20 ? 11.547 -16.297 -5.93 1 96.88 20 ALA B N 1
ATOM 2652 C CA . ALA B 1 20 ? 10.172 -16.734 -5.727 1 96.88 20 ALA B CA 1
ATOM 2653 C C . ALA B 1 20 ? 9.227 -16.031 -6.691 1 96.88 20 ALA B C 1
ATOM 2655 O O . ALA B 1 20 ? 9.43 -14.859 -7.031 1 96.88 20 ALA B O 1
ATOM 2656 N N . LEU B 1 21 ? 8.25 -16.781 -7.164 1 98.62 21 LEU B N 1
ATOM 2657 C CA . LEU B 1 21 ? 7.098 -16.25 -7.891 1 98.62 21 LEU B CA 1
ATOM 2658 C C . LEU B 1 21 ? 5.859 -16.219 -6.996 1 98.62 21 LEU B C 1
ATOM 2660 O O . LEU B 1 21 ? 5.414 -17.25 -6.512 1 98.62 21 LEU B O 1
ATOM 2664 N N . LEU B 1 22 ? 5.367 -15.016 -6.73 1 98.69 22 LEU B N 1
ATOM 2665 C CA . LEU B 1 22 ? 4.152 -14.812 -5.945 1 98.69 22 LEU B CA 1
ATOM 2666 C C . LEU B 1 22 ? 2.965 -14.508 -6.852 1 98.69 22 LEU B C 1
ATOM 2668 O O . LEU B 1 22 ? 2.971 -13.508 -7.57 1 98.69 22 LEU B O 1
ATOM 2672 N N . ILE B 1 23 ? 2.004 -15.391 -6.863 1 98.88 23 ILE B N 1
ATOM 2673 C CA . ILE B 1 23 ? 0.771 -15.195 -7.617 1 98.88 23 ILE B CA 1
ATOM 2674 C C . ILE B 1 23 ? -0.365 -14.828 -6.664 1 98.88 23 ILE B C 1
ATOM 2676 O O . ILE B 1 23 ? -0.833 -15.664 -5.895 1 98.88 23 ILE B O 1
ATOM 2680 N N . ILE B 1 24 ? -0.849 -13.602 -6.883 1 98.88 24 ILE B N 1
ATOM 2681 C CA . ILE B 1 24 ? -1.801 -13.031 -5.934 1 98.88 24 ILE B CA 1
ATOM 2682 C C . ILE B 1 24 ? -3.225 -13.258 -6.434 1 98.88 24 ILE B C 1
ATOM 2684 O O . ILE B 1 24 ? -3.59 -12.789 -7.516 1 98.88 24 ILE B O 1
ATOM 2688 N N . HIS B 1 25 ? -4.039 -13.953 -5.742 1 98.5 25 HIS B N 1
ATOM 2689 C CA . HIS B 1 25 ? -5.496 -13.992 -5.828 1 98.5 25 HIS B CA 1
ATOM 2690 C C . HIS B 1 25 ? -5.953 -14.414 -7.223 1 98.5 25 HIS B C 1
ATOM 2692 O O . HIS B 1 25 ? -6.898 -13.836 -7.77 1 98.5 25 HIS B O 1
ATOM 2698 N N . SER B 1 26 ? -5.207 -15.289 -7.875 1 98.69 26 SER B N 1
ATOM 2699 C CA . SER B 1 26 ? -5.668 -15.836 -9.148 1 98.69 26 SER B CA 1
ATOM 2700 C C . SER B 1 26 ? -6.801 -16.828 -8.945 1 98.69 26 SER B C 1
ATOM 2702 O O . SER B 1 26 ? -6.605 -18.047 -9.078 1 98.69 26 SER B O 1
ATOM 2704 N N . GLN B 1 27 ? -8 -16.281 -8.688 1 98.44 27 GLN B N 1
ATOM 2705 C CA . GLN B 1 27 ? -9.125 -17.078 -8.203 1 98.44 27 GLN B CA 1
ATOM 2706 C C . GLN B 1 27 ? -10.375 -16.812 -9.047 1 98.44 27 GLN B C 1
ATOM 2708 O O . GLN B 1 27 ? -10.523 -15.75 -9.641 1 98.44 27 GLN B O 1
ATOM 2713 N N . TYR B 1 28 ? -11.328 -17.781 -9.016 1 98.44 28 TYR B N 1
ATOM 2714 C CA . TYR B 1 28 ? -12.539 -17.75 -9.82 1 98.44 28 TYR B CA 1
ATOM 2715 C C . TYR B 1 28 ? -13.414 -16.562 -9.453 1 98.44 28 TYR B C 1
ATOM 2717 O O . TYR B 1 28 ? -14.07 -15.969 -10.312 1 98.44 28 TYR B O 1
ATOM 2725 N N . GLY B 1 29 ? -13.398 -16.172 -8.195 1 98.06 29 GLY B N 1
ATOM 2726 C CA . GLY B 1 29 ? -14.258 -15.086 -7.738 1 98.06 29 GLY B CA 1
ATOM 2727 C C . GLY B 1 29 ? -14 -13.773 -8.453 1 98.06 29 GLY B C 1
ATOM 2728 O O . GLY B 1 29 ? -14.867 -12.898 -8.477 1 98.06 29 GLY B O 1
ATOM 2729 N N . TYR B 1 30 ? -12.883 -13.648 -9.117 1 97.94 30 TYR B N 1
ATOM 2730 C CA . TYR B 1 30 ? -12.539 -12.406 -9.805 1 97.94 30 TYR B CA 1
ATOM 2731 C C . TYR B 1 30 ? -13.125 -12.391 -11.219 1 97.94 30 TYR B C 1
ATOM 2733 O O . TYR B 1 30 ? -12.93 -11.43 -11.961 1 97.94 30 TYR B O 1
ATOM 2741 N N . ARG B 1 31 ? -13.852 -13.398 -11.547 1 97.31 31 ARG B N 1
ATOM 2742 C CA . ARG B 1 31 ? -14.633 -13.375 -12.781 1 97.31 31 ARG B CA 1
ATOM 2743 C C . ARG B 1 31 ? -16.031 -12.812 -12.539 1 97.31 31 ARG B C 1
ATOM 2745 O O . ARG B 1 31 ? -16.812 -12.656 -13.477 1 97.31 31 ARG B O 1
ATOM 2752 N N . ASP B 1 32 ? -16.359 -12.492 -11.281 1 96.56 32 ASP B N 1
ATOM 2753 C CA . ASP B 1 32 ? -17.641 -11.867 -10.961 1 96.56 32 ASP B CA 1
ATOM 2754 C C . ASP B 1 32 ? -17.734 -10.461 -11.562 1 96.56 32 ASP B C 1
ATOM 2756 O O . ASP B 1 32 ? -16.781 -9.68 -11.453 1 96.56 32 ASP B O 1
ATOM 2760 N N . PRO B 1 33 ? -18.844 -10.133 -12.148 1 93.5 33 PRO B N 1
ATOM 2761 C CA . PRO B 1 33 ? -18.984 -8.836 -12.812 1 93.5 33 PRO B CA 1
ATOM 2762 C C . PRO B 1 33 ? -19.031 -7.672 -11.828 1 93.5 33 PRO B C 1
ATOM 2764 O O . PRO B 1 33 ? -18.906 -6.512 -12.234 1 93.5 33 PRO B O 1
ATOM 2767 N N . SER B 1 34 ? -19.141 -7.926 -10.555 1 91.62 34 SER B N 1
ATOM 2768 C CA . SER B 1 34 ? -19.266 -6.867 -9.562 1 91.62 34 SER B CA 1
ATOM 2769 C C . SER B 1 34 ? -17.953 -6.109 -9.391 1 91.62 34 SER B C 1
ATOM 2771 O O . SER B 1 34 ? -17.938 -5.031 -8.797 1 91.62 34 SER B O 1
ATOM 2773 N N . TRP B 1 35 ? -16.859 -6.598 -9.984 1 94.56 35 TRP B N 1
ATOM 2774 C CA . TRP B 1 35 ? -15.547 -5.977 -9.773 1 94.56 35 TRP B CA 1
ATOM 2775 C C . TRP B 1 35 ? -15.375 -4.758 -10.672 1 94.56 35 TRP B C 1
ATOM 2777 O O . TRP B 1 35 ? -14.508 -3.916 -10.422 1 94.56 35 TRP B O 1
ATOM 2787 N N . GLY B 1 36 ? -16.109 -4.695 -11.695 1 93.31 36 GLY B N 1
ATOM 2788 C CA . GLY B 1 36 ? -15.992 -3.547 -12.578 1 93.31 36 GLY B CA 1
ATOM 2789 C C . GLY B 1 36 ? -16.219 -3.895 -14.039 1 93.31 36 GLY B C 1
ATOM 2790 O O . GLY B 1 36 ? -16.594 -5.023 -14.359 1 93.31 36 GLY B O 1
ATOM 2791 N N . ASP B 1 37 ? -15.984 -2.852 -14.852 1 90.62 37 ASP B N 1
ATOM 2792 C CA . ASP B 1 37 ? -16.266 -2.994 -16.281 1 90.62 37 ASP B CA 1
ATOM 2793 C C . ASP B 1 37 ? -15.039 -3.492 -17.031 1 90.62 37 ASP B C 1
ATOM 2795 O O . ASP B 1 37 ? -14.008 -2.818 -17.062 1 90.62 37 ASP B O 1
ATOM 2799 N N . GLY B 1 38 ? -15.188 -4.684 -17.641 1 95.5 38 GLY B N 1
ATOM 2800 C CA . GLY B 1 38 ? -14.094 -5.203 -18.438 1 95.5 38 GLY B CA 1
ATOM 2801 C C . GLY B 1 38 ? -12.875 -5.578 -17.625 1 95.5 38 GLY B C 1
ATOM 2802 O O . GLY B 1 38 ? -12.898 -5.496 -16.391 1 95.5 38 GLY B O 1
ATOM 2803 N N . THR B 1 39 ? -11.883 -6.102 -18.312 1 97.81 39 THR B N 1
ATOM 2804 C CA . THR B 1 39 ? -10.633 -6.5 -17.688 1 97.81 39 THR B CA 1
ATOM 2805 C C . THR B 1 39 ? -9.438 -5.98 -18.484 1 97.81 39 THR B C 1
ATOM 2807 O O . THR B 1 39 ? -9.523 -5.812 -19.703 1 97.81 39 THR B O 1
ATOM 2810 N N . SER B 1 40 ? -8.43 -5.668 -17.734 1 98.69 40 SER B N 1
ATOM 2811 C CA . SER B 1 40 ? -7.16 -5.398 -18.391 1 98.69 40 SER B CA 1
ATOM 2812 C C . SER B 1 40 ? -6.43 -6.691 -18.734 1 98.69 40 SER B C 1
ATOM 2814 O O . SER B 1 40 ? -6.797 -7.766 -18.25 1 98.69 40 SER B O 1
ATOM 2816 N N . ASN B 1 41 ? -5.422 -6.59 -19.656 1 98.56 41 ASN B N 1
ATOM 2817 C CA . ASN B 1 41 ? -4.535 -7.695 -20 1 98.56 41 ASN B CA 1
ATOM 2818 C C . ASN B 1 41 ? -5.32 -8.953 -20.359 1 98.56 41 ASN B C 1
ATOM 2820 O O . ASN B 1 41 ? -5.281 -9.945 -19.625 1 98.56 41 ASN B O 1
ATOM 2824 N N . PRO B 1 42 ? -5.891 -8.945 -21.516 1 97.69 42 PRO B N 1
ATOM 2825 C CA . PRO B 1 42 ? -6.676 -10.109 -21.953 1 97.69 42 PRO B CA 1
ATOM 2826 C C . PRO B 1 42 ? -5.871 -11.406 -21.922 1 97.69 42 PRO B C 1
ATOM 2828 O O . PRO B 1 42 ? -6.445 -12.484 -21.781 1 97.69 42 PRO B O 1
ATOM 2831 N N . ASP B 1 43 ? -4.574 -11.32 -21.984 1 98.19 43 ASP B N 1
ATOM 2832 C CA . ASP B 1 43 ? -3.73 -12.508 -22.031 1 98.19 43 ASP B CA 1
ATOM 2833 C C . ASP B 1 43 ? -3.23 -12.875 -20.625 1 98.19 43 ASP B C 1
ATOM 2835 O O . ASP B 1 43 ? -2.271 -13.641 -20.484 1 98.19 43 ASP B O 1
ATOM 2839 N N . TYR B 1 44 ? -3.832 -12.375 -19.594 1 98.56 44 TYR B N 1
ATOM 2840 C CA . TYR B 1 44 ? -3.406 -12.625 -18.219 1 98.56 44 TYR B CA 1
ATOM 2841 C C . TYR B 1 44 ? -3.275 -14.117 -17.953 1 98.56 44 TYR B C 1
ATOM 2843 O O . TYR B 1 44 ? -2.242 -14.578 -17.453 1 98.56 44 TYR B O 1
ATOM 2851 N N . GLU B 1 45 ? -4.305 -14.867 -18.25 1 98.25 45 GLU B N 1
ATOM 2852 C CA . GLU B 1 45 ? -4.336 -16.281 -17.906 1 98.25 45 GLU B CA 1
ATOM 2853 C C . GLU B 1 45 ? -3.252 -17.062 -18.641 1 98.25 45 GLU B C 1
ATOM 2855 O O . GLU B 1 45 ? -2.588 -17.922 -18.062 1 98.25 45 GLU B O 1
ATOM 2860 N N . LYS B 1 46 ? -3.092 -16.719 -19.875 1 98.5 46 LYS B N 1
ATOM 2861 C CA . LYS B 1 46 ? -2.012 -17.312 -20.656 1 98.5 46 LYS B CA 1
ATOM 2862 C C . LYS B 1 46 ? -0.649 -16.984 -20.062 1 98.5 46 LYS B C 1
ATOM 2864 O O . LYS B 1 46 ? 0.219 -17.844 -19.953 1 98.5 46 LYS B O 1
ATOM 2869 N N . ASN B 1 47 ? -0.448 -15.742 -19.703 1 98.88 47 ASN B N 1
ATOM 2870 C CA . ASN B 1 47 ? 0.825 -15.273 -19.172 1 98.88 47 ASN B CA 1
ATOM 2871 C C . ASN B 1 47 ? 1.159 -15.945 -17.844 1 98.88 47 ASN B C 1
ATOM 2873 O O . ASN B 1 47 ? 2.271 -16.438 -17.656 1 98.88 47 ASN B O 1
ATOM 2877 N N . VAL B 1 48 ? 0.198 -16.016 -16.938 1 98.81 48 VAL B N 1
ATOM 2878 C CA . VAL B 1 48 ? 0.424 -16.625 -15.633 1 98.81 48 VAL B CA 1
ATOM 2879 C C . VAL B 1 48 ? 0.705 -18.109 -15.789 1 98.81 48 VAL B C 1
ATOM 2881 O O . VAL B 1 48 ? 1.604 -18.656 -15.141 1 98.81 48 VAL B O 1
ATOM 2884 N N . SER B 1 49 ? -0.024 -18.75 -16.656 1 98.62 49 SER B N 1
ATOM 2885 C CA . SER B 1 49 ? 0.214 -20.172 -16.922 1 98.62 49 SER B CA 1
ATOM 2886 C C . SER B 1 49 ? 1.629 -20.406 -17.438 1 98.62 49 SER B C 1
ATOM 2888 O O . SER B 1 49 ? 2.295 -21.359 -17.031 1 98.62 49 SER B O 1
ATOM 2890 N N . SER B 1 50 ? 2.09 -19.562 -18.297 1 98.69 50 SER B N 1
ATOM 2891 C CA . SER B 1 50 ? 3.426 -19.688 -18.875 1 98.69 50 SER B CA 1
ATOM 2892 C C . SER B 1 50 ? 4.504 -19.484 -17.812 1 98.69 50 SER B C 1
ATOM 2894 O O . SER B 1 50 ? 5.531 -20.172 -17.828 1 98.69 50 SER B O 1
ATOM 2896 N N . LEU B 1 51 ? 4.301 -18.531 -16.922 1 98.69 51 LEU B N 1
ATOM 2897 C CA . LEU B 1 51 ? 5.246 -18.281 -15.844 1 98.69 51 LEU B CA 1
ATOM 2898 C C . LEU B 1 51 ? 5.371 -19.5 -14.945 1 98.69 51 LEU B C 1
ATOM 2900 O O . LEU B 1 51 ? 6.48 -19.953 -14.641 1 98.69 51 LEU B O 1
ATOM 2904 N N . ILE B 1 52 ? 4.223 -20.047 -14.562 1 98.06 52 ILE B N 1
ATOM 2905 C CA . ILE B 1 52 ? 4.199 -21.219 -13.68 1 98.06 52 ILE B CA 1
ATOM 2906 C C . ILE B 1 52 ? 4.902 -22.391 -14.359 1 98.06 52 ILE B C 1
ATOM 2908 O O . ILE B 1 52 ? 5.719 -23.078 -13.742 1 98.06 52 ILE B O 1
ATOM 2912 N N . ALA B 1 53 ? 4.578 -22.562 -15.633 1 97.62 53 ALA B N 1
ATOM 2913 C CA . ALA B 1 53 ? 5.188 -23.656 -16.391 1 97.62 53 ALA B CA 1
ATOM 2914 C C . ALA B 1 53 ? 6.707 -23.516 -16.422 1 97.62 53 ALA B C 1
ATOM 2916 O O . ALA B 1 53 ? 7.43 -24.5 -16.281 1 97.62 53 ALA B O 1
ATOM 2917 N N . LYS B 1 54 ? 7.188 -22.297 -16.625 1 97.56 54 LYS B N 1
ATOM 2918 C CA . LYS B 1 54 ? 8.625 -22.047 -16.656 1 97.56 54 LYS B CA 1
ATOM 2919 C C . LYS B 1 54 ? 9.281 -22.391 -15.32 1 97.56 54 LYS B C 1
ATOM 2921 O O . LYS B 1 54 ? 10.312 -23.062 -15.281 1 97.56 54 LYS B O 1
ATOM 2926 N N . PHE B 1 55 ? 8.719 -21.969 -14.219 1 97 55 PHE B N 1
ATOM 2927 C CA . PHE B 1 55 ? 9.242 -22.266 -12.891 1 97 55 PHE B CA 1
ATOM 2928 C C . PHE B 1 55 ? 9.242 -23.766 -12.641 1 97 55 PHE B C 1
ATOM 2930 O O . PHE B 1 55 ? 10.234 -24.328 -12.148 1 97 55 PHE B O 1
ATOM 2937 N N . ARG B 1 56 ? 8.203 -24.453 -13.016 1 95.06 56 ARG B N 1
ATOM 2938 C CA . ARG B 1 56 ? 8.047 -25.891 -12.773 1 95.06 56 ARG B CA 1
ATOM 2939 C C . ARG B 1 56 ? 8.992 -26.688 -13.656 1 95.06 56 ARG B C 1
ATOM 2941 O O . ARG B 1 56 ? 9.328 -27.828 -13.328 1 95.06 56 ARG B O 1
ATOM 2948 N N . SER B 1 57 ? 9.406 -26.109 -14.742 1 95.06 57 SER B N 1
ATOM 2949 C CA . SER B 1 57 ? 10.258 -26.828 -15.688 1 95.06 57 SER B CA 1
ATOM 2950 C C . SER B 1 57 ? 11.609 -27.172 -15.062 1 95.06 57 SER B C 1
ATOM 2952 O O . SER B 1 57 ? 12.305 -28.062 -15.539 1 95.06 57 SER B O 1
ATOM 2954 N N . TYR B 1 58 ? 11.969 -26.531 -14 1 93.69 58 TYR B N 1
ATOM 2955 C CA . TYR B 1 58 ? 13.266 -26.766 -13.375 1 93.69 58 TYR B CA 1
ATOM 2956 C C . TYR B 1 58 ? 13.203 -27.938 -12.406 1 93.69 58 TYR B C 1
ATOM 2958 O O . TYR B 1 58 ? 14.234 -28.406 -11.922 1 93.69 58 TYR B O 1
ATOM 2966 N N . SER B 1 59 ? 12.078 -28.438 -12.133 1 88.19 59 SER B N 1
ATOM 2967 C CA . SER B 1 59 ? 11.891 -29.484 -11.148 1 88.19 59 SER B CA 1
ATOM 2968 C C . SER B 1 59 ? 12.57 -30.781 -11.586 1 88.19 59 SER B C 1
ATOM 2970 O O . SER B 1 59 ? 12.969 -31.594 -10.75 1 88.19 59 SER B O 1
ATOM 2972 N N . ASN B 1 60 ? 12.789 -30.953 -12.828 1 86.19 60 ASN B N 1
ATOM 2973 C CA . ASN B 1 60 ? 13.352 -32.188 -13.344 1 86.19 60 ASN B CA 1
ATOM 2974 C C . ASN B 1 60 ? 14.875 -32.219 -13.258 1 86.19 60 ASN B C 1
ATOM 2976 O O . ASN B 1 60 ? 15.5 -33.25 -13.266 1 86.19 60 ASN B O 1
ATOM 2980 N N . THR B 1 61 ? 15.469 -31.078 -13.102 1 88.5 61 THR B N 1
ATOM 2981 C CA . THR B 1 61 ? 16.922 -31 -13.258 1 88.5 61 THR B CA 1
ATOM 2982 C C . THR B 1 61 ? 17.578 -30.453 -11.984 1 88.5 61 THR B C 1
ATOM 2984 O O . THR B 1 61 ? 18.797 -30.438 -11.875 1 88.5 61 THR B O 1
ATOM 2987 N N . THR B 1 62 ? 16.766 -30.016 -11.086 1 90 62 THR B N 1
ATOM 2988 C CA . THR B 1 62 ? 17.312 -29.297 -9.938 1 90 62 THR B CA 1
ATOM 2989 C C . THR B 1 62 ? 16.859 -29.953 -8.633 1 90 62 THR B C 1
ATOM 2991 O O . THR B 1 62 ? 15.688 -30.328 -8.5 1 90 62 THR B O 1
ATOM 2994 N N . PRO B 1 63 ? 17.812 -30.141 -7.691 1 89.19 63 PRO B N 1
ATOM 2995 C CA . PRO B 1 63 ? 17.391 -30.641 -6.379 1 89.19 63 PRO B CA 1
ATOM 2996 C C . PRO B 1 63 ? 16.312 -29.766 -5.746 1 89.19 63 PRO B C 1
ATOM 2998 O O . PRO B 1 63 ? 16.312 -28.547 -5.926 1 89.19 63 PRO B O 1
ATOM 3001 N N . GLU B 1 64 ? 15.469 -30.359 -5.016 1 86.81 64 GLU B N 1
ATOM 3002 C CA . GLU B 1 64 ? 14.281 -29.719 -4.453 1 86.81 64 GLU B CA 1
ATOM 3003 C C . GLU B 1 64 ? 14.656 -28.5 -3.613 1 86.81 64 GLU B C 1
ATOM 3005 O O . GLU B 1 64 ? 13.977 -27.469 -3.656 1 86.81 64 GLU B O 1
ATOM 3010 N N . ASP B 1 65 ? 15.703 -28.609 -2.881 1 87.44 65 ASP B N 1
ATOM 3011 C CA . ASP B 1 65 ? 16.094 -27.547 -1.949 1 87.44 65 ASP B CA 1
ATOM 3012 C C . ASP B 1 65 ? 16.734 -26.375 -2.686 1 87.44 65 ASP B C 1
ATOM 3014 O O . ASP B 1 65 ? 16.969 -25.312 -2.096 1 87.44 65 ASP B O 1
ATOM 3018 N N . GLU B 1 66 ? 16.875 -26.547 -3.992 1 91.12 66 GLU B N 1
ATOM 3019 C CA . GLU B 1 66 ? 17.516 -25.5 -4.781 1 91.12 66 GLU B CA 1
ATOM 3020 C C . GLU B 1 66 ? 16.531 -24.875 -5.758 1 91.12 66 GLU B C 1
ATOM 3022 O O . GLU B 1 66 ? 16.875 -23.906 -6.449 1 91.12 66 GLU B O 1
ATOM 3027 N N . LEU B 1 67 ? 15.352 -25.422 -5.73 1 93.69 67 LEU B N 1
ATOM 3028 C CA . LEU B 1 67 ? 14.344 -24.984 -6.688 1 93.69 67 LEU B CA 1
ATOM 3029 C C . LEU B 1 67 ? 13.805 -23.609 -6.316 1 93.69 67 LEU B C 1
ATOM 3031 O O . LEU B 1 67 ? 13.672 -23.281 -5.133 1 93.69 67 LEU B O 1
ATOM 3035 N N . PRO B 1 68 ? 13.5 -22.781 -7.336 1 95 68 PRO B N 1
ATOM 3036 C CA . PRO B 1 68 ? 12.758 -21.562 -7.027 1 95 68 PRO B CA 1
ATOM 3037 C C . PRO B 1 68 ? 11.359 -21.844 -6.473 1 95 68 PRO B C 1
ATOM 3039 O O . PRO B 1 68 ? 10.805 -22.922 -6.695 1 95 68 PRO B O 1
ATOM 3042 N N . LEU B 1 69 ? 10.891 -20.906 -5.773 1 94.94 69 LEU B N 1
ATOM 3043 C CA . LEU B 1 69 ? 9.648 -21.062 -5.02 1 94.94 69 LEU B CA 1
ATOM 3044 C C . LEU B 1 69 ? 8.469 -20.484 -5.785 1 94.94 69 LEU B C 1
ATOM 3046 O O . LEU B 1 69 ? 8.57 -19.406 -6.371 1 94.94 69 LEU B O 1
ATOM 3050 N N . ILE B 1 70 ? 7.387 -21.234 -5.855 1 96.75 70 ILE B N 1
ATOM 3051 C CA . ILE B 1 70 ? 6.105 -20.719 -6.324 1 96.75 70 ILE B CA 1
ATOM 3052 C C . ILE B 1 70 ? 5.148 -20.562 -5.145 1 96.75 70 ILE B C 1
ATOM 3054 O O . ILE B 1 70 ? 4.902 -21.516 -4.41 1 96.75 70 ILE B O 1
ATOM 3058 N N . ILE B 1 71 ? 4.625 -19.359 -4.977 1 96.19 71 ILE B N 1
ATOM 3059 C CA . ILE B 1 71 ? 3.699 -19.062 -3.889 1 96.19 71 ILE B CA 1
ATOM 3060 C C . ILE B 1 71 ? 2.35 -18.625 -4.457 1 96.19 71 ILE B C 1
ATOM 3062 O O . ILE B 1 71 ? 2.264 -17.641 -5.188 1 96.19 71 ILE B O 1
ATOM 3066 N N . HIS B 1 72 ? 1.343 -19.375 -4.145 1 97.06 72 HIS B N 1
ATOM 3067 C CA . HIS B 1 72 ? -0.025 -18.984 -4.465 1 97.06 72 HIS B CA 1
ATOM 3068 C C . HIS B 1 72 ? -0.708 -18.328 -3.266 1 97.06 72 HIS B C 1
ATOM 3070 O O . HIS B 1 72 ? -0.936 -18.984 -2.246 1 97.06 72 HIS B O 1
ATOM 3076 N N . ALA B 1 73 ? -1.021 -17.062 -3.402 1 97.31 73 ALA B N 1
ATOM 3077 C CA . ALA B 1 73 ? -1.778 -16.391 -2.352 1 97.31 73 ALA B CA 1
ATOM 3078 C C . ALA B 1 73 ? -3.281 -16.5 -2.596 1 97.31 73 ALA B C 1
ATOM 3080 O O . ALA B 1 73 ? -3.789 -16.016 -3.607 1 97.31 73 ALA B O 1
ATOM 3081 N N . GLN B 1 74 ? -3.902 -17.156 -1.693 1 95.75 74 GLN B N 1
ATOM 3082 C CA . GLN B 1 74 ? -5.344 -17.359 -1.798 1 95.75 74 GLN B CA 1
ATOM 3083 C C . GLN B 1 74 ? -6.102 -16.438 -0.855 1 95.75 74 GLN B C 1
ATOM 3085 O O . GLN B 1 74 ? -5.867 -16.438 0.354 1 95.75 74 GLN B O 1
ATOM 3090 N N . LEU B 1 75 ? -7.016 -15.656 -1.411 1 95.38 75 LEU B N 1
ATOM 3091 C CA . LEU B 1 75 ? -7.859 -14.773 -0.612 1 95.38 75 LEU B CA 1
ATOM 3092 C C . LEU B 1 75 ? -9.094 -15.516 -0.101 1 95.38 75 LEU B C 1
ATOM 3094 O O . LEU B 1 75 ? -9.805 -16.156 -0.878 1 95.38 75 LEU B O 1
ATOM 3098 N N . LYS B 1 76 ? -9.297 -15.492 1.145 1 90 76 LYS B N 1
ATOM 3099 C CA . LYS B 1 76 ? -10.523 -15.898 1.823 1 90 76 LYS B CA 1
ATOM 3100 C C . LYS B 1 76 ? -11.039 -14.789 2.74 1 90 76 LYS B C 1
ATOM 3102 O O . LYS B 1 76 ? -10.75 -14.789 3.939 1 90 76 LYS B O 1
ATOM 3107 N N . PRO B 1 77 ? -11.812 -13.883 2.139 1 83.44 77 PRO B N 1
ATOM 3108 C CA . PRO B 1 77 ? -12.219 -12.703 2.908 1 83.44 77 PRO B CA 1
ATOM 3109 C C . PRO B 1 77 ? -13.258 -13.031 3.98 1 83.44 77 PRO B C 1
ATOM 3111 O O . PRO B 1 77 ? -13.883 -14.094 3.939 1 83.44 77 PRO B O 1
ATOM 3114 N N . ILE B 1 78 ? -13.375 -12.031 4.867 1 71.81 78 ILE B N 1
ATOM 3115 C CA . ILE B 1 78 ? -14.336 -12.211 5.953 1 71.81 78 ILE B CA 1
ATOM 3116 C C . ILE B 1 78 ? -15.648 -11.523 5.605 1 71.81 78 ILE B C 1
ATOM 3118 O O . ILE B 1 78 ? -16.656 -11.727 6.277 1 71.81 78 ILE B O 1
ATOM 3122 N N . TRP B 1 79 ? -15.594 -10.758 4.52 1 73.12 79 TRP B N 1
ATOM 3123 C CA . TRP B 1 79 ? -16.797 -10.031 4.125 1 73.12 79 TRP B CA 1
ATOM 3124 C C . TRP B 1 79 ? -17.75 -10.93 3.344 1 73.12 79 TRP B C 1
ATOM 3126 O O . TRP B 1 79 ? -17.406 -11.414 2.264 1 73.12 79 TRP B O 1
ATOM 3136 N N . ALA B 1 80 ? -18.984 -11.055 3.754 1 70.88 80 ALA B N 1
ATOM 3137 C CA . ALA B 1 80 ? -19.938 -11.992 3.188 1 70.88 80 ALA B CA 1
ATOM 3138 C C . ALA B 1 80 ? -20.406 -11.531 1.806 1 70.88 80 ALA B C 1
ATOM 3140 O O . ALA B 1 80 ? -20.891 -12.336 1.008 1 70.88 80 ALA B O 1
ATOM 3141 N N . ASN B 1 81 ? -20.266 -10.273 1.52 1 76.81 81 ASN B N 1
ATOM 3142 C CA . ASN B 1 81 ? -20.734 -9.766 0.237 1 76.81 81 ASN B CA 1
ATOM 3143 C C . ASN B 1 81 ? -19.703 -9.961 -0.861 1 76.81 81 ASN B C 1
ATOM 3145 O O . ASN B 1 81 ? -19.984 -9.727 -2.039 1 76.81 81 ASN B O 1
ATOM 3149 N N . SER B 1 82 ? -18.641 -10.555 -0.493 1 85.81 82 SER B N 1
ATOM 3150 C CA . SER B 1 82 ? -17.594 -10.781 -1.484 1 85.81 82 SER B CA 1
ATOM 3151 C C . SER B 1 82 ? -17.891 -12.023 -2.32 1 85.81 82 SER B C 1
ATOM 3153 O O . SER B 1 82 ? -18.328 -13.047 -1.79 1 85.81 82 SER B O 1
ATOM 3155 N N . PRO B 1 83 ? -17.625 -11.938 -3.658 1 93.69 83 PRO B N 1
ATOM 3156 C CA . PRO B 1 83 ? -17.719 -13.133 -4.496 1 93.69 83 PRO B CA 1
ATOM 3157 C C . PRO B 1 83 ? -16.75 -14.227 -4.074 1 93.69 83 PRO B C 1
ATOM 3159 O O . PRO B 1 83 ? -16.891 -15.383 -4.484 1 93.69 83 PRO B O 1
ATOM 3162 N N . LEU B 1 84 ? -15.789 -13.844 -3.25 1 94.31 84 LEU B N 1
ATOM 3163 C CA . LEU B 1 84 ? -14.781 -14.812 -2.834 1 94.31 84 LEU B CA 1
ATOM 3164 C C . LEU B 1 84 ? -15.055 -15.32 -1.424 1 94.31 84 LEU B C 1
ATOM 3166 O O . LEU B 1 84 ? -14.242 -16.047 -0.85 1 94.31 84 LEU B O 1
ATOM 3170 N N . TYR B 1 85 ? -16.156 -14.914 -0.879 1 86.38 85 TYR B N 1
ATOM 3171 C CA . TYR B 1 85 ? -16.516 -15.445 0.43 1 86.38 85 TYR B CA 1
ATOM 3172 C C . TYR B 1 85 ? -16.609 -16.969 0.39 1 86.38 85 TYR B C 1
ATOM 3174 O O . TYR B 1 85 ? -17.219 -17.531 -0.523 1 86.38 85 TYR B O 1
ATOM 3182 N N . PRO B 1 86 ? -15.961 -17.609 1.381 1 85.81 86 PRO B N 1
ATOM 3183 C CA . PRO B 1 86 ? -15.961 -19.078 1.354 1 85.81 86 PRO B CA 1
ATOM 3184 C C . PRO B 1 86 ? -17.359 -19.672 1.242 1 85.81 86 PRO B C 1
ATOM 3186 O O . PRO B 1 86 ? -18.266 -19.266 1.978 1 85.81 86 PRO B O 1
ATOM 3189 N N . GLY B 1 87 ? -17.5 -20.578 0.304 1 89.12 87 GLY B N 1
ATOM 3190 C CA . GLY B 1 87 ? -18.781 -21.25 0.108 1 89.12 87 GLY B CA 1
ATOM 3191 C C . GLY B 1 87 ? -19.609 -20.656 -1.022 1 89.12 87 GLY B C 1
ATOM 3192 O O . GLY B 1 87 ? -20.531 -21.281 -1.53 1 89.12 87 GLY B O 1
ATOM 3193 N N . LYS B 1 88 ? -19.281 -19.469 -1.412 1 91.56 88 LYS B N 1
ATOM 3194 C CA . LYS B 1 88 ? -20.016 -18.828 -2.5 1 91.56 88 LYS B CA 1
ATOM 3195 C C . LYS B 1 88 ? -19.562 -19.375 -3.855 1 91.56 88 LYS B C 1
ATOM 3197 O O . LYS B 1 88 ? -18.375 -19.594 -4.078 1 91.56 88 LYS B O 1
ATOM 3202 N N . THR B 1 89 ? -20.578 -19.562 -4.715 1 96.69 89 THR B N 1
ATOM 3203 C CA . THR B 1 89 ? -20.312 -20.078 -6.051 1 96.69 89 THR B CA 1
ATOM 3204 C C . THR B 1 89 ? -20.906 -19.156 -7.113 1 96.69 89 THR B C 1
ATOM 3206 O O . THR B 1 89 ? -21.688 -18.25 -6.797 1 96.69 89 THR B O 1
ATOM 3209 N N . GLY B 1 90 ? -20.406 -19.234 -8.297 1 96.69 90 GLY B N 1
ATOM 3210 C CA . GLY B 1 90 ? -20.906 -18.516 -9.461 1 96.69 90 GLY B CA 1
ATOM 3211 C C . GLY B 1 90 ? -20.5 -19.141 -10.781 1 96.69 90 GLY B C 1
ATOM 3212 O O . GLY B 1 90 ? -19.734 -20.125 -10.789 1 96.69 90 GLY B O 1
ATOM 3213 N N . PRO B 1 91 ? -21.109 -18.672 -11.812 1 97.44 91 PRO B N 1
ATOM 3214 C CA . PRO B 1 91 ? -20.766 -19.188 -13.141 1 97.44 91 PRO B CA 1
ATOM 3215 C C . PRO B 1 91 ? -19.391 -18.719 -13.617 1 97.44 91 PRO B C 1
ATOM 3217 O O . PRO B 1 91 ? -19.297 -18.047 -14.656 1 97.44 91 PRO B O 1
ATOM 3220 N N . TYR B 1 92 ? -18.328 -19.172 -12.922 1 97.06 92 TYR B N 1
ATOM 3221 C CA . TYR B 1 92 ? -17 -18.609 -13.117 1 97.06 92 TYR B CA 1
ATOM 3222 C C . TYR B 1 92 ? -16.141 -19.5 -14 1 97.06 92 TYR B C 1
ATOM 3224 O O . TYR B 1 92 ? -15.047 -19.125 -14.414 1 97.06 92 TYR B O 1
ATOM 3232 N N . GLY B 1 93 ? -16.656 -20.625 -14.273 1 95.31 93 GLY B N 1
ATOM 3233 C CA . GLY B 1 93 ? -15.914 -21.531 -15.141 1 95.31 93 GLY B CA 1
ATOM 3234 C C . GLY B 1 93 ? -15.812 -21.031 -16.578 1 95.31 93 GLY B C 1
ATOM 3235 O O . GLY B 1 93 ? -16.562 -20.141 -16.984 1 95.31 93 GLY B O 1
ATOM 3236 N N . ALA B 1 94 ? -14.922 -21.625 -17.297 1 90.25 94 ALA B N 1
ATOM 3237 C CA . ALA B 1 94 ? -14.664 -21.219 -18.672 1 90.25 94 ALA B CA 1
ATOM 3238 C C . ALA B 1 94 ? -15.914 -21.359 -19.531 1 90.25 94 ALA B C 1
ATOM 3240 O O . ALA B 1 94 ? -16.125 -20.562 -20.469 1 90.25 94 ALA B O 1
ATOM 3241 N N . ASN B 1 95 ? -16.812 -22.266 -19.203 1 91.69 95 ASN B N 1
ATOM 3242 C CA . ASN B 1 95 ? -18.047 -22.5 -19.953 1 91.69 95 ASN B CA 1
ATOM 3243 C C . ASN B 1 95 ? -19.266 -22.156 -19.109 1 91.69 95 ASN B C 1
ATOM 3245 O O . ASN B 1 95 ? -20.359 -22.688 -19.359 1 91.69 95 ASN B O 1
ATOM 3249 N N . GLY B 1 96 ? -19 -21.406 -18.109 1 92.38 96 GLY B N 1
ATOM 3250 C CA . GLY B 1 96 ? -20.109 -20.969 -17.297 1 92.38 96 GLY B CA 1
ATOM 3251 C C . GLY B 1 96 ? -20.469 -21.938 -16.188 1 92.38 96 GLY B C 1
ATOM 3252 O O . GLY B 1 96 ? -21.484 -21.781 -15.508 1 92.38 96 GLY B O 1
ATOM 3253 N N . GLU B 1 97 ? -19.672 -22.984 -15.992 1 95.44 97 GLU B N 1
ATOM 3254 C CA . GLU B 1 97 ? -19.891 -23.922 -14.898 1 95.44 97 GLU B CA 1
ATOM 3255 C C . GLU B 1 97 ? -19.828 -23.203 -13.547 1 95.44 97 GLU B C 1
ATOM 3257 O O . GLU B 1 97 ? -19.078 -22.25 -13.375 1 95.44 97 GLU B O 1
ATOM 3262 N N . GLU B 1 98 ? -20.609 -23.781 -12.594 1 97.56 98 GLU B N 1
ATOM 3263 C CA . GLU B 1 98 ? -20.562 -23.25 -11.234 1 97.56 98 GLU B CA 1
ATOM 3264 C C . GLU B 1 98 ? -19.234 -23.609 -10.555 1 97.56 98 GLU B C 1
ATOM 3266 O O . GLU B 1 98 ? -18.828 -24.781 -10.547 1 97.56 98 GLU B O 1
ATOM 3271 N N . LYS B 1 99 ? -18.547 -22.625 -10.164 1 97.81 99 LYS B N 1
ATOM 3272 C CA . LYS B 1 99 ? -17.297 -22.797 -9.43 1 97.81 99 LYS B CA 1
ATOM 3273 C C . LYS B 1 99 ? -17.328 -22.016 -8.117 1 97.81 99 LYS B C 1
ATOM 3275 O O . LYS B 1 99 ? -17.984 -20.969 -8.023 1 97.81 99 LYS B O 1
ATOM 3280 N N . GLU B 1 100 ? -16.656 -22.547 -7.098 1 97.44 100 GLU B N 1
ATOM 3281 C CA . GLU B 1 100 ? -16.469 -21.766 -5.883 1 97.44 100 GLU B CA 1
ATOM 3282 C C . GLU B 1 100 ? -15.531 -20.578 -6.125 1 97.44 100 GLU B C 1
ATOM 3284 O O . GLU B 1 100 ? -14.469 -20.734 -6.723 1 97.44 100 GLU B O 1
ATOM 3289 N N . GLY B 1 101 ? -15.914 -19.422 -5.656 1 97.62 101 GLY B N 1
ATOM 3290 C CA . GLY B 1 101 ? -15.148 -18.203 -5.883 1 97.62 101 GLY B CA 1
ATOM 3291 C C . GLY B 1 101 ? -13.742 -18.281 -5.316 1 97.62 101 GLY B C 1
ATOM 3292 O O . GLY B 1 101 ? -12.812 -17.703 -5.883 1 97.62 101 GLY B O 1
ATOM 3293 N N . VAL B 1 102 ? -13.539 -19.047 -4.23 1 96.69 102 VAL B N 1
ATOM 3294 C CA . VAL B 1 102 ? -12.273 -19.094 -3.51 1 96.69 102 VAL B CA 1
ATOM 3295 C C . VAL B 1 102 ? -11.289 -19.984 -4.25 1 96.69 102 VAL B C 1
ATOM 3297 O O . VAL B 1 102 ? -10.086 -19.969 -3.969 1 96.69 102 VAL B O 1
ATOM 3300 N N . ASP B 1 103 ? -11.766 -20.797 -5.211 1 96.81 103 ASP B N 1
ATOM 3301 C CA . ASP B 1 103 ? -10.891 -21.734 -5.91 1 96.81 103 ASP B CA 1
ATOM 3302 C C . ASP B 1 103 ? -10.016 -21.016 -6.934 1 96.81 103 ASP B C 1
ATOM 3304 O O . ASP B 1 103 ? -10.367 -19.922 -7.398 1 96.81 103 ASP B O 1
ATOM 3308 N N . PHE B 1 104 ? -8.914 -21.609 -7.211 1 97.5 104 PHE B N 1
ATOM 3309 C CA . PHE B 1 104 ? -7.953 -21.031 -8.141 1 97.5 104 PHE B CA 1
ATOM 3310 C C . PHE B 1 104 ? -8.461 -21.141 -9.578 1 97.5 104 PHE B C 1
ATOM 3312 O O . PHE B 1 104 ? -9.086 -22.141 -9.945 1 97.5 104 PHE B O 1
ATOM 3319 N N . LEU B 1 105 ? -8.125 -20.141 -10.375 1 98 105 LEU B N 1
ATOM 3320 C CA . LEU B 1 105 ? -8.375 -20.203 -11.812 1 98 105 LEU B CA 1
ATOM 3321 C C . LEU B 1 105 ? -7.641 -21.391 -12.438 1 98 105 LEU B C 1
ATOM 3323 O O . LEU B 1 105 ? -6.57 -21.781 -11.969 1 98 105 LEU B O 1
ATOM 3327 N N . GLU B 1 106 ? -8.086 -21.844 -13.547 1 96.44 106 GLU B N 1
ATOM 3328 C CA . GLU B 1 106 ? -7.504 -22.984 -14.25 1 96.44 106 GLU B CA 1
ATOM 3329 C C . GLU B 1 106 ? -6.035 -22.734 -14.578 1 96.44 106 GLU B C 1
ATOM 3331 O O . GLU B 1 106 ? -5.223 -23.672 -14.547 1 96.44 106 GLU B O 1
ATOM 3336 N N . CYS B 1 107 ? -5.68 -21.531 -14.828 1 96.56 107 CYS B N 1
ATOM 3337 C CA . CYS B 1 107 ? -4.344 -21.188 -15.305 1 96.56 107 CYS B CA 1
ATOM 3338 C C . CYS B 1 107 ? -3.332 -21.234 -14.164 1 96.56 107 CYS B C 1
ATOM 3340 O O . CYS B 1 107 ? -2.123 -21.203 -14.398 1 96.56 107 CYS B O 1
ATOM 3342 N N . SER B 1 108 ? -3.797 -21.391 -12.922 1 96.56 108 SER B N 1
ATOM 3343 C CA . SER B 1 108 ? -2.869 -21.219 -11.812 1 96.56 108 SER B CA 1
ATOM 3344 C C . SER B 1 108 ? -3.15 -22.219 -10.695 1 96.56 108 SER B C 1
ATOM 3346 O O . SER B 1 108 ? -2.969 -21.906 -9.516 1 96.56 108 SER B O 1
ATOM 3348 N N . VAL B 1 109 ? -3.572 -23.406 -10.992 1 94.56 109 VAL B N 1
ATOM 3349 C CA . VAL B 1 109 ? -3.873 -24.438 -10 1 94.56 109 VAL B CA 1
ATOM 3350 C C . VAL B 1 109 ? -2.578 -24.922 -9.352 1 94.56 109 VAL B C 1
ATOM 3352 O O . VAL B 1 109 ? -1.652 -25.344 -10.039 1 94.56 109 VAL B O 1
ATOM 3355 N N . PRO B 1 110 ? -2.539 -24.734 -8.031 1 93.12 110 PRO B N 1
ATOM 3356 C CA . PRO B 1 110 ? -1.335 -25.234 -7.363 1 93.12 110 PRO B CA 1
ATOM 3357 C C . PRO B 1 110 ? -1.198 -26.75 -7.449 1 93.12 110 PRO B C 1
ATOM 3359 O O . PRO B 1 110 ? -2.203 -27.469 -7.418 1 93.12 110 PRO B O 1
ATOM 3362 N N . LEU B 1 111 ? -0.005 -27.266 -7.5 1 83.94 111 LEU B N 1
ATOM 3363 C CA . LEU B 1 111 ? 0.26 -28.688 -7.449 1 83.94 111 LEU B CA 1
ATOM 3364 C C . LEU B 1 111 ? 0.395 -29.172 -6.008 1 83.94 111 LEU B C 1
ATOM 3366 O O . LEU B 1 111 ? 0.607 -30.359 -5.758 1 83.94 111 LEU B O 1
ATOM 3370 N N . VAL B 1 112 ? 0.177 -28.297 -5.016 1 67.44 112 VAL B N 1
ATOM 3371 C CA . VAL B 1 112 ? 0.41 -28.656 -3.621 1 67.44 112 VAL B CA 1
ATOM 3372 C C . VAL B 1 112 ? -0.568 -29.75 -3.199 1 67.44 112 VAL B C 1
ATOM 3374 O O . VAL B 1 112 ? -1.722 -29.766 -3.635 1 67.44 112 VAL B O 1
ATOM 3377 N N . ASN B 1 113 ? -0.093 -30.938 -2.701 1 47.28 113 ASN B N 1
ATOM 3378 C CA . ASN B 1 113 ? -0.893 -31.953 -2.033 1 47.28 113 ASN B CA 1
ATOM 3379 C C . ASN B 1 113 ? -1.549 -31.422 -0.766 1 47.28 113 ASN B C 1
ATOM 3381 O O . ASN B 1 113 ? -0.915 -30.688 0.006 1 47.28 113 ASN B O 1
ATOM 3385 N N . GLU B 1 114 ? -2.805 -31.141 -0.797 1 44.09 114 GLU B N 1
ATOM 3386 C CA . GLU B 1 114 ? -3.514 -30.688 0.4 1 44.09 114 GLU B CA 1
ATOM 3387 C C . GLU B 1 114 ? -2.98 -31.391 1.646 1 44.09 114 GLU B C 1
ATOM 3389 O O . GLU B 1 114 ? -2.699 -32.594 1.618 1 44.09 114 GLU B O 1
ATOM 3394 N N . PRO B 1 115 ? -2.449 -30.734 2.578 1 37.25 115 PRO B N 1
ATOM 3395 C CA . PRO B 1 115 ? -2.195 -31.562 3.764 1 37.25 115 PRO B CA 1
ATOM 3396 C C . PRO B 1 115 ? -3.357 -32.5 4.098 1 37.25 115 PRO B C 1
ATOM 3398 O O . PRO B 1 115 ? -4.516 -32.156 3.84 1 37.25 115 PRO B O 1
ATOM 3401 N N . SER B 1 116 ? -3.154 -33.844 4.062 1 31.44 116 SER B N 1
ATOM 3402 C CA . SER B 1 116 ? -4.156 -34.75 4.582 1 31.44 116 SER B CA 1
ATOM 3403 C C . SER B 1 116 ? -4.742 -34.25 5.895 1 31.44 116 SER B C 1
ATOM 3405 O O . SER B 1 116 ? -4.004 -33.844 6.789 1 31.44 116 SER B O 1
ATOM 3407 N N . SER B 1 117 ? -5.914 -33.719 5.945 1 31.41 117 SER B N 1
ATOM 3408 C CA . SER B 1 117 ? -6.605 -33.406 7.191 1 31.41 117 SER B CA 1
ATOM 3409 C C . SER B 1 117 ? -6.262 -34.406 8.289 1 31.41 117 SER B C 1
ATOM 3411 O O . SER B 1 117 ? -6.219 -35.625 8.039 1 31.41 117 SER B O 1
ATOM 3413 N N . PRO B 1 118 ? -5.602 -34.031 9.336 1 28.06 118 PRO B N 1
ATOM 3414 C CA . PRO B 1 118 ? -5.465 -35.094 10.344 1 28.06 118 PRO B CA 1
ATOM 3415 C C . PRO B 1 118 ? -6.75 -35.906 10.531 1 28.06 118 PRO B C 1
ATOM 3417 O O . PRO B 1 118 ? -7.848 -35.344 10.43 1 28.06 118 PRO B O 1
ATOM 3420 N N . SER B 1 119 ? -6.676 -37.125 10.336 1 29.03 119 SER B N 1
ATOM 3421 C CA . SER B 1 119 ? -7.723 -38.094 10.672 1 29.03 119 SER B CA 1
ATOM 3422 C C . SER B 1 119 ? -8.281 -37.812 12.07 1 29.03 119 SER B C 1
ATOM 3424 O O . SER B 1 119 ? -7.523 -37.688 13.031 1 29.03 119 SER B O 1
ATOM 3426 N N . GLU B 1 120 ? -9.43 -37.156 12.156 1 28.88 120 GLU B N 1
ATOM 3427 C CA . GLU B 1 120 ? -10.156 -37.031 13.414 1 28.88 120 GLU B CA 1
ATOM 3428 C C . GLU B 1 120 ? -9.984 -38.312 14.25 1 28.88 120 GLU B C 1
ATOM 3430 O O . GLU B 1 120 ? -10.094 -39.438 13.734 1 28.88 120 GLU B O 1
ATOM 3435 N N . PRO B 1 121 ? -9.32 -38.125 15.359 1 24.22 121 PRO B N 1
ATOM 3436 C CA . PRO B 1 121 ? -9.281 -39.344 16.188 1 24.22 121 PRO B CA 1
ATOM 3437 C C . PRO B 1 121 ? -10.648 -40.031 16.297 1 24.22 121 PRO B C 1
ATOM 3439 O O . PRO B 1 121 ? -11.68 -39.375 16.156 1 24.22 121 PRO B O 1
ATOM 3442 N N . ALA B 1 122 ? -10.695 -41.312 16.188 1 26.41 122 ALA B N 1
ATOM 3443 C CA . ALA B 1 122 ? -11.812 -42.25 16.234 1 26.41 122 ALA B CA 1
ATOM 3444 C C . ALA B 1 122 ? -12.688 -42 17.453 1 26.41 122 ALA B C 1
ATOM 3446 O O . ALA B 1 122 ? -12.203 -42.062 18.594 1 26.41 122 ALA B O 1
ATOM 3447 N N . SER B 1 123 ? -13.695 -41 17.25 1 25.2 123 SER B N 1
ATOM 3448 C CA . SER B 1 123 ? -14.695 -40.938 18.312 1 25.2 123 SER B CA 1
ATOM 3449 C C . SER B 1 123 ? -15.008 -42.344 18.844 1 25.2 123 SER B C 1
ATOM 3451 O O . SER B 1 123 ? -15.133 -43.281 18.078 1 25.2 123 SER B O 1
ATOM 3453 N N . SER B 1 124 ? -14.656 -42.5 20.062 1 24.03 124 SER B N 1
ATOM 3454 C CA . SER B 1 124 ? -14.953 -43.719 20.797 1 24.03 124 SER B CA 1
ATOM 3455 C C . SER B 1 124 ? -16.406 -44.156 20.594 1 24.03 124 SER B C 1
ATOM 3457 O O . SER B 1 124 ? -17.312 -43.344 20.703 1 24.03 124 SER B O 1
ATOM 3459 N N . SER B 1 125 ? -16.594 -45.188 19.766 1 25.56 125 SER B N 1
ATOM 3460 C CA . SER B 1 125 ? -17.781 -45.969 19.391 1 25.56 125 SER B CA 1
ATOM 3461 C C . SER B 1 125 ? -18.672 -46.219 20.594 1 25.56 125 SER B C 1
ATOM 3463 O O . SER B 1 125 ? -18.328 -47.031 21.453 1 25.56 125 SER B O 1
ATOM 3465 N N . GLU B 1 126 ? -19.188 -45.062 21.141 1 26.27 126 GLU B N 1
ATOM 3466 C CA . GLU B 1 126 ? -20.047 -45.531 22.203 1 26.27 126 GLU B CA 1
ATOM 3467 C C . GLU B 1 126 ? -21.047 -46.594 21.703 1 26.27 126 GLU B C 1
ATOM 3469 O O . GLU B 1 126 ? -21.547 -46.469 20.578 1 26.27 126 GLU B O 1
ATOM 3474 N N . PRO B 1 127 ? -21.312 -47.688 22.469 1 24.66 127 PRO B N 1
ATOM 3475 C CA . PRO B 1 127 ? -22.031 -48.906 22.188 1 24.66 127 PRO B CA 1
ATOM 3476 C C . PRO B 1 127 ? -23.5 -48.688 21.828 1 24.66 127 PRO B C 1
ATOM 3478 O O . PRO B 1 127 ? -24.25 -48.094 22.625 1 24.66 127 PRO B O 1
ATOM 3481 N N . THR B 1 128 ? -23.703 -48.125 20.578 1 21.23 128 THR B N 1
ATOM 3482 C CA . THR B 1 128 ? -25.109 -47.875 20.234 1 21.23 128 THR B CA 1
ATOM 3483 C C . THR B 1 128 ? -25.938 -49.125 20.406 1 21.23 128 THR B C 1
ATOM 3485 O O . THR B 1 128 ? -25.562 -50.188 19.922 1 21.23 128 THR B O 1
ATOM 3488 N N . ALA B 1 129 ? -26.812 -49.031 21.422 1 22.55 129 ALA B N 1
ATOM 3489 C CA . ALA B 1 129 ? -27.812 -50.062 21.719 1 22.55 129 ALA B CA 1
ATOM 3490 C C . ALA B 1 129 ? -28.547 -50.5 20.469 1 22.55 129 ALA B C 1
ATOM 3492 O O . ALA B 1 129 ? -28.781 -49.688 19.562 1 22.55 129 ALA B O 1
ATOM 3493 N N . SER B 1 130 ? -28.781 -51.781 20.062 1 20.25 130 SER B N 1
ATOM 3494 C CA . SER B 1 130 ? -29.109 -52.812 19.078 1 20.25 130 SER B CA 1
ATOM 3495 C C . SER B 1 130 ? -30.5 -52.594 18.5 1 20.25 130 SER B C 1
ATOM 3497 O O . SER B 1 130 ? -31 -53.438 17.734 1 20.25 130 SER B O 1
ATOM 3499 N N . SER B 1 131 ? -31.016 -51.25 18.328 1 20.88 131 SER B N 1
ATOM 3500 C CA . SER B 1 131 ? -32.438 -51.531 18.141 1 20.88 131 SER B CA 1
ATOM 3501 C C . SER B 1 131 ? -32.656 -52.312 16.844 1 20.88 131 SER B C 1
ATOM 3503 O O . SER B 1 131 ? -31.891 -52.156 15.883 1 20.88 131 SER B O 1
ATOM 3505 N N . ASP B 1 132 ? -33.625 -53.25 16.766 1 20.81 132 ASP B N 1
ATOM 3506 C CA . ASP B 1 132 ? -34.094 -54.438 16.078 1 20.81 132 ASP B CA 1
ATOM 3507 C C . ASP B 1 132 ? -34.75 -54.094 14.75 1 20.81 132 ASP B C 1
ATOM 3509 O O . ASP B 1 132 ? -35.781 -54.688 14.383 1 20.81 132 ASP B O 1
ATOM 3513 N N . SER B 1 133 ? -34.344 -52.938 14.109 1 19.58 133 SER B N 1
ATOM 3514 C CA . SER B 1 133 ? -35.344 -52.688 13.055 1 19.58 133 SER B CA 1
ATOM 3515 C C . SER B 1 133 ? -35.375 -53.844 12.039 1 19.58 133 SER B C 1
ATOM 3517 O O . SER B 1 133 ? -34.344 -54.5 11.828 1 19.58 133 SER B O 1
ATOM 3519 N N . VAL B 1 134 ? -36.625 -54.062 11.586 1 20.06 134 VAL B N 1
ATOM 3520 C CA . VAL B 1 134 ? -37.344 -55.062 10.758 1 20.06 134 VAL B CA 1
ATOM 3521 C C . VAL B 1 134 ? -36.844 -54.938 9.312 1 20.06 134 VAL B C 1
ATOM 3523 O O . VAL B 1 134 ? -36.75 -53.844 8.758 1 20.06 134 VAL B O 1
ATOM 3526 N N . ALA B 1 135 ? -36.281 -56.031 8.781 1 22.09 135 ALA B N 1
ATOM 3527 C CA . ALA B 1 135 ? -35.406 -56.469 7.688 1 22.09 135 ALA B CA 1
ATOM 3528 C C . ALA B 1 135 ? -36.156 -56.469 6.359 1 22.09 135 ALA B C 1
ATOM 3530 O O . ALA B 1 135 ? -36.188 -57.469 5.66 1 22.09 135 ALA B O 1
ATOM 3531 N N . SER B 1 136 ? -36.906 -55.25 6.055 1 21.7 136 SER B N 1
ATOM 3532 C CA . SER B 1 136 ? -37.75 -55.656 4.93 1 21.7 136 SER B CA 1
ATOM 3533 C C . SER B 1 136 ? -36.906 -56.156 3.76 1 21.7 136 SER B C 1
ATOM 3535 O O . SER B 1 136 ? -35.781 -55.719 3.586 1 21.7 136 SER B O 1
ATOM 3537 N N . PRO B 1 137 ? -37.438 -57.094 3.02 1 21.22 137 PRO B N 1
ATOM 3538 C CA . PRO B 1 137 ? -36.906 -58.094 2.111 1 21.22 137 PRO B CA 1
ATOM 3539 C C . PRO B 1 137 ? -36.5 -57.531 0.758 1 21.22 137 PRO B C 1
ATOM 3541 O O . PRO B 1 137 ? -37.312 -57.5 -0.18 1 21.22 137 PRO B O 1
ATOM 3544 N N . GLU B 1 138 ? -35.875 -56.312 0.789 1 21.19 138 GLU B N 1
ATOM 3545 C CA . GLU B 1 138 ? -35.875 -55.844 -0.583 1 21.19 138 GLU B CA 1
ATOM 3546 C C . GLU B 1 138 ? -35.156 -56.812 -1.523 1 21.19 138 GLU B C 1
ATOM 3548 O O . GLU B 1 138 ? -34.188 -57.438 -1.143 1 21.19 138 GLU B O 1
ATOM 3553 N N . PRO B 1 139 ? -35.812 -57.094 -2.646 1 22.02 139 PRO B N 1
ATOM 3554 C CA . PRO B 1 139 ? -35.531 -58.094 -3.678 1 22.02 139 PRO B CA 1
ATOM 3555 C C . PRO B 1 139 ? -34.156 -57.875 -4.332 1 22.02 139 PRO B C 1
ATOM 3557 O O . PRO B 1 139 ? -33.656 -56.75 -4.383 1 22.02 139 PRO B O 1
ATOM 3560 N N . THR B 1 140 ? -33.344 -58.969 -4.262 1 19.7 140 THR B N 1
ATOM 3561 C CA . THR B 1 140 ? -31.922 -59.219 -4.461 1 19.7 140 THR B CA 1
ATOM 3562 C C . THR B 1 140 ? -31.547 -59.125 -5.938 1 19.7 140 THR B C 1
ATOM 3564 O O . THR B 1 140 ? -31.859 -60.031 -6.715 1 19.7 140 THR B O 1
ATOM 3567 N N . CYS B 1 141 ? -32.031 -57.969 -6.648 1 21.12 141 CYS B N 1
ATOM 3568 C CA . CYS B 1 141 ? -31.734 -58.062 -8.078 1 21.12 141 CYS B CA 1
ATOM 3569 C C . CYS B 1 141 ? -30.297 -58.469 -8.305 1 21.12 141 CYS B C 1
ATOM 3571 O O . CYS B 1 141 ? -29.375 -57.906 -7.691 1 21.12 141 CYS B O 1
ATOM 3573 N N . THR B 1 142 ? -30.078 -59.625 -8.797 1 20.11 142 THR B N 1
ATOM 3574 C CA . THR B 1 142 ? -28.984 -60.594 -8.945 1 20.11 142 THR B CA 1
ATOM 3575 C C . THR B 1 142 ? -27.797 -59.938 -9.648 1 20.11 142 THR B C 1
ATOM 3577 O O . THR B 1 142 ? -26.656 -60.062 -9.195 1 20.11 142 THR B O 1
ATOM 3580 N N . GLY B 1 143 ? -27.891 -59.75 -10.914 1 21 143 GLY B N 1
ATOM 3581 C CA . GLY B 1 143 ? -26.875 -60.312 -11.781 1 21 143 GLY B CA 1
ATOM 3582 C C . GLY B 1 143 ? -25.609 -59.469 -11.844 1 21 143 GLY B C 1
ATOM 3583 O O . GLY B 1 143 ? -25.375 -58.75 -12.82 1 21 143 GLY B O 1
ATOM 3584 N N . THR B 1 144 ? -25.203 -58.938 -10.75 1 20.52 144 THR B N 1
ATOM 3585 C CA . THR B 1 144 ? -24.234 -57.844 -10.836 1 20.52 144 THR B CA 1
ATOM 3586 C C . THR B 1 144 ? -22.859 -58.375 -11.273 1 20.52 144 THR B C 1
ATOM 3588 O O . THR B 1 144 ? -22.25 -59.188 -10.578 1 20.52 144 THR B O 1
ATOM 3591 N N . GLN B 1 145 ? -22.781 -58.844 -12.531 1 20.88 145 GLN B N 1
ATOM 3592 C CA . GLN B 1 145 ? -21.469 -59.344 -12.922 1 20.88 145 GLN B CA 1
ATOM 3593 C C . GLN B 1 145 ? -20.359 -58.438 -12.438 1 20.88 145 GLN B C 1
ATOM 3595 O O . GLN B 1 145 ? -20.422 -57.219 -12.625 1 20.88 145 GLN B O 1
ATOM 3600 N N . ALA B 1 146 ? -19.531 -58.938 -11.477 1 20.58 146 ALA B N 1
ATOM 3601 C CA . ALA B 1 146 ? -18.406 -58.469 -10.688 1 20.58 146 ALA B CA 1
ATOM 3602 C C . ALA B 1 146 ? -17.25 -58.062 -11.594 1 20.58 146 ALA B C 1
ATOM 3604 O O . ALA B 1 146 ? -16.547 -58.906 -12.156 1 20.58 146 ALA B O 1
ATOM 3605 N N . SER B 1 147 ? -17.672 -57.281 -12.633 1 23.53 147 SER B N 1
ATOM 3606 C CA . SER B 1 147 ? -16.516 -57 -13.477 1 23.53 147 SER B CA 1
ATOM 3607 C C . SER B 1 147 ? -15.273 -56.75 -12.633 1 23.53 147 SER B C 1
ATOM 3609 O O . SER B 1 147 ? -15.344 -56.094 -11.594 1 23.53 147 SER B O 1
ATOM 3611 N N . GLU B 1 148 ? -14.398 -57.688 -12.688 1 24.27 148 GLU B N 1
ATOM 3612 C CA . GLU B 1 148 ? -13.086 -57.75 -12.047 1 24.27 148 GLU B CA 1
ATOM 3613 C C . GLU B 1 148 ? -12.406 -56.406 -12.031 1 24.27 148 GLU B C 1
ATOM 3615 O O . GLU B 1 148 ? -12.086 -55.844 -13.086 1 24.27 148 GLU B O 1
ATOM 3620 N N . LEU B 1 149 ? -12.891 -55.531 -11.164 1 22.09 149 LEU B N 1
ATOM 3621 C CA . LEU B 1 149 ? -12.359 -54.188 -10.953 1 22.09 149 LEU B CA 1
ATOM 3622 C C . LEU B 1 149 ? -10.836 -54.219 -10.867 1 22.09 149 LEU B C 1
ATOM 3624 O O . LEU B 1 149 ? -10.266 -54.938 -10.047 1 22.09 149 LEU B O 1
ATOM 3628 N N . ALA B 1 150 ? -10.258 -54.094 -12.016 1 25.97 150 ALA B N 1
ATOM 3629 C CA . ALA B 1 150 ? -8.805 -54.062 -12.172 1 25.97 150 ALA B CA 1
ATOM 3630 C C . ALA B 1 150 ? -8.141 -53.406 -10.977 1 25.97 150 ALA B C 1
ATOM 3632 O O . ALA B 1 150 ? -8.641 -52.406 -10.453 1 25.97 150 ALA B O 1
ATOM 3633 N N . ALA B 1 151 ? -7.336 -54.062 -10.203 1 26.91 151 ALA B N 1
ATOM 3634 C CA . ALA B 1 151 ? -6.457 -53.75 -9.078 1 26.91 151 ALA B CA 1
ATOM 3635 C C . ALA B 1 151 ? -5.84 -52.375 -9.234 1 26.91 151 ALA B C 1
ATOM 3637 O O . ALA B 1 151 ? -5.223 -52.062 -10.258 1 26.91 151 ALA B O 1
ATOM 3638 N N . SER B 1 152 ? -6.504 -51.406 -8.727 1 27.19 152 SER B N 1
ATOM 3639 C CA . SER B 1 152 ? -5.965 -50.031 -8.773 1 27.19 152 SER B CA 1
ATOM 3640 C C . SER B 1 152 ? -4.473 -50.031 -8.461 1 27.19 152 SER B C 1
ATOM 3642 O O . SER B 1 152 ? -4.004 -50.781 -7.609 1 27.19 152 SER B O 1
ATOM 3644 N N . PRO B 1 153 ? -3.539 -49.688 -9.352 1 30.28 153 PRO B N 1
ATOM 3645 C CA . PRO B 1 153 ? -2.117 -49.875 -9.07 1 30.28 153 PRO B CA 1
ATOM 3646 C C . PRO B 1 153 ? -1.756 -49.562 -7.617 1 30.28 153 PRO B C 1
ATOM 3648 O O . PRO B 1 153 ? -2.477 -48.812 -6.949 1 30.28 153 PRO B O 1
ATOM 3651 N N . PRO B 1 154 ? -0.962 -50.375 -6.938 1 31.69 154 PRO B N 1
ATOM 3652 C CA . PRO B 1 154 ? -0.561 -50.156 -5.547 1 31.69 154 PRO B CA 1
ATOM 3653 C C . PRO B 1 154 ? -0.258 -48.688 -5.254 1 31.69 154 PRO B C 1
ATOM 3655 O O . PRO B 1 154 ? 0.117 -47.938 -6.164 1 31.69 154 PRO B O 1
ATOM 3658 N N . PRO B 1 155 ? -0.877 -48.125 -4.273 1 32 155 PRO B N 1
ATOM 3659 C CA . PRO B 1 155 ? -0.75 -46.688 -4.012 1 32 155 PRO B CA 1
ATOM 3660 C C . PRO B 1 155 ? 0.696 -46.188 -4.07 1 32 155 PRO B C 1
ATOM 3662 O O . PRO B 1 155 ? 1.513 -46.594 -3.227 1 32 155 PRO B O 1
ATOM 3665 N N . GLY B 1 156 ? 1.492 -46.438 -5.109 1 30.14 156 GLY B N 1
ATOM 3666 C CA . GLY B 1 156 ? 2.928 -46.25 -5.242 1 30.14 156 GLY B CA 1
ATOM 3667 C C . GLY B 1 156 ? 3.439 -45.062 -4.473 1 30.14 156 GLY B C 1
ATOM 3668 O O . GLY B 1 156 ? 2.664 -44.344 -3.82 1 30.14 156 GLY B O 1
ATOM 3669 N N . ASN B 1 157 ? 4.816 -44.688 -4.812 1 30.53 157 ASN B N 1
ATOM 3670 C CA . ASN B 1 157 ? 5.664 -43.719 -4.121 1 30.53 157 ASN B CA 1
ATOM 3671 C C . ASN B 1 157 ? 4.934 -42.406 -3.873 1 30.53 157 ASN B C 1
ATOM 3673 O O . ASN B 1 157 ? 4.402 -41.781 -4.805 1 30.53 157 ASN B O 1
ATOM 3677 N N . SER B 1 158 ? 4.191 -42.25 -2.887 1 33.97 158 SER B N 1
ATOM 3678 C CA . SER B 1 158 ? 3.531 -41.062 -2.344 1 33.97 158 SER B CA 1
ATOM 3679 C C . SER B 1 158 ? 4.277 -39.781 -2.73 1 33.97 158 SER B C 1
ATOM 3681 O O . SER B 1 158 ? 5.328 -39.469 -2.162 1 33.97 158 SER B O 1
ATOM 3683 N N . SER B 1 159 ? 4.488 -39.5 -3.938 1 35.25 159 SER B N 1
ATOM 3684 C CA . SER B 1 159 ? 5.176 -38.344 -4.469 1 35.25 159 SER B CA 1
ATOM 3685 C C . SER B 1 159 ? 4.844 -37.094 -3.664 1 35.25 159 SER B C 1
ATOM 3687 O O . SER B 1 159 ? 3.672 -36.719 -3.529 1 35.25 159 SER B O 1
ATOM 3689 N N . ARG B 1 160 ? 5.531 -36.781 -2.607 1 37.78 160 ARG B N 1
ATOM 3690 C CA . ARG B 1 160 ? 5.613 -35.594 -1.737 1 37.78 160 ARG B CA 1
ATOM 3691 C C . ARG B 1 160 ? 5.305 -34.312 -2.51 1 37.78 160 ARG B C 1
ATOM 3693 O O . ARG B 1 160 ? 5.762 -34.156 -3.641 1 37.78 160 ARG B O 1
ATOM 3700 N N . SER B 1 161 ? 4.16 -33.656 -2.439 1 46 161 SER B N 1
ATOM 3701 C CA . SER B 1 161 ? 3.928 -32.312 -2.947 1 46 161 SER B CA 1
ATOM 3702 C C . SER B 1 161 ? 5.23 -31.516 -3.053 1 46 161 SER B C 1
ATOM 3704 O O . SER B 1 161 ? 6.078 -31.594 -2.16 1 46 161 SER B O 1
ATOM 3706 N N . PRO B 1 162 ? 5.691 -31.172 -4.352 1 54.19 162 PRO B N 1
ATOM 3707 C CA . PRO B 1 162 ? 6.969 -30.469 -4.441 1 54.19 162 PRO B CA 1
ATOM 3708 C C . PRO B 1 162 ? 7.09 -29.344 -3.416 1 54.19 162 PRO B C 1
ATOM 3710 O O . PRO B 1 162 ? 6.145 -28.578 -3.219 1 54.19 162 PRO B O 1
ATOM 3713 N N . SER B 1 163 ? 8.055 -29.422 -2.439 1 68.25 163 SER B N 1
ATOM 3714 C CA . SER B 1 163 ? 8.406 -28.547 -1.325 1 68.25 163 SER B CA 1
ATOM 3715 C C . SER B 1 163 ? 8.602 -27.109 -1.791 1 68.25 163 SER B C 1
ATOM 3717 O O . SER B 1 163 ? 8.539 -26.172 -0.988 1 68.25 163 SER B O 1
ATOM 3719 N N . ASN B 1 164 ? 8.469 -26.969 -3.27 1 87.94 164 ASN B N 1
ATOM 3720 C CA . ASN B 1 164 ? 8.812 -25.625 -3.709 1 87.94 164 ASN B CA 1
ATOM 3721 C C . ASN B 1 164 ? 7.59 -24.891 -4.25 1 87.94 164 ASN B C 1
ATOM 3723 O O . ASN B 1 164 ? 7.727 -23.906 -5 1 87.94 164 ASN B O 1
ATOM 3727 N N . GLU B 1 165 ? 6.383 -25.391 -4.051 1 92.44 165 GLU B N 1
ATOM 3728 C CA . GLU B 1 165 ? 5.125 -24.734 -4.395 1 92.44 165 GLU B CA 1
ATOM 3729 C C . GLU B 1 165 ? 4.16 -24.734 -3.211 1 92.44 165 GLU B C 1
ATOM 3731 O O . GLU B 1 165 ? 3.812 -25.797 -2.688 1 92.44 165 GLU B O 1
ATOM 3736 N N . VAL B 1 166 ? 3.766 -23.531 -2.783 1 92.38 166 VAL B N 1
ATOM 3737 C CA . VAL B 1 166 ? 3.01 -23.438 -1.539 1 92.38 166 VAL B CA 1
ATOM 3738 C C . VAL B 1 166 ? 1.793 -22.547 -1.733 1 92.38 166 VAL B C 1
ATOM 3740 O O . VAL B 1 166 ? 1.747 -21.75 -2.672 1 92.38 166 VAL B O 1
ATOM 3743 N N . ILE B 1 167 ? 0.789 -22.75 -0.909 1 93.5 167 ILE B N 1
ATOM 3744 C CA . ILE B 1 167 ? -0.393 -21.906 -0.829 1 93.5 167 ILE B CA 1
ATOM 3745 C C . ILE B 1 167 ? -0.359 -21.094 0.466 1 93.5 167 ILE B C 1
ATOM 3747 O O . ILE B 1 167 ? -0.111 -21.641 1.542 1 93.5 167 ILE B O 1
ATOM 3751 N N . ILE B 1 168 ? -0.498 -19.781 0.347 1 91.88 168 ILE B N 1
ATOM 3752 C CA . ILE B 1 168 ? -0.68 -18.906 1.499 1 91.88 168 ILE B CA 1
ATOM 3753 C C . ILE B 1 168 ? -2.088 -18.312 1.48 1 91.88 168 ILE B C 1
ATOM 3755 O O . ILE B 1 168 ? -2.518 -17.75 0.471 1 91.88 168 ILE B O 1
ATOM 3759 N N . THR B 1 169 ? -2.789 -18.469 2.57 1 90.75 169 THR B N 1
ATOM 3760 C CA . THR B 1 169 ? -4.141 -17.922 2.666 1 90.75 169 THR B CA 1
ATOM 3761 C C . THR B 1 169 ? -4.133 -16.562 3.355 1 90.75 169 THR B C 1
ATOM 3763 O O . THR B 1 169 ? -3.514 -16.391 4.41 1 90.75 169 THR B O 1
ATOM 3766 N N . CYS B 1 170 ? -4.773 -15.594 2.732 1 90.44 170 CYS B N 1
ATOM 3767 C CA . CYS B 1 170 ? -4.871 -14.266 3.316 1 90.44 170 CYS B CA 1
ATOM 3768 C C . CYS B 1 170 ? -6.324 -13.812 3.404 1 90.44 170 CYS B C 1
ATOM 3770 O O . CYS B 1 170 ? -7.195 -14.375 2.744 1 90.44 170 CYS B O 1
ATOM 3772 N N . ARG B 1 171 ? -6.594 -12.75 4.207 1 86.44 171 ARG B N 1
ATOM 3773 C CA . ARG B 1 171 ? -7.957 -12.297 4.465 1 86.44 171 ARG B CA 1
ATOM 3774 C C . ARG B 1 171 ? -8.203 -10.93 3.844 1 86.44 171 ARG B C 1
ATOM 3776 O O . ARG B 1 171 ? -9.344 -10.469 3.781 1 86.44 171 ARG B O 1
ATOM 3783 N N . GLY B 1 172 ? -7.176 -10.336 3.416 1 89.81 172 GLY B N 1
ATOM 3784 C CA . GLY B 1 172 ? -7.285 -9 2.854 1 89.81 172 GLY B CA 1
ATOM 3785 C C . GLY B 1 172 ? -6.344 -8.773 1.687 1 89.81 172 GLY B C 1
ATOM 3786 O O . GLY B 1 172 ? -5.727 -9.711 1.184 1 89.81 172 GLY B O 1
ATOM 3787 N N . PRO B 1 173 ? -6.293 -7.543 1.293 1 93.88 173 PRO B N 1
ATOM 3788 C CA . PRO B 1 173 ? -5.543 -7.23 0.075 1 93.88 173 PRO B CA 1
ATOM 3789 C C . PRO B 1 173 ? -4.031 -7.352 0.263 1 93.88 173 PRO B C 1
ATOM 3791 O O . PRO B 1 173 ? -3.303 -7.598 -0.701 1 93.88 173 PRO B O 1
ATOM 3794 N N . ASN B 1 174 ? -3.572 -7.125 1.447 1 96.69 174 ASN B N 1
ATOM 3795 C CA . ASN B 1 174 ? -2.145 -7.254 1.716 1 96.69 174 ASN B CA 1
ATOM 3796 C C . ASN B 1 174 ? -1.769 -8.688 2.076 1 96.69 174 ASN B C 1
ATOM 3798 O O . ASN B 1 174 ? -2.084 -9.164 3.17 1 96.69 174 ASN B O 1
ATOM 3802 N N . VAL B 1 175 ? -0.984 -9.328 1.238 1 97.06 175 VAL B N 1
ATOM 3803 C CA . VAL B 1 175 ? -0.689 -10.75 1.404 1 97.06 175 VAL B CA 1
ATOM 3804 C C . VAL B 1 175 ? 0.274 -10.945 2.572 1 97.06 175 VAL B C 1
ATOM 3806 O O . VAL B 1 175 ? 0.399 -12.047 3.104 1 97.06 175 VAL B O 1
ATOM 3809 N N . PHE B 1 176 ? 0.969 -9.875 3.002 1 95.31 176 PHE B N 1
ATOM 3810 C CA . PHE B 1 176 ? 1.888 -9.977 4.129 1 95.31 176 PHE B CA 1
ATOM 3811 C C . PHE B 1 176 ? 1.131 -9.914 5.449 1 95.31 176 PHE B C 1
ATOM 3813 O O . PHE B 1 176 ? 1.662 -10.305 6.496 1 95.31 176 PHE B O 1
ATOM 3820 N N . SER B 1 177 ? -0.07 -9.352 5.402 1 90.25 177 SER B N 1
ATOM 3821 C CA . SER B 1 177 ? -0.797 -9.102 6.641 1 90.25 177 SER B CA 1
ATOM 3822 C C . SER B 1 177 ? -1.3 -10.398 7.266 1 90.25 177 SER B C 1
ATOM 3824 O O . SER B 1 177 ? -2.119 -11.102 6.672 1 90.25 177 SER B O 1
ATOM 3826 N N . ASN B 1 178 ? -0.777 -10.695 8.414 1 84.12 178 ASN B N 1
ATOM 3827 C CA . ASN B 1 178 ? -1.188 -11.859 9.203 1 84.12 178 ASN B CA 1
ATOM 3828 C C . ASN B 1 178 ? -1.023 -13.156 8.414 1 84.12 178 ASN B C 1
ATOM 3830 O O . ASN B 1 178 ? -1.939 -13.977 8.367 1 84.12 178 ASN B O 1
ATOM 3834 N N . THR B 1 179 ? 0.004 -13.328 7.656 1 88.38 179 THR B N 1
ATOM 3835 C CA . THR B 1 179 ? 0.383 -14.531 6.922 1 88.38 179 THR B CA 1
ATOM 3836 C C . THR B 1 179 ? 1.848 -14.883 7.172 1 88.38 179 THR B C 1
ATOM 3838 O O . THR B 1 179 ? 2.607 -14.055 7.688 1 88.38 179 THR B O 1
ATOM 3841 N N . PRO B 1 180 ? 2.242 -16.047 6.844 1 89.88 180 PRO B N 1
ATOM 3842 C CA . PRO B 1 180 ? 3.643 -16.438 7.043 1 89.88 180 PRO B CA 1
ATOM 3843 C C . PRO B 1 180 ? 4.547 -15.984 5.895 1 89.88 180 PRO B C 1
ATOM 3845 O O . PRO B 1 180 ? 5.699 -16.406 5.809 1 89.88 180 PRO B O 1
ATOM 3848 N N . LEU B 1 181 ? 4.051 -15.094 5.059 1 93.44 181 LEU B N 1
ATOM 3849 C CA . LEU B 1 181 ? 4.801 -14.75 3.854 1 93.44 181 LEU B CA 1
ATOM 3850 C C . LEU B 1 181 ? 6.164 -14.164 4.207 1 93.44 181 LEU B C 1
ATOM 3852 O O . LEU B 1 181 ? 7.188 -14.594 3.67 1 93.44 181 LEU B O 1
ATOM 3856 N N . GLU B 1 182 ? 6.129 -13.195 5.082 1 92.12 182 GLU B N 1
ATOM 3857 C CA . GLU B 1 182 ? 7.391 -12.562 5.457 1 92.12 182 GLU B CA 1
ATOM 3858 C C . GLU B 1 182 ? 8.383 -13.586 5.996 1 92.12 182 GLU B C 1
ATOM 3860 O O . GLU B 1 182 ? 9.547 -13.609 5.586 1 92.12 182 GLU B O 1
ATOM 3865 N N . SER B 1 183 ? 7.941 -14.445 6.922 1 91.5 183 SER B N 1
ATOM 3866 C CA . SER B 1 183 ? 8.797 -15.477 7.512 1 91.5 183 SER B CA 1
ATOM 3867 C C . SER B 1 183 ? 9.289 -16.453 6.457 1 91.5 183 SER B C 1
ATOM 3869 O O . SER B 1 183 ? 10.438 -16.906 6.504 1 91.5 183 SER B O 1
ATOM 3871 N N . LEU B 1 184 ? 8.391 -16.766 5.535 1 91.31 184 LEU B N 1
ATOM 3872 C CA . LEU B 1 184 ? 8.75 -17.688 4.453 1 91.31 184 LEU B CA 1
ATOM 3873 C C . LEU B 1 184 ? 9.852 -17.094 3.584 1 91.31 184 LEU B C 1
ATOM 3875 O O . LEU B 1 184 ? 10.82 -17.781 3.258 1 91.31 184 LEU B O 1
ATOM 3879 N N . LEU B 1 185 ? 9.734 -15.812 3.225 1 93.56 185 LEU B N 1
ATOM 3880 C CA . LEU B 1 185 ? 10.734 -15.141 2.406 1 93.56 185 LEU B CA 1
ATOM 3881 C C . LEU B 1 185 ? 12.078 -15.078 3.137 1 93.56 185 LEU B C 1
ATOM 3883 O O . LEU B 1 185 ? 13.133 -15.273 2.529 1 93.56 185 LEU B O 1
ATOM 3887 N N . LYS B 1 186 ? 12.039 -14.898 4.391 1 89.81 186 LYS B N 1
ATOM 3888 C CA . LYS B 1 186 ? 13.25 -14.828 5.207 1 89.81 186 LYS B CA 1
ATOM 3889 C C . LYS B 1 186 ? 13.914 -16.188 5.324 1 89.81 186 LYS B C 1
ATOM 3891 O O . LYS B 1 186 ? 15.117 -16.328 5.086 1 89.81 186 LYS B O 1
ATOM 3896 N N . LYS B 1 187 ? 13.141 -17.141 5.699 1 90 187 LYS B N 1
ATOM 3897 C CA . LYS B 1 187 ? 13.656 -18.484 5.93 1 90 187 LYS B CA 1
ATOM 3898 C C . LYS B 1 187 ? 14.328 -19.031 4.676 1 90 187 LYS B C 1
ATOM 3900 O O . LYS B 1 187 ? 15.352 -19.719 4.758 1 90 187 LYS B O 1
ATOM 3905 N N . ARG B 1 188 ? 13.742 -18.703 3.574 1 90.31 188 ARG B N 1
ATOM 3906 C CA . ARG B 1 188 ? 14.266 -19.219 2.314 1 90.31 188 ARG B CA 1
ATOM 3907 C C . ARG B 1 188 ? 15.336 -18.297 1.752 1 90.31 188 ARG B C 1
ATOM 3909 O O . ARG B 1 188 ? 15.945 -18.594 0.721 1 90.31 188 ARG B O 1
ATOM 3916 N N . ASN B 1 189 ? 15.555 -17.188 2.416 1 88.56 189 ASN B N 1
ATOM 3917 C CA . ASN B 1 189 ? 16.516 -16.188 1.974 1 88.56 189 ASN B CA 1
ATOM 3918 C C . ASN B 1 189 ? 16.234 -15.734 0.541 1 88.56 189 ASN B C 1
ATOM 3920 O O . ASN B 1 189 ? 17.141 -15.734 -0.298 1 88.56 189 ASN B O 1
ATOM 3924 N N . ILE B 1 190 ? 15.023 -15.414 0.302 1 93.44 190 ILE B N 1
ATOM 3925 C CA . ILE B 1 190 ? 14.617 -14.938 -1.015 1 93.44 190 ILE B CA 1
ATOM 3926 C C . ILE B 1 190 ? 15.266 -13.578 -1.294 1 93.44 190 ILE B C 1
ATOM 3928 O O . ILE B 1 190 ? 15.219 -12.68 -0.453 1 93.44 190 ILE B O 1
ATOM 3932 N N . ARG B 1 191 ? 15.812 -13.422 -2.52 1 88.25 191 ARG B N 1
ATOM 3933 C CA . ARG B 1 191 ? 16.484 -12.188 -2.92 1 88.25 191 ARG B CA 1
ATOM 3934 C C . ARG B 1 191 ? 15.805 -11.57 -4.141 1 88.25 191 ARG B C 1
ATOM 3936 O O . ARG B 1 191 ? 16.047 -10.406 -4.465 1 88.25 191 ARG B O 1
ATOM 3943 N N . THR B 1 192 ? 15.047 -12.367 -4.84 1 91.62 192 THR B N 1
ATOM 3944 C CA . THR B 1 192 ? 14.266 -11.914 -5.984 1 91.62 192 THR B CA 1
ATOM 3945 C C . THR B 1 192 ? 12.812 -12.383 -5.867 1 91.62 192 THR B C 1
ATOM 3947 O O . THR B 1 192 ? 12.547 -13.578 -5.805 1 91.62 192 THR B O 1
ATOM 3950 N N . LEU B 1 193 ? 11.906 -11.43 -5.781 1 96.94 193 LEU B N 1
ATOM 3951 C CA . LEU B 1 193 ? 10.484 -11.734 -5.688 1 96.94 193 LEU B CA 1
ATOM 3952 C C . LEU B 1 193 ? 9.734 -11.219 -6.914 1 96.94 193 LEU B C 1
ATOM 3954 O O . LEU B 1 193 ? 9.703 -10.016 -7.172 1 96.94 193 LEU B O 1
ATOM 3958 N N . LEU B 1 194 ? 9.234 -12.164 -7.723 1 98.31 194 LEU B N 1
ATOM 3959 C CA . LEU B 1 194 ? 8.367 -11.82 -8.844 1 98.31 194 LEU B CA 1
ATOM 3960 C C . LEU B 1 194 ? 6.902 -11.836 -8.422 1 98.31 194 LEU B C 1
ATOM 3962 O O . LEU B 1 194 ? 6.473 -12.734 -7.695 1 98.31 194 LEU B O 1
ATOM 3966 N N . ILE B 1 195 ? 6.145 -10.797 -8.867 1 98.88 195 ILE B N 1
ATOM 3967 C CA . ILE B 1 195 ? 4.77 -10.656 -8.406 1 98.88 195 ILE B CA 1
ATOM 3968 C C . ILE B 1 195 ? 3.828 -10.562 -9.602 1 98.88 195 ILE B C 1
ATOM 3970 O O . ILE B 1 195 ? 4.07 -9.797 -10.539 1 98.88 195 ILE B O 1
ATOM 3974 N N . ALA B 1 196 ? 2.842 -11.383 -9.68 1 98.94 196 ALA B N 1
ATOM 3975 C CA . ALA B 1 196 ? 1.712 -11.414 -10.609 1 98.94 196 ALA B CA 1
ATOM 3976 C C . ALA B 1 196 ? 0.395 -11.594 -9.859 1 98.94 196 ALA B C 1
ATOM 3978 O O . ALA B 1 196 ? 0.39 -11.875 -8.656 1 98.94 196 ALA B O 1
ATOM 3979 N N . GLY B 1 197 ? -0.713 -11.32 -10.539 1 98.88 197 GLY B N 1
ATOM 3980 C CA . GLY B 1 197 ? -1.963 -11.641 -9.859 1 98.88 197 GLY B CA 1
ATOM 3981 C C . GLY B 1 197 ? -3.047 -10.602 -10.102 1 98.88 197 GLY B C 1
ATOM 3982 O O . GLY B 1 197 ? -3.012 -9.875 -11.094 1 98.88 197 GLY B O 1
ATOM 3983 N N . ILE B 1 198 ? -4.145 -10.641 -9.172 1 98.75 198 ILE B N 1
ATOM 3984 C CA . ILE B 1 198 ? -5.371 -9.859 -9.32 1 98.75 198 ILE B CA 1
ATOM 3985 C C . ILE B 1 198 ? -5.789 -9.297 -7.961 1 98.75 198 ILE B C 1
ATOM 3987 O O . ILE B 1 198 ? -5.738 -10 -6.949 1 98.75 198 ILE B O 1
ATOM 3991 N N . PRO B 1 199 ? -6.312 -8.047 -8.016 1 98.5 199 PRO B N 1
ATOM 3992 C CA . PRO B 1 199 ? -6.273 -7.074 -9.109 1 98.5 199 PRO B CA 1
ATOM 3993 C C . PRO B 1 199 ? -5.051 -6.164 -9.047 1 98.5 199 PRO B C 1
ATOM 3995 O O . PRO B 1 199 ? -4.535 -5.891 -7.957 1 98.5 199 PRO B O 1
ATOM 3998 N N . THR B 1 200 ? -4.645 -5.527 -10.109 1 98.88 200 THR B N 1
ATOM 3999 C CA . THR B 1 200 ? -3.463 -4.68 -10.219 1 98.88 200 THR B CA 1
ATOM 4000 C C . THR B 1 200 ? -3.518 -3.541 -9.203 1 98.88 200 THR B C 1
ATOM 4002 O O . THR B 1 200 ? -2.553 -3.305 -8.477 1 98.88 200 THR B O 1
ATOM 4005 N N . ASP B 1 201 ? -4.688 -2.91 -9.07 1 98.56 201 ASP B N 1
ATOM 4006 C CA . ASP B 1 201 ? -4.789 -1.659 -8.32 1 98.56 201 ASP B CA 1
ATOM 4007 C C . ASP B 1 201 ? -5.188 -1.915 -6.871 1 98.56 201 ASP B C 1
ATOM 4009 O O . ASP B 1 201 ? -5.316 -0.976 -6.082 1 98.56 201 ASP B O 1
ATOM 4013 N N . HIS B 1 202 ? -5.391 -3.162 -6.488 1 97.94 202 HIS B N 1
ATOM 4014 C CA . HIS B 1 202 ? -5.848 -3.494 -5.145 1 97.94 202 HIS B CA 1
ATOM 4015 C C . HIS B 1 202 ? -4.828 -4.371 -4.418 1 97.94 202 HIS B C 1
ATOM 4017 O O . HIS B 1 202 ? -3.818 -3.875 -3.92 1 97.94 202 HIS B O 1
ATOM 4023 N N . ALA B 1 203 ? -4.957 -5.66 -4.531 1 98.5 203 ALA B N 1
ATOM 4024 C CA . ALA B 1 203 ? -4.094 -6.555 -3.766 1 98.5 203 ALA B CA 1
ATOM 4025 C C . ALA B 1 203 ? -2.67 -6.543 -4.312 1 98.5 203 ALA B C 1
ATOM 4027 O O . ALA B 1 203 ? -1.705 -6.602 -3.545 1 98.5 203 ALA B O 1
ATOM 4028 N N . VAL B 1 204 ? -2.531 -6.492 -5.621 1 98.94 204 VAL B N 1
ATOM 4029 C CA . VAL B 1 204 ? -1.201 -6.484 -6.223 1 98.94 204 VAL B CA 1
ATOM 4030 C C . VAL B 1 204 ? -0.454 -5.219 -5.801 1 98.94 204 VAL B C 1
ATOM 4032 O O . VAL B 1 204 ? 0.669 -5.293 -5.293 1 98.94 204 VAL B O 1
ATOM 4035 N N . SER B 1 205 ? -1.097 -4.102 -5.996 1 98.88 205 SER B N 1
ATOM 4036 C CA . SER B 1 205 ? -0.492 -2.83 -5.613 1 98.88 205 SER B CA 1
ATOM 4037 C C . SER B 1 205 ? -0.133 -2.811 -4.133 1 98.88 205 SER B C 1
ATOM 4039 O O . SER B 1 205 ? 0.97 -2.404 -3.76 1 98.88 205 SER B O 1
ATOM 4041 N N . THR B 1 206 ? -1.048 -3.27 -3.293 1 98.62 206 THR B N 1
ATOM 4042 C CA . THR B 1 206 ? -0.842 -3.27 -1.849 1 98.62 206 THR B CA 1
ATOM 4043 C C . THR B 1 206 ? 0.341 -4.156 -1.472 1 98.62 206 THR B C 1
ATOM 4045 O O . THR B 1 206 ? 1.198 -3.756 -0.682 1 98.62 206 THR B O 1
ATOM 4048 N N . THR B 1 207 ? 0.422 -5.281 -2.041 1 98.75 207 THR B N 1
ATOM 4049 C CA . THR B 1 207 ? 1.46 -6.25 -1.703 1 98.75 207 THR B CA 1
ATOM 4050 C C . THR B 1 207 ? 2.814 -5.797 -2.24 1 98.75 207 THR B C 1
ATOM 4052 O O . THR B 1 207 ? 3.844 -6 -1.593 1 98.75 207 THR B O 1
ATOM 4055 N N . VAL B 1 208 ? 2.848 -5.176 -3.424 1 98.56 208 VAL B N 1
ATOM 4056 C CA . VAL B 1 208 ? 4.09 -4.645 -3.977 1 98.56 208 VAL B CA 1
ATOM 4057 C C . VAL B 1 208 ? 4.648 -3.566 -3.051 1 98.56 208 VAL B C 1
ATOM 4059 O O . VAL B 1 208 ? 5.836 -3.576 -2.723 1 98.56 208 VAL B O 1
ATOM 4062 N N . ARG B 1 209 ? 3.842 -2.705 -2.641 1 97.75 209 ARG B N 1
ATOM 4063 C CA . ARG B 1 209 ? 4.258 -1.625 -1.751 1 97.75 209 ARG B CA 1
ATOM 4064 C C . ARG B 1 209 ? 4.754 -2.174 -0.418 1 97.75 209 ARG B C 1
ATOM 4066 O O . ARG B 1 209 ? 5.781 -1.729 0.1 1 97.75 209 ARG B O 1
ATOM 4073 N N . SER B 1 210 ? 4.031 -3.164 0.112 1 97.38 210 SER B N 1
ATOM 4074 C CA . SER B 1 210 ? 4.441 -3.787 1.366 1 97.38 210 SER B CA 1
ATOM 4075 C C . SER B 1 210 ? 5.762 -4.531 1.206 1 97.38 210 SER B C 1
ATOM 4077 O O . SER B 1 210 ? 6.609 -4.504 2.1 1 97.38 210 SER B O 1
ATOM 4079 N N . SER B 1 211 ? 5.879 -5.211 0.065 1 96.25 211 SER B N 1
ATOM 4080 C CA . SER B 1 211 ? 7.133 -5.902 -0.214 1 96.25 211 SER B CA 1
ATOM 4081 C C . SER B 1 211 ? 8.312 -4.938 -0.196 1 96.25 211 SER B C 1
ATOM 4083 O O . SER B 1 211 ? 9.352 -5.227 0.404 1 96.25 211 SER B O 1
ATOM 4085 N N . TYR B 1 212 ? 8.172 -3.818 -0.818 1 93.88 212 TYR B N 1
ATOM 4086 C CA . TYR B 1 212 ? 9.195 -2.783 -0.881 1 93.88 212 TYR B CA 1
ATOM 4087 C C . TYR B 1 212 ? 9.523 -2.25 0.509 1 93.88 212 TYR B C 1
ATOM 4089 O O . TYR B 1 212 ? 10.688 -2.164 0.891 1 93.88 212 TYR B O 1
ATOM 4097 N N . ASP B 1 213 ? 8.484 -1.918 1.265 1 92.25 213 ASP B N 1
ATOM 4098 C CA . ASP B 1 213 ? 8.664 -1.346 2.596 1 92.25 213 ASP B CA 1
ATOM 4099 C C . ASP B 1 213 ? 9.414 -2.309 3.51 1 92.25 213 ASP B C 1
ATOM 4101 O O . ASP B 1 213 ? 10.367 -1.914 4.188 1 92.25 213 ASP B O 1
ATOM 4105 N N . LEU B 1 214 ? 8.992 -3.57 3.506 1 92.38 214 LEU B N 1
ATOM 4106 C CA . LEU B 1 214 ? 9.578 -4.578 4.379 1 92.38 214 LEU B CA 1
ATOM 4107 C C . LEU B 1 214 ? 11.016 -4.875 3.977 1 92.38 214 LEU B C 1
ATOM 4109 O O . LEU B 1 214 ? 11.883 -5.074 4.836 1 92.38 214 LEU B O 1
ATOM 4113 N N . ALA B 1 215 ? 11.258 -4.84 2.68 1 88.88 215 ALA B N 1
ATOM 4114 C CA . ALA B 1 215 ? 12.617 -5.039 2.201 1 88.88 215 ALA B CA 1
ATOM 4115 C C . ALA B 1 215 ? 13.516 -3.859 2.574 1 88.88 215 ALA B C 1
ATOM 4117 O O . ALA B 1 215 ? 14.648 -4.047 3.023 1 88.88 215 ALA B O 1
ATOM 4118 N N . MET B 1 216 ? 12.984 -2.688 2.408 1 85.81 216 MET B N 1
ATOM 4119 C CA . MET B 1 216 ? 13.727 -1.476 2.738 1 85.81 216 MET B CA 1
ATOM 4120 C C . MET B 1 216 ? 14.055 -1.427 4.227 1 85.81 216 MET B C 1
ATOM 4122 O O . MET B 1 216 ? 15.109 -0.919 4.617 1 85.81 216 MET B O 1
ATOM 4126 N N . ASP B 1 217 ? 13.211 -2.021 5.023 1 86 217 ASP B N 1
ATOM 4127 C CA . ASP B 1 217 ? 13.391 -2.039 6.473 1 86 217 ASP B CA 1
ATOM 4128 C C . ASP B 1 217 ? 14.297 -3.186 6.898 1 86 217 ASP B C 1
ATOM 4130 O O . ASP B 1 217 ? 14.594 -3.344 8.086 1 86 217 ASP B O 1
ATOM 4134 N N . GLY B 1 218 ? 14.734 -3.963 6.02 1 85.94 218 GLY B N 1
ATOM 4135 C CA . GLY B 1 218 ? 15.617 -5.078 6.324 1 85.94 218 GLY B CA 1
ATOM 4136 C C . GLY B 1 218 ? 14.891 -6.273 6.914 1 85.94 218 GLY B C 1
ATOM 4137 O O . GLY B 1 218 ? 15.508 -7.121 7.562 1 85.94 218 GLY B O 1
ATOM 4138 N N . ARG B 1 219 ? 13.602 -6.332 6.668 1 90.5 219 ARG B N 1
ATOM 4139 C CA . ARG B 1 219 ? 12.812 -7.406 7.262 1 90.5 219 ARG B CA 1
ATOM 4140 C C . ARG B 1 219 ? 12.922 -8.688 6.438 1 90.5 219 ARG B C 1
ATOM 4142 O O . ARG B 1 219 ? 12.734 -9.789 6.961 1 90.5 219 ARG B O 1
ATOM 4149 N N . TRP B 1 220 ? 13.25 -8.523 5.16 1 87.5 220 TRP B N 1
ATOM 4150 C CA . TRP B 1 220 ? 13.562 -9.656 4.297 1 87.5 220 TRP B CA 1
ATOM 4151 C C . TRP B 1 220 ? 14.484 -9.242 3.158 1 87.5 220 TRP B C 1
ATOM 4153 O O . TRP B 1 220 ? 14.656 -8.047 2.898 1 87.5 220 TRP B O 1
ATOM 4163 N N . GLY B 1 221 ? 15.18 -10.172 2.635 1 84.81 221 GLY B N 1
ATOM 4164 C CA . GLY B 1 221 ? 15.898 -9.969 1.385 1 84.81 221 GLY B CA 1
ATOM 4165 C C . GLY B 1 221 ? 17.172 -9.156 1.549 1 84.81 221 GLY B C 1
ATOM 4166 O O . GLY B 1 221 ? 17.719 -8.664 0.567 1 84.81 221 GLY B O 1
ATOM 4167 N N . GLY B 1 222 ? 17.562 -8.867 2.727 1 80.62 222 GLY B N 1
ATOM 4168 C CA . GLY B 1 222 ? 18.75 -8.086 2.99 1 80.62 222 GLY B CA 1
ATOM 4169 C C . GLY B 1 222 ? 18.656 -7.266 4.266 1 80.62 222 GLY B C 1
ATOM 4170 O O . GLY B 1 222 ? 17.688 -7.387 5.02 1 80.62 222 GLY B O 1
ATOM 4171 N N . SER B 1 223 ? 19.609 -6.457 4.449 1 77.12 223 SER B N 1
ATOM 4172 C CA . SER B 1 223 ? 19.703 -5.695 5.691 1 77.12 223 SER B CA 1
ATOM 4173 C C . SER B 1 223 ? 18.938 -4.379 5.586 1 77.12 223 SER B C 1
ATOM 4175 O O . SER B 1 223 ? 18.703 -3.707 6.594 1 77.12 223 SER B O 1
ATOM 4177 N N . GLY B 1 224 ? 18.453 -4.168 4.363 1 75 224 GLY B N 1
ATOM 4178 C CA . GLY B 1 224 ? 17.75 -2.906 4.176 1 75 224 GLY B CA 1
ATOM 4179 C C . GLY B 1 224 ? 18.656 -1.695 4.32 1 75 224 GLY B C 1
ATOM 4180 O O . GLY B 1 224 ? 19.812 -1.73 3.918 1 75 224 GLY B O 1
ATOM 4181 N N . TYR B 1 225 ? 18.016 -0.587 4.449 1 62.75 225 TYR B N 1
ATOM 4182 C CA . TYR B 1 225 ? 18.781 0.642 4.621 1 62.75 225 TYR B CA 1
ATOM 4183 C C . TYR B 1 225 ? 19.328 0.755 6.039 1 62.75 225 TYR B C 1
ATOM 4185 O O . TYR B 1 225 ? 19.891 1.784 6.414 1 62.75 225 TYR B O 1
ATOM 4193 N N . ILE B 1 226 ? 19.469 -0.497 6.832 1 49.97 226 ILE B N 1
ATOM 4194 C CA . ILE B 1 226 ? 19.984 -0.407 8.188 1 49.97 226 ILE B CA 1
ATOM 4195 C C . ILE B 1 226 ? 21.344 0.285 8.172 1 49.97 226 ILE B C 1
ATOM 4197 O O . ILE B 1 226 ? 22.328 -0.267 7.66 1 49.97 226 ILE B O 1
ATOM 4201 N N . GLU B 1 227 ? 21.547 1.264 7.707 1 40.53 227 GLU B N 1
ATOM 4202 C CA . GLU B 1 227 ? 22.766 1.936 8.164 1 40.53 227 GLU B CA 1
ATOM 4203 C C . GLU B 1 227 ? 23.062 1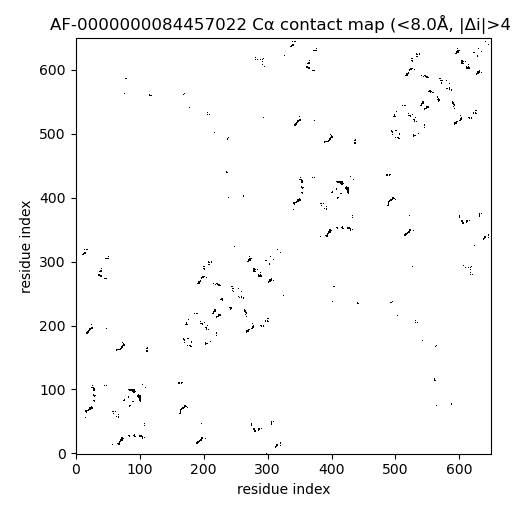.608 9.625 1 40.53 227 GLU B C 1
ATOM 4205 O O . GLU B 1 227 ? 22.141 1.284 10.391 1 40.53 227 GLU B O 1
ATOM 4210 N N . ASP B 1 228 ? 24.328 1.243 10.031 1 33.69 228 ASP B N 1
ATOM 4211 C CA . ASP B 1 228 ? 24.781 1.554 11.383 1 33.69 228 ASP B CA 1
ATOM 4212 C C . ASP B 1 228 ? 23.984 2.697 11.992 1 33.69 228 ASP B C 1
ATOM 4214 O O . ASP B 1 228 ? 24.5 3.795 12.195 1 33.69 228 ASP B O 1
ATOM 4218 N N . THR B 1 229 ? 23.016 2.877 11.578 1 33.78 229 THR B N 1
ATOM 4219 C CA . THR B 1 229 ? 22.219 3.934 12.195 1 33.78 229 THR B CA 1
ATOM 4220 C C . THR B 1 229 ? 22.094 3.703 13.703 1 33.78 229 THR B C 1
ATOM 4222 O O . THR B 1 229 ? 21.375 4.43 14.391 1 33.78 229 THR B O 1
ATOM 4225 N N . PHE B 1 230 ? 22.406 2.553 14.281 1 31.25 230 PHE B N 1
ATOM 4226 C CA . PHE B 1 230 ? 22.547 2.531 15.734 1 31.25 230 PHE B CA 1
ATOM 4227 C C . PHE B 1 230 ? 23.406 3.703 16.203 1 31.25 230 PHE B C 1
ATOM 4229 O O . PHE B 1 230 ? 23.391 4.059 17.391 1 31.25 230 PHE B O 1
ATOM 4236 N N . LYS B 1 231 ? 24.672 3.93 15.742 1 29 231 LYS B N 1
ATOM 4237 C CA . LYS B 1 231 ? 25.266 5.051 16.469 1 29 231 LYS B CA 1
ATOM 4238 C C . LYS B 1 231 ? 24.312 6.254 16.484 1 29 231 LYS B C 1
ATOM 4240 O O . LYS B 1 231 ? 24.328 7.031 17.438 1 29 231 LYS B O 1
ATOM 4245 N N . TRP B 1 232 ? 24.219 6.945 15.312 1 27.69 232 TRP B N 1
ATOM 4246 C CA . TRP B 1 232 ? 23.438 8.148 15.594 1 27.69 232 TRP B CA 1
ATOM 4247 C C . TRP B 1 232 ? 22 7.801 15.914 1 27.69 232 TRP B C 1
ATOM 4249 O O . TRP B 1 232 ? 21.25 7.34 15.047 1 27.69 232 TRP B O 1
ATOM 4259 N N . LEU B 1 233 ? 21.781 6.926 16.859 1 28.91 233 LEU B N 1
ATOM 4260 C CA . LEU B 1 233 ? 20.531 6.594 17.547 1 28.91 233 LEU B CA 1
ATOM 4261 C C . LEU B 1 233 ? 19.641 7.82 17.672 1 28.91 233 LEU B C 1
ATOM 4263 O O . LEU B 1 233 ? 18.547 7.742 18.219 1 28.91 233 LEU B O 1
ATOM 4267 N N . HIS B 1 234 ? 20.281 8.938 17.734 1 25.28 234 HIS B N 1
ATOM 4268 C CA . HIS B 1 234 ? 19.453 9.961 18.359 1 25.28 234 HIS B CA 1
ATOM 4269 C C . HIS B 1 234 ? 18.188 10.227 17.547 1 25.28 234 HIS B C 1
ATOM 4271 O O . HIS B 1 234 ? 18.266 10.43 16.328 1 25.28 234 HIS B O 1
ATOM 4277 N N . THR B 1 235 ? 17.266 9.422 17.516 1 27.78 235 THR B N 1
ATOM 4278 C CA . THR B 1 235 ? 16.062 10.18 17.188 1 27.78 235 THR B CA 1
ATOM 4279 C C . THR B 1 235 ? 15.93 11.414 18.078 1 27.78 235 THR B C 1
ATOM 4281 O O . THR B 1 235 ? 16.016 11.312 19.297 1 27.78 235 THR B O 1
ATOM 4284 N N . ASP B 1 236 ? 16.734 12.398 17.969 1 28.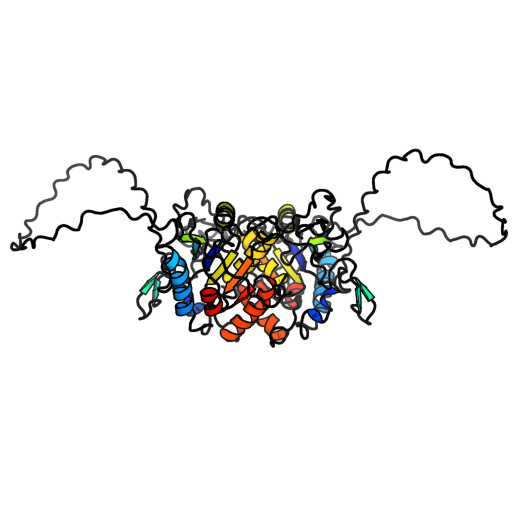72 236 ASP B N 1
ATOM 4285 C CA . ASP B 1 236 ? 16.266 13.516 18.781 1 28.72 236 ASP B CA 1
ATOM 4286 C C . ASP B 1 236 ? 14.773 13.766 18.531 1 28.72 236 ASP B C 1
ATOM 4288 O O . ASP B 1 236 ? 14.227 14.758 19.016 1 28.72 236 ASP B O 1
ATOM 4292 N N . GLY B 1 237 ? 13.867 13.016 18.297 1 25.06 237 GLY B N 1
ATOM 4293 C CA . GLY B 1 237 ? 12.539 13.086 17.719 1 25.06 237 GLY B CA 1
ATOM 4294 C C . GLY B 1 237 ? 12.523 12.875 16.219 1 25.06 237 GLY B C 1
ATOM 4295 O O . GLY B 1 237 ? 11.469 12.664 15.617 1 25.06 237 GLY B O 1
ATOM 4296 N N . ALA B 1 238 ? 13.281 13.539 15.273 1 23.09 238 ALA B N 1
ATOM 4297 C CA . ALA B 1 238 ? 13.57 13.719 13.859 1 23.09 238 ALA B CA 1
ATOM 4298 C C . ALA B 1 238 ? 14.508 12.625 13.352 1 23.09 238 ALA B C 1
ATOM 4300 O O . ALA B 1 238 ? 15.312 12.086 14.109 1 23.09 238 ALA B O 1
ATOM 4301 N N . GLY B 1 239 ? 14.406 12.078 11.945 1 24.95 239 GLY B N 1
ATOM 4302 C CA . GLY B 1 239 ? 14.898 11.188 10.906 1 24.95 239 GLY B CA 1
ATOM 4303 C C . GLY B 1 239 ? 16.25 10.57 11.234 1 24.95 239 GLY B C 1
ATOM 4304 O O . GLY B 1 239 ? 17.047 11.164 11.953 1 24.95 239 GLY B O 1
ATOM 4305 N N . VAL B 1 240 ? 16.281 9.328 11.398 1 26.77 240 VAL B N 1
ATOM 4306 C CA . VAL B 1 240 ? 17.422 8.508 11.789 1 26.77 240 VAL B CA 1
ATOM 4307 C C . VAL B 1 240 ? 18.328 8.281 10.578 1 26.77 240 VAL B C 1
ATOM 4309 O O . VAL B 1 240 ? 17.875 7.852 9.523 1 26.77 240 VAL B O 1
ATOM 4312 N N . TYR B 1 241 ? 19.203 9.312 10.078 1 26.53 241 TYR B N 1
ATOM 4313 C CA . TYR B 1 241 ? 20.047 9.164 8.898 1 26.53 241 TYR B CA 1
ATOM 4314 C C . TYR B 1 241 ? 21.328 8.398 9.219 1 26.53 241 TYR B C 1
ATOM 4316 O O . TYR B 1 241 ? 22 8.695 10.211 1 26.53 241 TYR B O 1
ATOM 4324 N N . GLY B 1 242 ? 21.391 6.988 8.953 1 28.42 242 GLY B N 1
ATOM 4325 C CA . GLY B 1 242 ? 22.625 6.281 9.258 1 28.42 242 GLY B CA 1
ATOM 4326 C C . GLY B 1 242 ? 23.625 6.324 8.117 1 28.42 242 GLY B C 1
ATOM 4327 O O . GLY B 1 242 ? 23.266 6.559 6.965 1 28.42 242 GLY B O 1
ATOM 4328 N N . GLN B 1 243 ? 24.891 6.922 8.195 1 27.91 243 GLN B N 1
ATOM 4329 C CA . GLN B 1 243 ? 26.016 7.027 7.277 1 27.91 243 GLN B CA 1
ATOM 4330 C C . GLN B 1 243 ? 26.641 5.66 7.016 1 27.91 243 GLN B C 1
ATOM 4332 O O . GLN B 1 243 ? 27.125 5 7.938 1 27.91 243 GLN B O 1
ATOM 4337 N N . LYS B 1 244 ? 26.141 4.699 6.152 1 29.72 244 LYS B N 1
ATOM 4338 C CA . LYS B 1 244 ? 27 3.539 5.938 1 29.72 244 LYS B CA 1
ATOM 4339 C C . LYS B 1 244 ? 28.094 3.844 4.91 1 29.72 244 LYS B C 1
ATOM 4341 O O . LYS B 1 244 ? 27.844 4.562 3.939 1 29.72 244 LYS B O 1
ATOM 4346 N N . LYS B 1 245 ? 29.5 3.709 5.18 1 30.3 245 LYS B N 1
ATOM 4347 C CA . LYS B 1 245 ? 30.641 3.645 4.27 1 30.3 245 LYS B CA 1
ATOM 4348 C C . LYS B 1 245 ? 30.625 2.344 3.471 1 30.3 245 LYS B C 1
ATOM 4350 O O . LYS B 1 245 ? 30.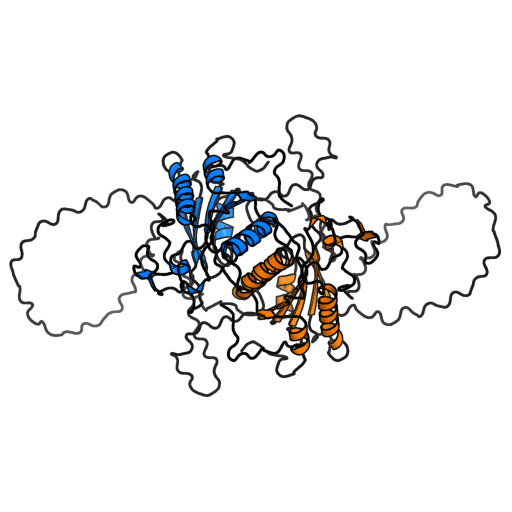844 1.266 4.031 1 30.3 245 LYS B O 1
ATOM 4355 N N . HIS B 1 246 ? 29.766 1.848 2.6 1 29.64 246 HIS B N 1
ATOM 4356 C CA . HIS B 1 246 ? 30 0.584 1.905 1 29.64 246 HIS B CA 1
ATOM 4357 C C . HIS B 1 246 ? 31.016 0.746 0.782 1 29.64 246 HIS B C 1
ATOM 4359 O O . HIS B 1 246 ? 30.875 1.635 -0.062 1 29.64 246 HIS B O 1
ATOM 4365 N N . VAL B 1 247 ? 32.469 0.258 0.934 1 29.25 247 VAL B N 1
ATOM 4366 C CA . VAL B 1 247 ? 33.531 0.024 -0.055 1 29.25 247 VAL B CA 1
ATOM 4367 C C . VAL B 1 247 ? 33.188 -1.207 -0.89 1 29.25 247 VAL B C 1
ATOM 4369 O O . VAL B 1 247 ? 33.094 -2.322 -0.365 1 29.25 247 VAL B O 1
ATOM 4372 N N . PHE B 1 248 ? 32.438 -1.277 -1.843 1 27.55 248 PHE B N 1
ATOM 4373 C CA . PHE B 1 248 ? 32.25 -2.479 -2.652 1 27.55 248 PHE B CA 1
ATOM 4374 C C . PHE B 1 248 ? 33.531 -2.844 -3.371 1 27.55 248 PHE B C 1
ATOM 4376 O O . PHE B 1 248 ? 33.688 -3.965 -3.865 1 27.55 248 PHE B O 1
ATOM 4383 N N . GLY B 1 249 ? 34.25 -1.939 -4.23 1 29.27 249 GLY B N 1
ATOM 4384 C CA . GLY B 1 249 ? 35.062 -2.49 -5.293 1 29.27 249 GLY B CA 1
ATOM 4385 C C . GLY B 1 249 ? 36.094 -3.498 -4.797 1 29.27 249 GLY B C 1
ATOM 4386 O O . GLY B 1 249 ? 36.344 -3.57 -3.6 1 29.27 249 GLY B O 1
ATOM 4387 N N . GLY B 1 250 ? 36.562 -4.5 -5.832 1 28.89 250 GLY B N 1
ATOM 4388 C CA . GLY B 1 250 ? 37.75 -5.309 -5.902 1 28.89 250 GLY B CA 1
ATOM 4389 C C . GLY B 1 250 ? 38.938 -4.652 -5.242 1 28.89 250 GLY B C 1
ATOM 4390 O O . GLY B 1 250 ? 38.844 -3.539 -4.723 1 28.89 250 GLY B O 1
ATOM 4391 N N . ASN B 1 251 ? 40.344 -5.23 -5.629 1 31.73 251 ASN B N 1
ATOM 4392 C CA . ASN B 1 251 ? 41.719 -4.871 -5.223 1 31.73 251 ASN B CA 1
ATOM 4393 C C . ASN B 1 251 ? 41.938 -3.363 -5.285 1 31.73 251 ASN B C 1
ATOM 4395 O O . ASN B 1 251 ? 43.031 -2.885 -5.047 1 31.73 251 ASN B O 1
ATOM 4399 N N . GLN B 1 252 ? 41.531 -2.699 -6.457 1 31.02 252 GLN B N 1
ATOM 4400 C CA . GLN B 1 252 ? 42.062 -1.34 -6.535 1 31.02 252 GLN B CA 1
ATOM 4401 C C . GLN B 1 252 ? 41.469 -0.465 -5.426 1 31.02 252 GLN B C 1
ATOM 4403 O O . GLN B 1 252 ? 40.344 -0.668 -4.988 1 31.02 252 GLN B O 1
ATOM 4408 N N . GLU B 1 253 ? 42.219 0.384 -4.656 1 32.47 253 GLU B N 1
ATOM 4409 C CA . GLU B 1 253 ? 42.062 1.418 -3.639 1 32.47 253 GLU B CA 1
ATOM 4410 C C . GLU B 1 253 ? 40.812 2.273 -3.906 1 32.47 253 GLU B C 1
ATOM 4412 O O . GLU B 1 253 ? 40.812 3.061 -4.855 1 32.47 253 GLU B O 1
ATOM 4417 N N . VAL B 1 254 ? 39.688 1.77 -4.066 1 34.88 254 VAL B N 1
ATOM 4418 C CA . VAL B 1 254 ? 38.562 2.707 -4.18 1 34.88 254 VAL B CA 1
ATOM 4419 C C . VAL B 1 254 ? 38.656 3.758 -3.076 1 34.88 254 VAL B C 1
ATOM 4421 O O . VAL B 1 254 ? 38.781 3.418 -1.897 1 34.88 254 VAL B O 1
ATOM 4424 N N . SER B 1 255 ? 39.188 4.957 -3.426 1 32.19 255 SER B N 1
ATOM 4425 C CA . SER B 1 255 ? 39.344 6.066 -2.494 1 32.19 255 SER B CA 1
ATOM 4426 C C . SER B 1 255 ? 38.094 6.266 -1.641 1 32.19 255 SER B C 1
ATOM 4428 O O . SER B 1 255 ? 37 5.863 -2.033 1 32.19 255 SER B O 1
ATOM 4430 N N . GLN B 1 256 ? 38.125 6.434 -0.269 1 32.75 256 GLN B N 1
ATOM 4431 C CA . GLN B 1 256 ? 37.219 6.789 0.82 1 32.75 256 GLN B CA 1
ATOM 4432 C C . GLN B 1 256 ? 36.094 7.676 0.324 1 32.75 256 GLN B C 1
ATOM 4434 O O . GLN B 1 256 ? 34.969 7.602 0.834 1 32.75 256 GLN B O 1
ATOM 4439 N N . GLU B 1 257 ? 36.281 8.617 -0.558 1 34.69 257 GLU B N 1
ATOM 4440 C CA . GLU B 1 257 ? 35.406 9.719 -0.961 1 34.69 257 GLU B CA 1
ATOM 4441 C C . GLU B 1 257 ? 34.219 9.219 -1.764 1 34.69 257 GLU B C 1
ATOM 4443 O O . GLU B 1 257 ? 33.156 9.828 -1.74 1 34.69 257 GLU B O 1
ATOM 4448 N N . ASP B 1 258 ? 34.344 8.328 -2.727 1 36.34 258 ASP B N 1
ATOM 4449 C CA . ASP B 1 258 ? 33.344 8.086 -3.758 1 36.34 258 ASP B CA 1
ATOM 4450 C C . ASP B 1 258 ? 32.219 7.156 -3.25 1 36.34 258 ASP B C 1
ATOM 4452 O O . ASP B 1 258 ? 31.25 6.906 -3.951 1 36.34 258 ASP B O 1
ATOM 4456 N N . LEU B 1 259 ? 32.438 6.293 -2.316 1 35.31 259 LEU B N 1
ATOM 4457 C CA . LEU B 1 259 ? 31.406 5.348 -1.889 1 35.31 259 LEU B CA 1
ATOM 4458 C C . LEU B 1 259 ? 30.25 6.074 -1.198 1 35.31 259 LEU B C 1
ATOM 4460 O O . LEU B 1 259 ? 29.484 5.461 -0.454 1 35.31 259 LEU B O 1
ATOM 4464 N N . VAL B 1 260 ? 30.156 7.332 -1.17 1 35.91 260 VAL B N 1
ATOM 4465 C CA . VAL B 1 260 ? 29.047 7.984 -0.48 1 35.91 260 VAL B CA 1
ATOM 4466 C C . VAL B 1 260 ? 27.719 7.402 -0.965 1 35.91 260 VAL B C 1
ATOM 4468 O O . VAL B 1 260 ? 26.656 7.805 -0.502 1 35.91 260 VAL B O 1
ATOM 4471 N N . ASP B 1 261 ? 27.641 6.746 -2.18 1 39.91 261 ASP B N 1
ATOM 4472 C CA . ASP B 1 261 ? 26.281 6.449 -2.611 1 39.91 261 ASP B CA 1
ATOM 4473 C C . ASP B 1 261 ? 25.656 5.363 -1.742 1 39.91 261 ASP B C 1
ATOM 4475 O O . ASP B 1 261 ? 26.281 4.332 -1.479 1 39.91 261 ASP B O 1
ATOM 4479 N N . TYR B 1 262 ? 24.875 5.699 -0.727 1 41.62 262 TYR B N 1
ATOM 4480 C CA . TYR B 1 262 ? 24.078 4.844 0.154 1 41.62 262 TYR B CA 1
ATOM 4481 C C . TYR B 1 262 ? 23.562 3.625 -0.594 1 41.62 262 TYR B C 1
ATOM 4483 O O . TYR B 1 262 ? 22.906 3.76 -1.638 1 41.62 262 TYR B O 1
ATOM 4491 N N . ALA B 1 263 ? 24.375 2.508 -0.675 1 53.31 263 ALA B N 1
ATOM 4492 C CA . ALA B 1 263 ? 23.875 1.251 -1.226 1 53.31 263 ALA B CA 1
ATOM 4493 C C . ALA B 1 263 ? 22.906 0.582 -0.264 1 53.31 263 ALA B C 1
ATOM 4495 O O . ALA B 1 263 ? 23.156 0.499 0.939 1 53.31 263 ALA B O 1
ATOM 4496 N N . VAL B 1 264 ? 21.484 0.553 -0.476 1 62.5 264 VAL B N 1
ATOM 4497 C CA . VAL B 1 264 ? 20.469 -0.225 0.223 1 62.5 264 VAL B CA 1
ATOM 4498 C C . VAL B 1 264 ? 20.562 -1.688 -0.201 1 62.5 264 VAL B C 1
ATOM 4500 O O . VAL B 1 264 ? 20.562 -1.996 -1.396 1 62.5 264 VAL B O 1
ATOM 4503 N N . ASP B 1 265 ? 20.984 -2.572 0.82 1 74.88 265 ASP B N 1
ATOM 4504 C CA . ASP B 1 265 ? 20.922 -4.012 0.588 1 74.88 265 ASP B CA 1
ATOM 4505 C C . ASP B 1 265 ? 19.484 -4.523 0.704 1 74.88 265 ASP B C 1
ATOM 4507 O O . ASP B 1 265 ? 19.016 -4.805 1.806 1 74.88 265 ASP B O 1
ATOM 4511 N N . MET B 1 266 ? 18.828 -4.539 -0.411 1 81.38 266 MET B N 1
ATOM 4512 C CA . MET B 1 266 ? 17.438 -4.988 -0.381 1 81.38 266 MET B CA 1
ATOM 4513 C C . MET B 1 266 ? 17.141 -5.941 -1.536 1 81.38 266 MET B C 1
ATOM 4515 O O . MET B 1 266 ? 17.891 -5.977 -2.518 1 81.38 266 MET B O 1
ATOM 4519 N N . ALA B 1 267 ? 16.109 -6.73 -1.431 1 86.56 267 ALA B N 1
ATOM 4520 C CA . ALA B 1 267 ? 15.68 -7.691 -2.447 1 86.56 267 ALA B CA 1
ATOM 4521 C C . ALA B 1 267 ? 15.234 -6.98 -3.723 1 86.56 267 ALA B C 1
ATOM 4523 O O . ALA B 1 267 ? 14.812 -5.824 -3.682 1 86.56 267 ALA B O 1
ATOM 4524 N N . ARG B 1 268 ? 15.453 -7.734 -4.785 1 88.75 268 ARG B N 1
ATOM 4525 C CA . ARG B 1 268 ? 14.891 -7.324 -6.066 1 88.75 268 ARG B CA 1
ATOM 4526 C C . ARG B 1 268 ? 13.414 -7.691 -6.156 1 88.75 268 ARG B C 1
ATOM 4528 O O . ARG B 1 268 ? 13.047 -8.852 -5.969 1 88.75 268 ARG B O 1
ATOM 4535 N N . ILE B 1 269 ? 12.57 -6.672 -6.332 1 94 269 ILE B N 1
ATOM 4536 C CA . ILE B 1 269 ? 11.141 -6.887 -6.5 1 94 269 ILE B CA 1
ATOM 4537 C C . ILE B 1 269 ? 10.742 -6.613 -7.953 1 94 269 ILE B C 1
ATOM 4539 O O . ILE B 1 269 ? 10.992 -5.527 -8.477 1 94 269 ILE B O 1
ATOM 4543 N N . ILE B 1 270 ? 10.195 -7.617 -8.617 1 94.62 270 ILE B N 1
ATOM 4544 C CA . ILE B 1 270 ? 9.828 -7.512 -10.023 1 94.62 270 ILE B CA 1
ATOM 4545 C C . ILE B 1 270 ? 8.32 -7.68 -10.18 1 94.62 270 ILE B C 1
ATOM 4547 O O . ILE B 1 270 ? 7.754 -8.703 -9.781 1 94.62 270 ILE B O 1
ATOM 4551 N N . LEU B 1 271 ? 7.68 -6.648 -10.688 1 98.06 271 LEU B N 1
ATOM 4552 C CA . LEU B 1 271 ? 6.258 -6.699 -11.008 1 98.06 271 LEU B CA 1
ATOM 4553 C C . LEU B 1 271 ? 6.043 -7.043 -12.477 1 98.06 271 LEU B C 1
ATOM 4555 O O . LEU B 1 271 ? 6.547 -6.348 -13.367 1 98.06 271 LEU B O 1
ATOM 4559 N N . ILE B 1 272 ? 5.332 -8.141 -12.664 1 98.75 272 ILE B N 1
ATOM 4560 C CA . ILE B 1 272 ? 5.074 -8.594 -14.031 1 98.75 272 ILE B CA 1
ATOM 4561 C C . ILE B 1 272 ? 3.791 -7.949 -14.555 1 98.75 272 ILE B C 1
ATOM 4563 O O . ILE B 1 272 ? 2.703 -8.5 -14.383 1 98.75 272 ILE B O 1
ATOM 4567 N N . GLY B 1 273 ? 3.934 -6.91 -15.25 1 98.56 273 GLY B N 1
ATOM 4568 C CA . GLY B 1 273 ? 2.818 -6.055 -15.617 1 98.56 273 GLY B CA 1
ATOM 4569 C C . GLY B 1 273 ? 1.73 -6.793 -16.375 1 98.56 273 GLY B C 1
ATOM 4570 O O . GLY B 1 273 ? 0.543 -6.625 -16.094 1 98.56 273 GLY B O 1
ATOM 4571 N N . ASP B 1 274 ? 2.119 -7.602 -17.328 1 98.81 274 ASP B N 1
ATOM 4572 C CA . ASP B 1 274 ? 1.12 -8.281 -18.141 1 98.81 274 ASP B CA 1
ATOM 4573 C C . ASP B 1 274 ? 0.679 -9.594 -17.484 1 98.81 274 ASP B C 1
ATOM 4575 O O . ASP B 1 274 ? -0.123 -10.336 -18.062 1 98.81 274 ASP B O 1
ATOM 4579 N N . GLY B 1 275 ? 1.298 -9.914 -16.344 1 98.88 275 GLY B N 1
ATOM 4580 C CA . GLY B 1 275 ? 0.837 -11.008 -15.5 1 98.88 275 GLY B CA 1
ATOM 4581 C C . GLY B 1 275 ? -0.088 -10.555 -14.383 1 98.88 275 GLY B C 1
ATOM 4582 O O . GLY B 1 275 ? -0.264 -11.266 -13.391 1 98.88 275 GLY B O 1
ATOM 4583 N N . THR B 1 276 ? -0.599 -9.305 -14.5 1 98.88 276 THR B N 1
ATOM 4584 C CA . THR B 1 276 ? -1.597 -8.766 -13.578 1 98.88 276 THR B CA 1
ATOM 4585 C C . THR B 1 276 ? -2.844 -8.32 -14.336 1 98.88 276 THR B C 1
ATOM 4587 O O . THR B 1 276 ? -2.818 -8.18 -15.555 1 98.88 276 THR B O 1
ATOM 4590 N N . ARG B 1 277 ? -3.844 -8.195 -13.57 1 98.69 277 ARG B N 1
ATOM 4591 C CA . ARG B 1 277 ? -5.129 -7.832 -14.164 1 98.69 277 ARG B CA 1
ATOM 4592 C C . ARG B 1 277 ? -5.961 -7 -13.195 1 98.69 277 ARG B C 1
ATOM 4594 O O . ARG B 1 277 ? -5.879 -7.184 -11.977 1 98.69 277 ARG B O 1
ATOM 4601 N N . CYS B 1 278 ? -6.684 -6.023 -13.781 1 98.62 278 CYS B N 1
ATOM 4602 C CA . CYS B 1 278 ? -7.637 -5.258 -12.984 1 98.62 278 CYS B CA 1
ATOM 4603 C C . CYS B 1 278 ? -8.898 -4.949 -13.789 1 98.62 278 CYS B C 1
ATOM 4605 O O . CYS B 1 278 ? -9.102 -5.516 -14.867 1 98.62 278 CYS B O 1
ATOM 4607 N N . PHE B 1 279 ? -9.781 -4.145 -13.203 1 98.38 279 PHE B N 1
ATOM 4608 C CA . PHE B 1 279 ? -11.109 -3.887 -13.75 1 98.38 279 PHE B CA 1
ATOM 4609 C C . PHE B 1 279 ? -11.352 -2.389 -13.875 1 98.38 279 PHE B C 1
ATOM 4611 O O . PHE B 1 279 ? -10.758 -1.59 -13.156 1 98.38 279 PHE B O 1
ATOM 4618 N N . GLY B 1 280 ? -12.266 -2.088 -14.844 1 98 280 GLY B N 1
ATOM 4619 C CA . GLY B 1 280 ? -12.672 -0.694 -14.953 1 98 280 GLY B CA 1
ATOM 4620 C C . GLY B 1 280 ? -13.461 -0.205 -13.758 1 98 280 GLY B C 1
ATOM 4621 O O . GLY B 1 280 ? -14.188 -0.979 -13.133 1 98 280 GLY B O 1
ATOM 4622 N N . LYS B 1 281 ? -13.336 1.083 -13.438 1 94.44 281 LYS B N 1
ATOM 4623 C CA . LYS B 1 281 ? -14.039 1.676 -12.305 1 94.44 281 LYS B CA 1
ATOM 4624 C C . LYS B 1 281 ? -14.094 3.195 -12.422 1 94.44 281 LYS B C 1
ATOM 4626 O O . LYS B 1 281 ? -13.234 3.803 -13.07 1 94.44 281 LYS B O 1
ATOM 4631 N N . GLY B 1 282 ? -15.125 3.74 -11.82 1 92.25 282 GLY B N 1
ATOM 4632 C CA . GLY B 1 282 ? -15.258 5.188 -11.805 1 92.25 282 GLY B CA 1
ATOM 4633 C C . GLY B 1 282 ? -15.32 5.797 -13.195 1 92.25 282 GLY B C 1
ATOM 4634 O O . GLY B 1 282 ? -14.797 6.887 -13.422 1 92.25 282 GLY B O 1
ATOM 4635 N N . GLY B 1 283 ? -15.789 5.062 -14.109 1 95.62 283 GLY B N 1
ATOM 4636 C CA . GLY B 1 283 ? -15.914 5.547 -15.477 1 95.62 283 GLY B CA 1
ATOM 4637 C C . GLY B 1 283 ? -14.625 5.43 -16.266 1 95.62 283 GLY B C 1
ATOM 4638 O O . GLY B 1 283 ? -14.547 5.902 -17.406 1 95.62 283 GLY B O 1
ATOM 4639 N N . VAL B 1 284 ? -13.609 4.844 -15.711 1 97.69 284 VAL B N 1
ATOM 4640 C CA . VAL B 1 284 ? -12.336 4.637 -16.391 1 97.69 284 VAL B CA 1
ATOM 4641 C C . VAL B 1 284 ? -12.195 3.17 -16.797 1 97.69 284 VAL B C 1
ATOM 4643 O O . VAL B 1 284 ? -12.477 2.271 -16 1 97.69 284 VAL B O 1
ATOM 4646 N N . ASP B 1 285 ? -11.781 2.924 -18.031 1 97.88 285 ASP B N 1
ATOM 4647 C CA . ASP B 1 285 ? -11.703 1.548 -18.516 1 97.88 285 ASP B CA 1
ATOM 4648 C C . ASP B 1 285 ? -10.555 0.793 -17.844 1 97.88 285 ASP B C 1
ATOM 4650 O O . ASP B 1 285 ? -9.625 1.408 -17.312 1 97.88 285 ASP B O 1
ATOM 4654 N N . ALA B 1 286 ? -10.633 -0.488 -17.906 1 98.62 286 ALA B N 1
ATOM 4655 C CA . ALA B 1 286 ? -9.727 -1.366 -17.172 1 98.62 286 ALA B CA 1
ATOM 4656 C C . ALA B 1 286 ? -8.281 -1.152 -17.625 1 98.62 286 ALA B C 1
ATOM 4658 O O . ALA B 1 286 ? -7.359 -1.197 -16.797 1 98.62 286 ALA B O 1
ATOM 4659 N N . GLU B 1 287 ? -8.062 -0.923 -18.859 1 98.44 287 GLU B N 1
ATOM 4660 C CA . GLU B 1 287 ? -6.703 -0.75 -19.359 1 98.44 287 GLU B CA 1
ATOM 4661 C C . GLU B 1 287 ? -6.07 0.524 -18.812 1 98.44 287 GLU B C 1
ATOM 4663 O O . GLU B 1 287 ? -4.879 0.542 -18.484 1 98.44 287 GLU B O 1
ATOM 4668 N N . MET B 1 288 ? -6.867 1.565 -18.734 1 98.31 288 MET B N 1
ATOM 4669 C CA . MET B 1 288 ? -6.363 2.822 -18.188 1 98.31 288 MET B CA 1
ATOM 4670 C C . MET B 1 288 ? -6.094 2.693 -16.688 1 98.31 288 MET B C 1
ATOM 4672 O O . MET B 1 288 ? -5.059 3.148 -16.203 1 98.31 288 MET B O 1
ATOM 4676 N N . VAL B 1 289 ? -6.988 2.039 -15.945 1 98.62 289 VAL B N 1
ATOM 4677 C CA . VAL B 1 289 ? -6.766 1.784 -14.523 1 98.62 289 VAL B CA 1
ATOM 4678 C C . VAL B 1 289 ? -5.457 1.019 -14.336 1 98.62 289 VAL B C 1
ATOM 4680 O O . VAL B 1 289 ? -4.637 1.381 -13.492 1 98.62 289 VAL B O 1
ATOM 4683 N N . HIS B 1 290 ? -5.254 0.05 -15.172 1 98.81 290 HIS B N 1
ATOM 4684 C CA . HIS B 1 290 ? -4.062 -0.788 -15.125 1 98.81 290 HIS B CA 1
ATOM 4685 C C . HIS B 1 290 ? -2.807 0.029 -15.414 1 98.81 290 HIS B C 1
ATOM 4687 O O . HIS B 1 290 ? -1.848 -0.005 -14.641 1 98.81 290 HIS B O 1
ATOM 4693 N N . ARG B 1 291 ? -2.822 0.765 -16.406 1 98.5 291 ARG B N 1
ATOM 4694 C CA . ARG B 1 291 ? -1.653 1.516 -16.844 1 98.5 291 ARG B CA 1
ATOM 4695 C C . ARG B 1 291 ? -1.229 2.543 -15.805 1 98.5 291 ARG B C 1
ATOM 4697 O O . ARG B 1 291 ? -0.04 2.686 -15.516 1 98.5 291 ARG B O 1
ATOM 4704 N N . VAL B 1 292 ? -2.146 3.236 -15.297 1 98.62 292 VAL B N 1
ATOM 4705 C CA . VAL B 1 292 ? -1.862 4.281 -14.312 1 98.62 292 VAL B CA 1
ATOM 4706 C C . VAL B 1 292 ? -1.241 3.664 -13.062 1 98.62 292 VAL B C 1
ATOM 4708 O O . VAL B 1 292 ? -0.257 4.18 -12.531 1 98.62 292 VAL B O 1
ATOM 4711 N N . HIS B 1 293 ? -1.772 2.543 -12.633 1 98.81 293 HIS B N 1
ATOM 4712 C CA . HIS B 1 293 ? -1.237 1.899 -11.438 1 98.81 293 HIS B CA 1
ATOM 4713 C C . HIS B 1 293 ? 0.14 1.302 -11.703 1 98.81 293 HIS B C 1
ATOM 4715 O O . HIS B 1 293 ? 1.026 1.37 -10.852 1 98.81 293 HIS B O 1
ATOM 4721 N N . ILE B 1 294 ? 0.341 0.748 -12.859 1 98.5 294 ILE B N 1
ATOM 4722 C CA . ILE B 1 294 ? 1.644 0.196 -13.211 1 98.5 294 ILE B CA 1
ATOM 4723 C C . ILE B 1 294 ? 2.691 1.306 -13.211 1 98.5 294 ILE B C 1
ATOM 4725 O O . ILE B 1 294 ? 3.793 1.126 -12.688 1 98.5 294 ILE B O 1
ATOM 4729 N N . GLU B 1 295 ? 2.322 2.406 -13.75 1 96.38 295 GLU B N 1
ATOM 4730 C CA . GLU B 1 295 ? 3.258 3.525 -13.781 1 96.38 295 GLU B CA 1
ATOM 4731 C C . GLU B 1 295 ? 3.625 3.986 -12.375 1 96.38 295 GLU B C 1
ATOM 4733 O O . GLU B 1 295 ? 4.785 4.305 -12.102 1 96.38 295 GLU B O 1
ATOM 4738 N N . SER B 1 296 ? 2.68 4.039 -11.5 1 97.25 296 SER B N 1
ATOM 4739 C CA . SER B 1 296 ? 2.943 4.449 -10.125 1 97.25 296 SER B CA 1
ATOM 4740 C C . SER B 1 296 ? 3.803 3.424 -9.391 1 97.25 296 SER B C 1
ATOM 4742 O O . SER B 1 296 ? 4.641 3.785 -8.57 1 97.25 296 SER B O 1
ATOM 4744 N N . LEU B 1 297 ? 3.643 2.164 -9.734 1 97.12 297 LEU B N 1
ATOM 4745 C CA . LEU B 1 297 ? 4.32 1.084 -9.023 1 97.12 297 LEU B CA 1
ATOM 4746 C C . LEU B 1 297 ? 5.77 0.96 -9.477 1 97.12 297 LEU B C 1
ATOM 4748 O O . LEU B 1 297 ? 6.566 0.259 -8.852 1 97.12 297 LEU B O 1
ATOM 4752 N N . ASN B 1 298 ? 6.141 1.719 -10.477 1 92.56 298 ASN B N 1
ATOM 4753 C CA . ASN B 1 298 ? 7.535 1.779 -10.898 1 92.56 298 ASN B CA 1
ATOM 4754 C C . ASN B 1 298 ? 8.438 2.293 -9.781 1 92.56 298 ASN B C 1
ATOM 4756 O O . ASN B 1 298 ? 9.641 2.027 -9.773 1 92.56 298 ASN B O 1
ATOM 4760 N N . ALA B 1 299 ? 7.836 2.975 -8.859 1 90.75 299 ALA B N 1
ATOM 4761 C CA . ALA B 1 299 ? 8.609 3.516 -7.746 1 90.75 299 ALA B CA 1
ATOM 4762 C C . ALA B 1 299 ? 8.898 2.439 -6.707 1 90.75 299 ALA B C 1
ATOM 4764 O O . ALA B 1 299 ? 9.766 2.613 -5.848 1 90.75 299 ALA B O 1
ATOM 4765 N N . PHE B 1 300 ? 8.273 1.272 -6.836 1 94.12 300 PHE B N 1
ATOM 4766 C CA . PHE B 1 300 ? 8.344 0.27 -5.781 1 94.12 300 PHE B CA 1
ATOM 4767 C C . PHE B 1 300 ? 8.961 -1.022 -6.301 1 94.12 300 PHE B C 1
ATOM 4769 O O . PHE B 1 300 ? 9.406 -1.862 -5.52 1 94.12 300 PHE B O 1
ATOM 4776 N N . ALA B 1 301 ? 8.906 -1.175 -7.605 1 93.94 301 ALA B N 1
ATOM 4777 C CA . ALA B 1 301 ? 9.336 -2.434 -8.211 1 93.94 301 ALA B CA 1
ATOM 4778 C C . ALA B 1 301 ? 9.828 -2.217 -9.641 1 93.94 301 ALA B C 1
ATOM 4780 O O . ALA B 1 301 ? 9.469 -1.232 -10.289 1 93.94 301 ALA B O 1
ATOM 4781 N N . GLU B 1 302 ? 10.695 -3.15 -10 1 91.19 302 GLU B N 1
ATOM 4782 C CA . GLU B 1 302 ? 10.977 -3.256 -11.43 1 91.19 302 GLU B CA 1
ATOM 4783 C C . GLU B 1 302 ? 9.789 -3.832 -12.188 1 91.19 302 GLU B C 1
ATOM 4785 O O . GLU B 1 302 ? 9.336 -4.938 -11.891 1 91.19 302 GLU B O 1
ATOM 4790 N N . VAL B 1 303 ? 9.305 -3.037 -13.188 1 94.81 303 VAL B N 1
ATOM 4791 C CA . VAL B 1 303 ? 8.156 -3.512 -13.953 1 94.81 303 VAL B CA 1
ATOM 4792 C C . VAL B 1 303 ? 8.625 -4.094 -15.281 1 94.81 303 VAL B C 1
ATOM 4794 O O . VAL B 1 303 ? 9.422 -3.477 -15.992 1 94.81 303 VAL B O 1
ATOM 4797 N N . THR B 1 304 ? 8.234 -5.297 -15.555 1 94.94 304 THR B N 1
ATOM 4798 C CA . THR B 1 304 ? 8.555 -5.953 -16.812 1 94.94 304 THR B CA 1
ATOM 4799 C C . THR B 1 304 ? 7.383 -6.809 -17.297 1 94.94 304 THR B C 1
ATOM 4801 O O . THR B 1 304 ? 6.25 -6.617 -16.859 1 94.94 304 THR B O 1
ATOM 4804 N N . ASN B 1 305 ? 7.641 -7.695 -18.312 1 97.56 305 ASN B N 1
ATOM 4805 C CA . ASN B 1 305 ? 6.566 -8.523 -18.859 1 97.56 305 ASN B CA 1
ATOM 4806 C C . ASN B 1 305 ? 6.941 -10 -18.859 1 97.56 305 ASN B C 1
ATOM 4808 O O . ASN B 1 305 ? 8.086 -10.352 -18.578 1 97.56 305 ASN B O 1
ATOM 4812 N N . THR B 1 306 ? 5.961 -10.781 -19.109 1 98.5 306 THR B N 1
ATOM 4813 C CA . THR B 1 306 ? 6.094 -12.234 -19.047 1 98.5 306 THR B CA 1
ATOM 4814 C C . THR B 1 306 ? 7.195 -12.727 -19.984 1 98.5 306 THR B C 1
ATOM 4816 O O . THR B 1 306 ? 8.039 -13.531 -19.594 1 98.5 306 THR B O 1
ATOM 4819 N N . ALA B 1 307 ? 7.203 -12.227 -21.172 1 97.62 307 ALA B N 1
ATOM 4820 C CA . ALA B 1 307 ? 8.188 -12.664 -22.156 1 97.62 307 ALA B CA 1
ATOM 4821 C C . ALA B 1 307 ? 9.609 -12.391 -21.672 1 97.62 307 ALA B C 1
ATOM 4823 O O . ALA B 1 307 ? 10.492 -13.242 -21.797 1 97.62 307 ALA B O 1
ATOM 4824 N N . THR B 1 308 ? 9.836 -11.227 -21.109 1 95.94 308 THR B N 1
ATOM 4825 C CA . THR B 1 308 ? 11.141 -10.844 -20.578 1 95.94 308 THR B CA 1
ATOM 4826 C C . THR B 1 308 ? 11.531 -11.75 -19.422 1 95.94 308 THR B C 1
ATOM 4828 O O . THR B 1 308 ? 12.68 -12.203 -19.328 1 95.94 308 THR B O 1
ATOM 4831 N N . VAL B 1 309 ? 10.586 -12.031 -18.531 1 97.06 309 VAL B N 1
ATOM 4832 C CA . VAL B 1 309 ? 10.867 -12.875 -17.375 1 97.06 309 VAL B CA 1
ATOM 4833 C C . VAL B 1 309 ? 11.258 -14.281 -17.844 1 97.06 309 VAL B C 1
ATOM 4835 O O . VAL B 1 309 ? 12.242 -14.844 -17.359 1 97.06 309 VAL B O 1
ATOM 4838 N N . ILE B 1 310 ? 10.523 -14.805 -18.781 1 97.38 310 ILE B N 1
ATOM 4839 C CA . ILE B 1 310 ? 10.789 -16.156 -19.266 1 97.38 310 ILE B CA 1
ATOM 4840 C C . ILE B 1 310 ? 12.172 -16.219 -19.906 1 97.38 310 ILE B C 1
ATOM 4842 O O . ILE B 1 310 ? 12.898 -17.188 -19.734 1 97.38 310 ILE B O 1
ATOM 4846 N N . ARG B 1 311 ? 12.547 -15.156 -20.547 1 94.25 311 ARG B N 1
ATOM 4847 C CA . ARG B 1 311 ? 13.852 -15.102 -21.203 1 94.25 311 ARG B CA 1
ATOM 4848 C C . ARG B 1 311 ? 14.977 -14.953 -20.188 1 94.25 311 ARG B C 1
ATOM 4850 O O . ARG B 1 311 ? 16.047 -15.523 -20.359 1 94.25 311 ARG B O 1
ATOM 4857 N N . GLN B 1 312 ? 14.695 -14.219 -19.141 1 91.88 312 GLN B N 1
ATOM 4858 C CA . GLN B 1 312 ? 15.758 -13.844 -18.219 1 91.88 312 GLN B CA 1
ATOM 4859 C C . GLN B 1 312 ? 15.867 -14.852 -17.078 1 91.88 312 GLN B C 1
ATOM 4861 O O . GLN B 1 312 ? 16.859 -14.859 -16.344 1 91.88 312 GLN B O 1
ATOM 4866 N N . LEU B 1 313 ? 14.883 -15.672 -16.906 1 94 313 LEU B N 1
ATOM 4867 C CA . LEU B 1 313 ? 14.883 -16.672 -15.844 1 94 313 LEU B CA 1
ATOM 4868 C C . LEU B 1 313 ? 15.633 -17.922 -16.266 1 94 313 LEU B C 1
ATOM 4870 O O . LEU B 1 313 ? 15.156 -18.688 -17.125 1 94 313 LEU B O 1
ATOM 4874 N N . TYR B 1 314 ? 16.812 -18.109 -15.758 1 89.5 314 TYR B N 1
ATOM 4875 C CA . TYR B 1 314 ? 17.578 -19.297 -16.094 1 89.5 314 TYR B CA 1
ATOM 4876 C C . TYR B 1 314 ? 18.609 -19.609 -15.008 1 89.5 314 TYR B C 1
ATOM 4878 O O . TYR B 1 314 ? 18.844 -18.797 -14.117 1 89.5 314 TYR B O 1
ATOM 4886 N N . GLN B 1 315 ? 19.094 -20.844 -15.086 1 87.81 315 GLN B N 1
ATOM 4887 C CA . GLN B 1 315 ? 20.078 -21.297 -14.109 1 87.81 315 GLN B CA 1
ATOM 4888 C C . GLN B 1 315 ? 21.5 -21.078 -14.617 1 87.81 315 GLN B C 1
ATOM 4890 O O . GLN B 1 315 ? 21.828 -21.453 -15.742 1 87.81 315 GLN B O 1
ATOM 4895 N N . ASP B 1 316 ? 22.109 -20.234 -13.914 1 79.88 316 ASP B N 1
ATOM 4896 C CA . ASP B 1 316 ? 23.547 -20.016 -14.047 1 79.88 316 ASP B CA 1
ATOM 4897 C C . ASP B 1 316 ? 24.25 -20.141 -12.703 1 79.88 316 ASP B C 1
ATOM 4899 O O . ASP B 1 316 ? 23.891 -19.438 -11.75 1 79.88 316 ASP B O 1
ATOM 4903 N N . GLU B 1 317 ? 25.266 -21 -12.594 1 78.06 317 GLU B N 1
ATOM 4904 C CA . GLU B 1 317 ? 25.922 -21.312 -11.336 1 78.06 317 GLU B CA 1
ATOM 4905 C C . GLU B 1 317 ? 26.516 -20.062 -10.695 1 78.06 317 GLU B C 1
ATOM 4907 O O . GLU B 1 317 ? 26.656 -20 -9.469 1 78.06 317 GLU B O 1
ATOM 4912 N N . ARG B 1 318 ? 26.75 -19.109 -11.492 1 70.31 318 ARG B N 1
ATOM 4913 C CA . ARG B 1 318 ? 27.344 -17.875 -10.992 1 70.31 318 ARG B CA 1
ATOM 4914 C C . ARG B 1 318 ? 26.375 -17.125 -10.094 1 70.31 318 ARG B C 1
ATOM 4916 O O . ARG B 1 318 ? 26.781 -16.359 -9.219 1 70.31 318 ARG B O 1
ATOM 4923 N N . TRP B 1 319 ? 25.109 -17.484 -10.266 1 67.44 319 TRP B N 1
ATOM 4924 C CA . TRP B 1 319 ? 24.094 -16.703 -9.578 1 67.44 319 TRP B CA 1
ATOM 4925 C C . TRP B 1 319 ? 23.438 -17.531 -8.469 1 67.44 319 TRP B C 1
ATOM 4927 O O . TRP B 1 319 ? 22.438 -17.109 -7.883 1 67.44 319 TRP B O 1
ATOM 4937 N N . LYS B 1 320 ? 24 -18.641 -8.25 1 68.06 320 LYS B N 1
ATOM 4938 C CA . LYS B 1 320 ? 23.438 -19.531 -7.238 1 68.06 320 LYS B CA 1
ATOM 4939 C C . LYS B 1 320 ? 23.547 -18.922 -5.848 1 68.06 320 LYS B C 1
ATOM 4941 O O . LYS B 1 320 ? 22.641 -19.062 -5.023 1 68.06 320 LYS B O 1
ATOM 4946 N N . THR B 1 321 ? 24.766 -18.219 -5.648 1 57 321 THR B N 1
ATOM 4947 C CA . THR B 1 321 ? 24.984 -17.641 -4.332 1 57 321 THR B CA 1
ATOM 4948 C C . THR B 1 321 ? 24.875 -16.125 -4.379 1 57 321 THR B C 1
ATOM 4950 O O . THR B 1 321 ? 25.344 -15.438 -3.477 1 57 321 THR B O 1
ATOM 4953 N N . TRP B 1 322 ? 24.328 -15.672 -5.465 1 49.47 322 TRP B N 1
ATOM 4954 C CA . TRP B 1 322 ? 24.312 -14.211 -5.594 1 49.47 322 TRP B CA 1
ATOM 4955 C C . TRP B 1 322 ? 23.688 -13.57 -4.363 1 49.47 322 TRP B C 1
ATOM 4957 O O . TRP B 1 322 ? 22.547 -13.898 -3.986 1 49.47 322 TRP B O 1
ATOM 4967 N N . THR B 1 323 ? 24.594 -13.227 -3.516 1 43.97 323 THR B N 1
ATOM 4968 C CA . THR B 1 323 ? 24.266 -12.18 -2.555 1 43.97 323 THR B CA 1
ATOM 4969 C C . THR B 1 323 ? 24.469 -10.797 -3.164 1 43.97 323 THR B C 1
ATOM 4971 O O . THR B 1 323 ? 25.375 -10.609 -3.988 1 43.97 323 THR B O 1
ATOM 4974 N N . PHE B 1 324 ? 23.469 -10.133 -3.557 1 36 324 PHE B N 1
ATOM 4975 C CA . PHE B 1 324 ? 23.75 -8.789 -4.039 1 36 324 PHE B CA 1
ATOM 4976 C C . PHE B 1 324 ? 25 -8.227 -3.355 1 36 324 PHE B C 1
ATOM 4978 O O . PHE B 1 324 ? 25.062 -8.164 -2.127 1 36 324 PHE B O 1
ATOM 4985 N N . LEU B 1 325 ? 26.078 -8.562 -3.893 1 33.12 325 LEU B N 1
ATOM 4986 C CA . LEU B 1 325 ? 27.266 -7.867 -3.42 1 33.12 325 LEU B CA 1
ATOM 4987 C C . LEU B 1 325 ? 27.141 -6.363 -3.631 1 33.12 325 LEU B C 1
ATOM 4989 O O . LEU B 1 325 ? 26.641 -5.918 -4.668 1 33.12 325 LEU B O 1
#

pLDDT: mean 72.86, std 29.96, range [18.45, 98.94]

InterPro domains:
  IPR000868 Isochorismatase-like domain [PF00857] (163-214)
  IPR036380 Isochorismatase-like superfamily [G3DSA:3.40.50.850] (15-316)
  IPR036380 Isochorismatase-like superfamily [SSF52499] (16-214)
  IPR050272 Isochorismatase-like hydrolase [PTHR43540] (15-214)

Organism: NCBI:txid398673

Sequence (650 aa):
MQYSWPGGYCPPIPAWRSTALLIIHSQYGYRDPSWGDGTSNPDYEKNVSSLIAKFRSYSNTTPEDELPLIIHAQLKPIWANSPLYPGKTGPYGANGEEKEGVDFLECSVPLVNEPSSPSEPASSSEPTASSDSVASPEPTCTGTQASELAASPPPGNSSRSPSNEVIITCRGPNVFSNTPLESLLKKRNIRTLLIAGIPTDHAVSTTVRSSYDLAMDGRWGGSGYIEDTFKWLHTDGAGVYGQKKHVFGGNQEVSQEDLVDYAVDMARIILIGDGTRCFGKGGVDAEMVHRVHIESLNAFAEVTNTATVIRQLYQDERWKTWTFLMQYSWPGGYCPPIPAWRSTALLIIHSQYGYRDPSWGDGTSNPDYEKNVSSLIAKFRSYSNTTPEDELPLIIHAQLKPIWANSPLYPGKTGPYGANGEEKEGVDFLECSVPLVNEPSSPSEPASSSEPTASSDSVASPEPTCTGTQASELAASPPPGNSSRSPSNEVIITCRGPNVFSNTPLESLLKKRNIRTLLIAGIPTDHAVSTTVRSSYDLAMDGRWGGSGYIEDTFKWLHTDGAGVYGQKKHVFGGNQEVSQEDLVDYAVDMARIILIGDGTRCFGKGGVDAEMVHRVHIESLNAFAEVTNTATVIRQLYQDERWKTWTFL

Radius of gyration: 30.34 Å; Cα contacts (8 Å, |Δi|>4): 1215; chains: 2; bounding box: 89×116×52 Å